Protein AF-0000000087712255 (afdb_homodimer)

InterPro domains:
  IPR000304 Pyrroline-5-carboxylate reductase-like [MF_01925] (2-255)
  IPR000304 Pyrroline-5-carboxylate reductase-like [PIRSF000193] (3-257)
  IPR000304 Pyrroline-5-carboxylate reductase-like [TIGR00112] (4-255)
  IPR008927 6-phosphogluconate dehydrogenase-like, C-terminal domain superfamily [SSF48179] (151-257)
  IPR028939 Pyrroline-5-carboxylate reductase, catalytic, N-terminal [PF03807] (5-93)
  IPR029036 Pyrroline-5-carboxylate reductase, dimerisation domain [PF14748] (151-255)
  IPR036291 NAD(P)-binding domain superfamily [SSF51735] (5-149)
  IPR053790 Pyrroline-5-carboxylate reductase-like conserved site [PS00521] (211-233)

Secondary structure (DSSP, 8-state):
--EEEEES-SHHHHHHHHHHHHTT-EEEEE-SSHHHHHHHHHHTPEEES-HHHHHHH-SEEEE-S-GGGHHHHHHTS-GGGGTT-EEEE--TT--HHHHHHHS-SSEEEEEE--GGGGGT-EEEEEEE-STTHHHHHHHHHTTEEEEE--GGGHHHHIIIIISHHHHHHHHHHHHHHHHHHTT--HHHHHHHHHHHHHHHHHHHHHH-S-HHHHHHHH--TTSHHHHHHHHHHHTTHHHHHHHHHHHHHHHHHHHHHHHHHHHHHHHHHHH-/--EEEEES-SHHHHHHHHHHHHTT-EEEEE-SSHHHHHHHHHHTPEEES-HHHHHHH-SEEEE-S-GGGHHHHHHTS-GGGGTT-EEEE--TT--HHHHHHHS-SSEEEEEE--GGGGGT-EEEEEEE-STTHHHHHHHHHTTEEEEE--GGGHHHHIIIIISHHHHHHHHHHHHHHHHHHTT--HHHHHHHHHHHHHHHHHHHHHH-S-HHHHHHHH--TTSHHHHHHHHHHHTTHHHHHHHHHHHHHHHHHHHHHHHHHHHHHHHHHHH-

Solvent-accessible surface area (backbone atoms only — not comparable to full-atom values): 26390 Å² total; per-residue (Å²): 126,62,25,35,18,31,42,25,38,49,77,69,25,45,47,49,50,52,28,37,45,74,74,62,32,49,37,34,30,23,31,90,46,70,69,39,32,50,52,36,40,70,75,67,30,49,55,40,71,54,60,42,64,39,45,61,67,30,50,35,37,36,41,36,45,58,60,89,49,45,60,64,52,54,72,64,30,67,68,76,54,42,51,76,24,35,37,35,32,52,32,76,35,64,46,69,71,54,46,49,71,74,46,51,66,43,32,48,32,41,36,46,54,28,78,23,30,83,67,42,28,11,48,24,40,35,30,67,45,76,68,59,42,67,63,53,50,56,45,46,44,57,27,24,46,73,41,84,49,61,69,86,48,48,31,40,40,41,22,52,42,38,23,28,47,26,56,51,20,49,51,51,48,16,45,30,49,8,35,37,76,57,70,39,56,61,71,60,32,50,53,46,51,47,44,32,49,48,16,34,42,52,37,51,63,71,63,73,60,65,47,60,56,55,21,53,72,57,43,48,91,92,38,31,33,47,46,17,50,48,39,30,58,76,49,37,41,46,61,28,36,22,48,14,30,38,45,4,17,52,42,30,46,50,46,20,52,54,48,43,53,50,46,52,53,54,54,56,54,65,78,100,126,63,25,36,17,32,43,24,39,49,76,67,25,46,45,50,49,53,28,37,46,72,74,61,33,48,38,33,31,24,32,91,46,68,68,40,31,51,52,36,41,71,77,66,30,48,56,40,70,54,59,41,64,39,46,62,65,30,49,35,36,36,41,37,45,57,58,89,50,46,60,63,53,54,72,65,30,68,68,75,54,41,51,76,22,36,38,33,34,52,32,75,36,65,46,69,71,53,45,48,72,74,47,49,67,40,32,49,32,42,36,47,55,27,78,24,31,83,68,42,29,10,47,23,40,34,30,65,46,77,66,56,42,66,62,54,48,56,43,48,42,57,26,23,46,73,40,84,48,60,69,89,48,46,31,40,42,41,22,53,41,38,24,28,45,27,56,50,19,49,51,51,49,16,46,33,50,8,36,38,77,58,71,38,56,61,70,60,32,49,54,45,52,45,42,33,49,49,16,34,43,52,35,51,63,70,63,72,60,65,47,60,56,56,21,53,71,56,42,48,90,92,36,32,34,48,46,18,52,47,40,31,58,78,50,38,40,45,61,28,36,21,47,15,31,38,45,5,16,52,43,30,47,50,46,18,51,54,48,44,52,51,47,52,52,53,53,57,54,65,78,101

Sequence (544 aa):
MEVLSVLGTGTIGSNVVRAGLALGYRVIATGRSEKTLLKAKEIGAVALRDNASAVSQADLIVISVKPQHFTELIKSIPRTFWKGKTVVSVMAGVRLDTLSEAIRDANLFRAMPNVNAVVNMSATALSGSSAGKDVVEALFRQLGVVYWITEDLMDVWTALVGSGPAFISEIVDGLILGAVASGMPRDIAHSAVLDMLRGTVENLKAHRGHPIEVRDYVTTPAGTTIRGLKAMEERGVKAALIETIEGSSKRASELGKIVDEKIRRELLDAERMEVLSVLGTGTIGSNVVRAGLALGYRVIATGRSEKTLLKAKEIGAVALRDNASAVSQADLIVISVKPQHFTELIKSIPRTFWKGKTVVSVMAGVRLDTLSEAIRDANLFRAMPNVNAVVNMSATALSGSSAGKDVVEALFRQLGVVYWITEDLMDVWTALVGSGPAFISEIVDGLILGAVASGMPRDIAHSAVLDMLRGTVENLKAHRGHPIEVRDYVTTPAGTTIRGLKAMEERGVKAALIETIEGSSKRASELGKIVDEKIRRELLDAER

Foldseek 3Di:
DAEEEEEACDLVSVLLLLLCVVVPHQYEYEDDDPVSQVSSVVSPHHYDPQLQVRLQRHQEYEYEDELVCVLVSLVSHDQVSQAAHEYEYQYQLAAPVLVCVSHPNHWYKYKHWASQLVVLATEIEMETDPPCVVVVLSSNVSSHHYHYDYRVCVLLCCQCRHCVVVVVVVVLVVQLVVVVVVPDDSVCSNVVSVVVVVVLVVVCVVVVDDSVVVLVVVDDPVDDSVVVVVVCVVVVVVVVVVVSSVVSSVVSNVSNVVSSVVSVVSVVVVVD/DAEEEEEACDLVNVLLLLLCVVVPHQYEYEDDDPVSQVSSVVSPHHYDPQLQVRLQRHQEYEYEDELVCVLVSLVSHDLVSQAAHEYEYQYFLAAPVLVCLSHPNHWYKYKHWASQLVVLATEIEMETDPPCVVVVLSSNVSSHHYHYDYRVCVLLCCQCRHCVVVVVVVVLVVQLVVVVVVPDDSVCSNVVSVVVVVVLVVVCVVVVDDSVVVLVVVDDVVDDSVVVVVVCVVVVVVVVVVVSSVVSSVVSNVSNVVSSVVSVVSVVVVVD

Nearest PDB structures (foldseek):
  5bsh-assembly1_D  TM=9.103E-01  e=8.194E-22  Medicago truncatula
  5bsh-assembly1_G  TM=8.923E-01  e=2.082E-21  Medicago truncatula
  6jiz-assembly1_A  TM=5.508E-01  e=3.035E-12  Stackebrandtia nassauensis DSM 44728
  8ozw-assembly1_A  TM=5.631E-01  e=3.832E-12  Blastomyces dermatitidis
  6jit-assembly2_B  TM=5.158E-01  e=1.904E-12  Stackebrandtia nassauensis DSM 44728

Structure (mmCIF, N/CA/C/O backbone):
data_AF-0000000087712255-model_v1
#
loop_
_entity.id
_entity.type
_entity.pdbx_description
1 polymer 'Pyrroline-5-carboxylate reductase'
#
loop_
_atom_site.group_PDB
_atom_site.id
_atom_site.type_symbol
_atom_site.label_atom_id
_atom_site.label_alt_id
_atom_site.label_comp_id
_atom_site.label_asym_id
_atom_site.label_entity_id
_atom_site.label_seq_id
_atom_site.pdbx_PDB_ins_code
_atom_site.Cartn_x
_atom_site.Cartn_y
_atom_site.Cartn_z
_atom_site.occupancy
_atom_site.B_iso_or_equiv
_atom_site.auth_seq_id
_atom_site.auth_comp_id
_atom_site.auth_asym_id
_atom_site.auth_atom_id
_atom_site.pdbx_PDB_model_num
ATOM 1 N N . MET A 1 1 ? 14.508 -37.594 6.07 1 71.75 1 MET A N 1
ATOM 2 C CA . MET A 1 1 ? 14.234 -36.188 5.797 1 71.75 1 MET A CA 1
ATOM 3 C C . MET A 1 1 ? 13.438 -36 4.508 1 71.75 1 MET A C 1
ATOM 5 O O . MET A 1 1 ? 13.695 -36.719 3.523 1 71.75 1 MET A O 1
ATOM 9 N N . GLU A 1 2 ? 12.273 -35.219 4.57 1 92.12 2 GLU A N 1
ATOM 10 C CA . GLU A 1 2 ? 11.477 -35.031 3.359 1 92.12 2 GLU A CA 1
ATOM 11 C C . GLU A 1 2 ? 12.242 -34.219 2.32 1 92.12 2 GLU A C 1
ATOM 13 O O . GLU A 1 2 ? 13.117 -33.406 2.67 1 92.12 2 GLU A O 1
ATOM 18 N N . VAL A 1 3 ? 12.133 -34.656 1.114 1 98.12 3 VAL A N 1
ATOM 19 C CA . VAL A 1 3 ? 12.859 -34 0.022 1 98.12 3 VAL A CA 1
ATOM 20 C C . VAL A 1 3 ? 11.891 -33.156 -0.803 1 98.12 3 VAL A C 1
ATOM 22 O O . VAL A 1 3 ? 10.812 -33.625 -1.174 1 98.12 3 VAL A O 1
ATOM 25 N N . LEU A 1 4 ? 12.281 -31.875 -0.999 1 98.62 4 LEU A N 1
ATOM 26 C CA . LEU A 1 4 ? 11.586 -30.969 -1.903 1 98.62 4 LEU A CA 1
ATOM 27 C C . LEU A 1 4 ? 12.406 -30.734 -3.168 1 98.62 4 LEU A C 1
ATOM 29 O O . LEU A 1 4 ? 13.578 -30.359 -3.094 1 98.62 4 LEU A O 1
ATOM 33 N N . SER A 1 5 ? 11.852 -30.969 -4.281 1 98.69 5 SER A N 1
ATOM 34 C CA . SER A 1 5 ? 12.5 -30.609 -5.535 1 98.69 5 SER A CA 1
ATOM 35 C C . SER A 1 5 ? 11.812 -29.422 -6.188 1 98.69 5 SER A C 1
ATOM 37 O O . SER A 1 5 ? 10.594 -29.391 -6.316 1 98.69 5 SER A O 1
ATOM 39 N N . VAL A 1 6 ? 12.562 -28.453 -6.562 1 98.56 6 VAL A N 1
ATOM 40 C CA . VAL A 1 6 ? 12.094 -27.281 -7.305 1 98.56 6 VAL A CA 1
ATOM 41 C C . VAL A 1 6 ? 12.633 -27.328 -8.734 1 98.56 6 VAL A C 1
ATOM 43 O O . VAL A 1 6 ? 13.836 -27.188 -8.953 1 98.56 6 VAL A O 1
ATOM 46 N N . LEU A 1 7 ? 11.695 -27.562 -9.641 1 97.88 7 LEU A N 1
ATOM 47 C CA . LEU A 1 7 ? 12.07 -27.672 -11.047 1 97.88 7 LEU A CA 1
ATOM 48 C C . LEU A 1 7 ? 12.039 -26.297 -11.719 1 97.88 7 LEU A C 1
ATOM 50 O O . LEU A 1 7 ? 10.961 -25.797 -12.039 1 97.88 7 LEU A O 1
ATOM 54 N N . GLY A 1 8 ? 13.195 -25.719 -12.039 1 94.44 8 GLY A N 1
ATOM 55 C CA . GLY A 1 8 ? 13.297 -24.344 -12.469 1 94.44 8 GLY A CA 1
ATOM 56 C C . GLY A 1 8 ? 13.484 -23.375 -11.32 1 94.44 8 GLY A C 1
ATOM 57 O O . GLY A 1 8 ? 12.516 -23.016 -10.641 1 94.44 8 GLY A O 1
ATOM 58 N N . THR A 1 9 ? 14.711 -22.859 -11.195 1 91.88 9 THR A N 1
ATOM 59 C CA . THR A 1 9 ? 15.008 -22.016 -10.039 1 91.88 9 THR A CA 1
ATOM 60 C C . THR A 1 9 ? 15.258 -20.578 -10.453 1 91.88 9 THR A C 1
ATOM 62 O O . THR A 1 9 ? 16.344 -20.031 -10.234 1 91.88 9 THR A O 1
ATOM 65 N N . GLY A 1 10 ? 14.227 -20.047 -11.031 1 87.31 10 GLY A N 1
ATOM 66 C CA . GLY A 1 10 ? 14.234 -18.625 -11.289 1 87.31 10 GLY A CA 1
ATOM 67 C C . GLY A 1 10 ? 13.883 -17.797 -10.062 1 87.31 10 GLY A C 1
ATOM 68 O O . GLY A 1 10 ? 14.273 -18.125 -8.945 1 87.31 10 GLY A O 1
ATOM 69 N N . THR A 1 11 ? 13.188 -16.719 -10.266 1 83 11 THR A N 1
ATOM 70 C CA . THR A 1 11 ? 12.867 -15.805 -9.172 1 83 11 THR A CA 1
ATOM 71 C C . THR A 1 11 ? 11.938 -16.484 -8.164 1 83 11 THR A C 1
ATOM 73 O O . THR A 1 11 ? 12.234 -16.516 -6.969 1 83 11 THR A O 1
ATOM 76 N N . ILE A 1 12 ? 10.836 -16.969 -8.648 1 90.5 12 ILE A N 1
ATOM 77 C CA . ILE A 1 12 ? 9.891 -17.609 -7.75 1 90.5 12 ILE A CA 1
ATOM 78 C C . ILE A 1 12 ? 10.5 -18.906 -7.207 1 90.5 12 ILE A C 1
ATOM 80 O O . ILE A 1 12 ? 10.375 -19.203 -6.016 1 90.5 12 ILE A O 1
ATOM 84 N N . GLY A 1 13 ? 11.18 -19.656 -8.094 1 94.94 13 GLY A N 1
ATOM 85 C CA . GLY A 1 13 ? 11.789 -20.922 -7.688 1 94.94 13 GLY A CA 1
ATOM 86 C C . GLY A 1 13 ? 12.789 -20.766 -6.559 1 94.94 13 GLY A C 1
ATOM 87 O O . GLY A 1 13 ? 12.82 -21.578 -5.633 1 94.94 13 GLY A O 1
ATOM 88 N N . SER A 1 14 ? 13.578 -19.719 -6.621 1 95.69 14 SER A N 1
ATOM 89 C CA . SER A 1 14 ? 14.578 -19.484 -5.586 1 95.69 14 SER A CA 1
ATOM 90 C C . SER A 1 14 ? 13.922 -19.203 -4.238 1 95.69 14 SER A C 1
ATOM 92 O O . SER A 1 14 ? 14.438 -19.594 -3.193 1 95.69 14 SER A O 1
ATOM 94 N N . ASN A 1 15 ? 12.805 -18.484 -4.242 1 96.5 15 ASN A N 1
ATOM 95 C CA . ASN A 1 15 ? 12.062 -18.219 -3.014 1 96.5 15 ASN A CA 1
ATOM 96 C C . ASN A 1 15 ? 11.484 -19.5 -2.418 1 96.5 15 ASN A C 1
ATOM 98 O O . ASN A 1 15 ? 11.469 -19.672 -1.198 1 96.5 15 ASN A O 1
ATOM 102 N N . VAL A 1 16 ? 11.07 -20.359 -3.307 1 97.94 16 VAL A N 1
ATOM 103 C CA . VAL A 1 16 ? 10.531 -21.641 -2.857 1 97.94 16 VAL A CA 1
ATOM 104 C C . VAL A 1 16 ? 11.641 -22.484 -2.246 1 97.94 16 VAL A C 1
ATOM 106 O O . VAL A 1 16 ? 11.422 -23.172 -1.248 1 97.94 16 VAL A O 1
ATOM 109 N N . VAL A 1 17 ? 12.812 -22.453 -2.865 1 97.88 17 VAL A N 1
ATOM 110 C CA . VAL A 1 17 ? 13.969 -23.156 -2.32 1 97.88 17 VAL A CA 1
ATOM 111 C C . VAL A 1 17 ? 14.227 -22.688 -0.889 1 97.88 17 VAL A C 1
ATOM 113 O O . VAL A 1 17 ? 14.359 -23.516 0.023 1 97.88 17 VAL A O 1
ATOM 116 N N . ARG A 1 18 ? 14.258 -21.438 -0.671 1 97.69 18 ARG A N 1
ATOM 117 C CA . ARG A 1 18 ? 14.5 -20.875 0.656 1 97.69 18 ARG A CA 1
ATOM 118 C C . ARG A 1 18 ? 13.422 -21.328 1.641 1 97.69 18 ARG A C 1
ATOM 120 O O . ARG A 1 18 ? 13.719 -21.625 2.797 1 97.69 18 ARG A O 1
ATOM 127 N N . ALA A 1 19 ? 12.18 -21.297 1.175 1 97.88 19 ALA A N 1
ATOM 128 C CA . ALA A 1 19 ? 11.055 -21.719 2.01 1 97.88 19 ALA A CA 1
ATOM 129 C C . ALA A 1 19 ? 11.219 -23.172 2.451 1 97.88 19 ALA A C 1
ATOM 131 O O . ALA A 1 19 ? 10.984 -23.5 3.617 1 97.88 19 ALA A O 1
ATOM 132 N N . GLY A 1 20 ? 11.562 -24.047 1.499 1 97.94 20 GLY A N 1
ATOM 133 C CA . GLY A 1 20 ? 11.781 -25.438 1.813 1 97.94 20 GLY A CA 1
ATOM 134 C C . GLY A 1 20 ? 12.891 -25.672 2.828 1 97.94 20 GLY A C 1
ATOM 135 O O . GLY A 1 20 ? 12.734 -26.469 3.758 1 97.94 20 GLY A O 1
ATOM 136 N N . LEU A 1 21 ? 14.016 -24.953 2.605 1 97.94 21 LEU A N 1
ATOM 137 C CA . LEU A 1 21 ? 15.133 -25.062 3.531 1 97.94 21 LEU A CA 1
ATOM 138 C C . LEU A 1 21 ? 14.727 -24.609 4.93 1 97.94 21 LEU A C 1
ATOM 140 O O . LEU A 1 21 ? 15.102 -25.234 5.922 1 97.94 21 LEU A O 1
ATOM 144 N N . ALA A 1 22 ? 13.969 -23.578 5.004 1 97.25 22 ALA A N 1
ATOM 145 C CA . ALA A 1 22 ? 13.516 -23.047 6.285 1 97.25 22 ALA A CA 1
ATOM 146 C C . ALA A 1 22 ? 12.648 -24.062 7.023 1 97.25 22 ALA A C 1
ATOM 148 O O . ALA A 1 22 ? 12.633 -24.094 8.258 1 97.25 22 ALA A O 1
ATOM 149 N N . LEU A 1 23 ? 11.945 -24.844 6.285 1 97.5 23 LEU A N 1
ATOM 150 C CA . LEU A 1 23 ? 11.047 -25.844 6.871 1 97.5 23 LEU A CA 1
ATOM 151 C C . LEU A 1 23 ? 11.805 -27.125 7.199 1 97.5 23 LEU A C 1
ATOM 153 O O . LEU A 1 23 ? 11.227 -28.062 7.738 1 97.5 23 LEU A O 1
ATOM 157 N N . GLY A 1 24 ? 13.086 -27.203 6.746 1 97.12 24 GLY A N 1
ATOM 158 C CA . GLY A 1 24 ? 13.914 -28.344 7.105 1 97.12 24 GLY A CA 1
ATOM 159 C C . GLY A 1 24 ? 13.984 -29.391 6.016 1 97.12 24 GLY A C 1
ATOM 160 O O . GLY A 1 24 ? 14.516 -30.484 6.23 1 97.12 24 GLY A O 1
ATOM 161 N N . TYR A 1 25 ? 13.508 -29.078 4.836 1 98.12 25 TYR A N 1
ATOM 162 C CA . TYR A 1 25 ? 13.609 -30.016 3.721 1 98.12 25 TYR A CA 1
ATOM 163 C C . TYR A 1 25 ? 15.047 -30.109 3.221 1 98.12 25 TYR A C 1
ATOM 165 O O . TYR A 1 25 ? 15.805 -29.141 3.287 1 98.12 25 TYR A O 1
ATOM 173 N N . ARG A 1 26 ? 15.375 -31.344 2.793 1 98.25 26 ARG A N 1
ATOM 174 C CA . ARG A 1 26 ? 16.438 -31.391 1.791 1 98.25 26 ARG A CA 1
ATOM 175 C C . ARG A 1 26 ? 15.93 -30.922 0.433 1 98.25 26 ARG A C 1
ATOM 177 O O . ARG A 1 26 ? 15.016 -31.516 -0.139 1 98.25 26 ARG A O 1
ATOM 184 N N . VAL A 1 27 ? 16.547 -29.828 -0.055 1 98.5 27 VAL A N 1
ATOM 185 C CA . VAL A 1 27 ? 15.984 -29.234 -1.264 1 98.5 27 VAL A CA 1
ATOM 186 C C . VAL A 1 27 ? 16.906 -29.531 -2.453 1 98.5 27 VAL A C 1
ATOM 188 O O . VAL A 1 27 ? 18.109 -29.297 -2.381 1 98.5 27 VAL A O 1
ATOM 191 N N . ILE A 1 28 ? 16.312 -30.047 -3.537 1 98.5 28 ILE A N 1
ATOM 192 C CA . ILE A 1 28 ? 16.984 -30.203 -4.828 1 98.5 28 ILE A CA 1
ATOM 193 C C . ILE A 1 28 ? 16.406 -29.203 -5.828 1 98.5 28 ILE A C 1
ATOM 195 O O . ILE A 1 28 ? 15.195 -29.141 -6.031 1 98.5 28 ILE A O 1
ATOM 199 N N . ALA A 1 29 ? 17.297 -28.406 -6.375 1 98.19 29 ALA A N 1
ATOM 200 C CA . ALA A 1 29 ? 16.875 -27.391 -7.332 1 98.19 29 ALA A CA 1
ATOM 201 C C . ALA A 1 29 ? 17.5 -27.625 -8.703 1 98.19 29 ALA A C 1
ATOM 203 O O . ALA A 1 29 ? 18.688 -27.969 -8.797 1 98.19 29 ALA A O 1
ATOM 204 N N . THR A 1 30 ? 16.656 -27.484 -9.711 1 97.25 30 THR A N 1
ATOM 205 C CA . THR A 1 30 ? 17.188 -27.688 -11.055 1 97.25 30 THR A CA 1
ATOM 206 C C . THR A 1 30 ? 17.25 -26.375 -11.828 1 97.25 30 THR A C 1
ATOM 208 O O . THR A 1 30 ? 16.609 -25.406 -11.445 1 97.25 30 THR A O 1
ATOM 211 N N . GLY A 1 31 ? 18.062 -26.281 -12.828 1 93.81 31 GLY A N 1
ATOM 212 C CA . GLY A 1 31 ? 18.203 -25.141 -13.719 1 93.81 31 GLY A CA 1
ATOM 213 C C . GLY A 1 31 ? 18.953 -25.484 -15 1 93.81 31 GLY A C 1
ATOM 214 O O . GLY A 1 31 ? 19.625 -26.516 -15.078 1 93.81 31 GLY A O 1
ATOM 215 N N . ARG A 1 32 ? 18.766 -24.547 -16.016 1 89.62 32 ARG A N 1
ATOM 216 C CA . ARG A 1 32 ? 19.406 -24.781 -17.312 1 89.62 32 ARG A CA 1
ATOM 217 C C . ARG A 1 32 ? 20.75 -24.078 -17.391 1 89.62 32 ARG A C 1
ATOM 219 O O . ARG A 1 32 ? 21.703 -24.625 -17.953 1 89.62 32 ARG A O 1
ATOM 226 N N . SER A 1 33 ? 20.812 -22.984 -16.703 1 91.69 33 SER A N 1
ATOM 227 C CA . SER A 1 33 ? 22.016 -22.172 -16.797 1 91.69 33 SER A CA 1
ATOM 228 C C . SER A 1 33 ? 22.938 -22.391 -15.594 1 91.69 33 SER A C 1
ATOM 230 O O . SER A 1 33 ? 22.453 -22.719 -14.508 1 91.69 33 SER A O 1
ATOM 232 N N . GLU A 1 34 ? 24.188 -22.125 -15.844 1 93.44 34 GLU A N 1
ATOM 233 C CA . GLU A 1 34 ? 25.156 -22.203 -14.75 1 93.44 34 GLU A CA 1
ATOM 234 C C . GLU A 1 34 ? 24.859 -21.156 -13.68 1 93.44 34 GLU A C 1
ATOM 236 O O . GLU A 1 34 ? 25.047 -21.406 -12.484 1 93.44 34 GLU A O 1
ATOM 241 N N . LYS A 1 35 ? 24.438 -20.062 -14.141 1 92.88 35 LYS A N 1
ATOM 242 C CA . LYS A 1 35 ? 24.094 -18.984 -13.211 1 92.88 35 LYS A CA 1
ATOM 243 C C . LYS A 1 35 ? 22.984 -19.406 -12.258 1 92.88 35 LYS A C 1
ATOM 245 O O . LYS A 1 35 ? 23.078 -19.172 -11.047 1 92.88 35 LYS A O 1
ATOM 250 N N . THR A 1 36 ? 22 -20.016 -12.75 1 92.19 36 THR A N 1
ATOM 251 C CA . THR A 1 36 ? 20.875 -20.484 -11.945 1 92.19 36 THR A CA 1
ATOM 252 C C . THR A 1 36 ? 21.312 -21.562 -10.969 1 92.19 36 THR A C 1
ATOM 254 O O . THR A 1 36 ? 20.891 -21.562 -9.805 1 92.19 36 THR A O 1
ATOM 257 N N . LEU A 1 37 ? 22.172 -22.469 -11.414 1 94.25 37 LEU A N 1
ATOM 258 C CA . LEU A 1 37 ? 22.641 -23.562 -10.57 1 94.25 37 LEU A CA 1
ATOM 259 C C . LEU A 1 37 ? 23.516 -23.031 -9.438 1 94.25 37 LEU A C 1
ATOM 261 O O . LEU A 1 37 ? 23.406 -23.484 -8.297 1 94.25 37 LEU A O 1
ATOM 265 N N . LEU A 1 38 ? 24.328 -22.094 -9.812 1 94.69 38 LEU A N 1
ATOM 266 C CA . LEU A 1 38 ? 25.188 -21.5 -8.797 1 94.69 38 LEU A CA 1
ATOM 267 C C . LEU A 1 38 ? 24.375 -20.781 -7.742 1 94.69 38 LEU A C 1
ATOM 269 O O . LEU A 1 38 ? 24.672 -20.859 -6.547 1 94.69 38 LEU A O 1
ATOM 273 N N . LYS A 1 39 ? 23.406 -20.094 -8.164 1 93.69 39 LYS A N 1
ATOM 274 C CA . LYS A 1 39 ? 22.531 -19.391 -7.238 1 93.69 39 LYS A CA 1
ATOM 275 C C . LYS A 1 39 ? 21.828 -20.375 -6.293 1 93.69 39 LYS A C 1
ATOM 277 O O . LYS A 1 39 ? 21.703 -20.109 -5.094 1 93.69 39 LYS A O 1
ATOM 282 N N . ALA A 1 40 ? 21.344 -21.453 -6.812 1 95.75 40 ALA A N 1
ATOM 283 C CA . ALA A 1 40 ? 20.688 -22.469 -6 1 95.75 40 ALA A CA 1
ATOM 284 C C . ALA A 1 40 ? 21.625 -23.031 -4.945 1 95.75 40 ALA A C 1
ATOM 286 O O . ALA A 1 40 ? 21.234 -23.234 -3.793 1 95.75 40 ALA A O 1
ATOM 287 N N . LYS A 1 41 ? 22.844 -23.297 -5.355 1 96.19 41 LYS A N 1
ATOM 288 C CA . LYS A 1 41 ? 23.844 -23.812 -4.43 1 96.19 41 LYS A CA 1
ATOM 289 C C . LYS A 1 41 ? 24.141 -22.797 -3.322 1 96.19 41 LYS A C 1
ATOM 291 O O . LYS A 1 41 ? 24.297 -23.172 -2.158 1 96.19 41 LYS A O 1
ATOM 296 N N . GLU A 1 42 ? 24.172 -21.609 -3.748 1 96.12 42 GLU A N 1
ATOM 297 C CA . GLU A 1 42 ? 24.484 -20.547 -2.797 1 96.12 42 GLU A CA 1
ATOM 298 C C . GLU A 1 42 ? 23.391 -20.422 -1.735 1 96.12 42 GLU A C 1
ATOM 300 O O . GLU A 1 42 ? 23.672 -20.094 -0.582 1 96.12 42 GLU A O 1
ATOM 305 N N . ILE A 1 43 ? 22.203 -20.703 -2.094 1 95.25 43 ILE A N 1
ATOM 306 C CA . ILE A 1 43 ? 21.094 -20.609 -1.166 1 95.25 43 ILE A CA 1
ATOM 307 C C . ILE A 1 43 ? 21.109 -21.812 -0.213 1 95.25 43 ILE A C 1
ATOM 309 O O . ILE A 1 43 ? 20.562 -21.734 0.889 1 95.25 43 ILE A O 1
ATOM 313 N N . GLY A 1 44 ? 21.703 -22.953 -0.711 1 96.81 44 GLY A N 1
ATOM 314 C CA . GLY A 1 44 ? 21.812 -24.109 0.156 1 96.81 44 GLY A CA 1
ATOM 315 C C . GLY A 1 44 ? 21.172 -25.359 -0.425 1 96.81 44 GLY A C 1
ATOM 316 O O . GLY A 1 44 ? 21.094 -26.391 0.24 1 96.81 44 GLY A O 1
ATOM 317 N N . ALA A 1 45 ? 20.719 -25.297 -1.627 1 98 45 ALA A N 1
ATOM 318 C CA . ALA A 1 45 ? 20.078 -26.438 -2.266 1 98 45 ALA A CA 1
ATOM 319 C C . ALA A 1 45 ? 21.109 -27.297 -3.006 1 98 45 ALA A C 1
ATOM 321 O O . ALA A 1 45 ? 22.219 -26.828 -3.309 1 98 45 ALA A O 1
ATOM 322 N N . VAL A 1 46 ? 20.766 -28.547 -3.188 1 97.81 46 VAL A N 1
ATOM 323 C CA . VAL A 1 46 ? 21.484 -29.375 -4.148 1 97.81 46 VAL A CA 1
ATOM 324 C C . VAL A 1 46 ? 21.062 -29 -5.57 1 97.81 46 VAL A C 1
ATOM 326 O O . VAL A 1 46 ? 19.875 -29.047 -5.906 1 97.81 46 VAL A O 1
ATOM 329 N N . ALA A 1 47 ? 22.016 -28.578 -6.371 1 97.56 47 ALA A N 1
ATOM 330 C CA . ALA A 1 47 ? 21.719 -28.125 -7.727 1 97.56 47 ALA A CA 1
ATOM 331 C C . ALA A 1 47 ? 21.969 -29.25 -8.742 1 97.56 47 ALA A C 1
ATOM 333 O O . ALA A 1 47 ? 23.031 -29.875 -8.734 1 97.56 47 ALA A O 1
ATOM 334 N N . LEU A 1 48 ? 20.953 -29.547 -9.555 1 96.19 48 LEU A N 1
ATOM 335 C CA . LEU A 1 48 ? 21.062 -30.547 -10.602 1 96.19 48 LEU A CA 1
ATOM 336 C C . LEU A 1 48 ? 20.562 -30.016 -11.93 1 96.19 48 LEU A C 1
ATOM 338 O O . LEU A 1 48 ? 19.703 -29.109 -11.961 1 96.19 48 LEU A O 1
ATOM 342 N N . ARG A 1 49 ? 21.078 -30.5 -13.047 1 95.25 49 ARG A N 1
ATOM 343 C CA . ARG A 1 49 ? 20.531 -30.203 -14.367 1 95.25 49 ARG A CA 1
ATOM 344 C C . ARG A 1 49 ? 19.469 -31.234 -14.766 1 95.25 49 ARG A C 1
ATOM 346 O O . ARG A 1 49 ? 18.531 -30.906 -15.5 1 95.25 49 ARG A O 1
ATOM 353 N N . ASP A 1 50 ? 19.578 -32.406 -14.203 1 95.56 50 ASP A N 1
ATOM 354 C CA . ASP A 1 50 ? 18.719 -33.531 -14.562 1 95.56 50 ASP A CA 1
ATOM 355 C C . ASP A 1 50 ? 17.406 -33.5 -13.766 1 95.56 50 ASP A C 1
ATOM 357 O O . ASP A 1 50 ? 17.375 -33.906 -12.602 1 95.56 50 ASP A O 1
ATOM 361 N N . ASN A 1 51 ? 16.297 -33.156 -14.445 1 97.5 51 ASN A N 1
ATOM 362 C CA . ASN A 1 51 ? 14.992 -33.062 -13.812 1 97.5 51 ASN A CA 1
ATOM 363 C C . ASN A 1 51 ? 14.5 -34.438 -13.328 1 97.5 51 ASN A C 1
ATOM 365 O O . ASN A 1 51 ? 13.852 -34.531 -12.289 1 97.5 51 ASN A O 1
ATOM 369 N N . ALA A 1 52 ? 14.773 -35.438 -14.102 1 97.75 52 ALA A N 1
ATOM 370 C CA . ALA A 1 52 ? 14.305 -36.781 -13.75 1 97.75 52 ALA A CA 1
ATOM 371 C C . ALA A 1 52 ? 14.898 -37.219 -12.414 1 97.75 52 ALA A C 1
ATOM 373 O O . ALA A 1 52 ? 14.188 -37.812 -11.578 1 97.75 52 ALA A O 1
ATOM 374 N N . SER A 1 53 ? 16.172 -37 -12.25 1 97.69 53 SER A N 1
ATOM 375 C CA . SER A 1 53 ? 16.844 -37.344 -11.008 1 97.69 53 SER A CA 1
ATOM 376 C C . SER A 1 53 ? 16.25 -36.594 -9.828 1 97.69 53 SER A C 1
ATOM 378 O O . SER A 1 53 ? 16.047 -37.156 -8.75 1 97.69 53 SER A O 1
ATOM 380 N N . ALA A 1 54 ? 15.984 -35.312 -10.031 1 98.06 54 ALA A N 1
ATOM 381 C CA . ALA A 1 54 ? 15.398 -34.469 -8.977 1 98.06 54 ALA A CA 1
ATOM 382 C C . ALA A 1 54 ? 14.023 -35 -8.57 1 98.06 54 ALA A C 1
ATOM 384 O O . ALA A 1 54 ? 13.719 -35.094 -7.379 1 98.06 54 ALA A O 1
ATOM 385 N N . VAL A 1 55 ? 13.195 -35.312 -9.523 1 98.19 55 VAL A N 1
ATOM 386 C CA . VAL A 1 55 ? 11.828 -35.781 -9.273 1 98.19 55 VAL A CA 1
ATOM 387 C C . VAL A 1 55 ? 11.852 -37.156 -8.586 1 98.19 55 VAL A C 1
ATOM 389 O O . VAL A 1 55 ? 11.078 -37.375 -7.66 1 98.19 55 VAL A O 1
ATOM 392 N N . SER A 1 56 ? 12.75 -38 -9.023 1 97.5 56 SER A N 1
ATOM 393 C CA . SER A 1 56 ? 12.789 -39.375 -8.492 1 97.5 56 SER A CA 1
ATOM 394 C C . SER A 1 56 ? 13.109 -39.375 -7 1 97.5 56 SER A C 1
ATOM 396 O O . SER A 1 56 ? 12.68 -40.281 -6.273 1 97.5 56 SER A O 1
ATOM 398 N N . GLN A 1 57 ? 13.711 -38.375 -6.523 1 96.88 57 GLN A N 1
ATOM 399 C CA . GLN A 1 57 ? 14.203 -38.344 -5.148 1 96.88 57 GLN A CA 1
ATOM 400 C C . GLN A 1 57 ? 13.219 -37.625 -4.234 1 96.88 57 GLN A C 1
ATOM 402 O O . GLN A 1 57 ? 13.359 -37.656 -3.008 1 96.88 57 GLN A O 1
ATOM 407 N N . ALA A 1 58 ? 12.258 -36.969 -4.762 1 97.62 58 ALA A N 1
ATOM 408 C CA . ALA A 1 58 ? 11.5 -36 -3.975 1 97.62 58 ALA A CA 1
ATOM 409 C C . ALA A 1 58 ? 10.117 -36.531 -3.621 1 97.62 58 ALA A C 1
ATOM 411 O O . ALA A 1 58 ? 9.57 -37.375 -4.348 1 97.62 58 ALA A O 1
ATOM 412 N N . ASP A 1 59 ? 9.578 -36.031 -2.531 1 95.56 59 ASP A N 1
ATOM 413 C CA . ASP A 1 59 ? 8.195 -36.281 -2.129 1 95.56 59 ASP A CA 1
ATOM 414 C C . ASP A 1 59 ? 7.289 -35.125 -2.529 1 95.56 59 ASP A C 1
ATOM 416 O O . ASP A 1 59 ? 6.109 -35.312 -2.82 1 95.56 59 ASP A O 1
ATOM 420 N N . LEU A 1 60 ? 7.812 -34 -2.42 1 98.31 60 LEU A N 1
ATOM 421 C CA . LEU A 1 60 ? 7.172 -32.75 -2.805 1 98.31 60 LEU A CA 1
ATOM 422 C C . LEU A 1 60 ? 7.914 -32.094 -3.961 1 98.31 60 LEU A C 1
ATOM 424 O O . LEU A 1 60 ? 9.141 -31.953 -3.918 1 98.31 60 LEU A O 1
ATOM 428 N N . ILE A 1 61 ? 7.176 -31.781 -5.035 1 98.62 61 ILE A N 1
ATOM 429 C CA . ILE A 1 61 ? 7.781 -31.203 -6.23 1 98.62 61 ILE A CA 1
ATOM 430 C C . ILE A 1 61 ? 7.09 -29.891 -6.578 1 98.62 61 ILE A C 1
ATOM 432 O O . ILE A 1 61 ? 5.859 -29.812 -6.598 1 98.62 61 ILE A O 1
ATOM 436 N N . VAL A 1 62 ? 7.836 -28.844 -6.789 1 98.69 62 VAL A N 1
ATOM 437 C CA . VAL A 1 62 ? 7.316 -27.578 -7.293 1 98.69 62 VAL A CA 1
ATOM 438 C C . VAL A 1 62 ? 7.828 -27.344 -8.711 1 98.69 62 VAL A C 1
ATOM 440 O O . VAL A 1 62 ? 9.039 -27.312 -8.945 1 98.69 62 VAL A O 1
ATOM 443 N N . ILE A 1 63 ? 6.902 -27.25 -9.586 1 98.12 63 ILE A N 1
ATOM 444 C CA . ILE A 1 63 ? 7.242 -26.938 -10.969 1 98.12 63 ILE A CA 1
ATOM 445 C C . ILE A 1 63 ? 7.219 -25.422 -11.172 1 98.12 63 ILE A C 1
ATOM 447 O O . ILE A 1 63 ? 6.156 -24.812 -11.133 1 98.12 63 ILE A O 1
ATOM 451 N N . SER A 1 64 ? 8.359 -24.859 -11.422 1 96.62 64 SER A N 1
ATOM 452 C CA . SER A 1 64 ? 8.477 -23.406 -11.531 1 96.62 64 SER A CA 1
ATOM 453 C C . SER A 1 64 ? 9.203 -23.016 -12.805 1 96.62 64 SER A C 1
ATOM 455 O O . SER A 1 64 ? 9.961 -22.031 -12.82 1 96.62 64 SER A O 1
ATOM 457 N N . VAL A 1 65 ? 9.047 -23.766 -13.859 1 93.44 65 VAL A N 1
ATOM 458 C CA . VAL A 1 65 ? 9.578 -23.391 -15.164 1 93.44 65 VAL A CA 1
ATOM 459 C C . VAL A 1 65 ? 8.586 -22.484 -15.891 1 93.44 65 VAL A C 1
ATOM 461 O O . VAL A 1 65 ? 7.438 -22.344 -15.469 1 93.44 65 VAL A O 1
ATOM 464 N N . LYS A 1 66 ? 9.039 -21.875 -16.953 1 88.19 66 LYS A N 1
ATOM 465 C CA . LYS A 1 66 ? 8.102 -21.172 -17.828 1 88.19 66 LYS A CA 1
ATOM 466 C C . LYS A 1 66 ? 7.141 -22.156 -18.5 1 88.19 66 LYS A C 1
ATOM 468 O O . LYS A 1 66 ? 7.539 -23.25 -18.875 1 88.19 66 LYS A O 1
ATOM 473 N N . PRO A 1 67 ? 5.93 -21.719 -18.688 1 89.75 67 PRO A N 1
ATOM 474 C CA . PRO A 1 67 ? 4.941 -22.609 -19.281 1 89.75 67 PRO A CA 1
ATOM 475 C C . PRO A 1 67 ? 5.41 -23.188 -20.609 1 89.75 67 PRO A C 1
ATOM 477 O O . PRO A 1 67 ? 5.137 -24.359 -20.906 1 89.75 67 PRO A O 1
ATOM 480 N N . GLN A 1 68 ? 6.18 -22.422 -21.359 1 85.25 68 GLN A N 1
ATOM 481 C CA . GLN A 1 68 ? 6.621 -22.859 -22.688 1 85.25 68 GLN A CA 1
ATOM 482 C C . GLN A 1 68 ? 7.598 -24.031 -22.578 1 85.25 68 GLN A C 1
ATOM 484 O O . GLN A 1 68 ? 7.801 -24.766 -23.547 1 85.25 68 GLN A O 1
ATOM 489 N N . HIS A 1 69 ? 8.148 -24.219 -21.406 1 90.25 69 HIS A N 1
ATOM 490 C CA . HIS A 1 69 ? 9.156 -25.266 -21.219 1 90.25 69 HIS A CA 1
ATOM 491 C C . HIS A 1 69 ? 8.547 -26.5 -20.562 1 90.25 69 HIS A C 1
ATOM 493 O O . HIS A 1 69 ? 9.242 -27.484 -20.328 1 90.25 69 HIS A O 1
ATOM 499 N N . PHE A 1 70 ? 7.289 -26.438 -20.234 1 93.69 70 PHE A N 1
ATOM 500 C CA . PHE A 1 70 ? 6.633 -27.484 -19.453 1 93.69 70 PHE A CA 1
ATOM 501 C C . PHE A 1 70 ? 6.621 -28.797 -20.234 1 93.69 70 PHE A C 1
ATOM 503 O O . PHE A 1 70 ? 6.926 -29.859 -19.672 1 93.69 70 PHE A O 1
ATOM 510 N N . THR A 1 71 ? 6.293 -28.75 -21.531 1 92.44 71 THR A N 1
ATOM 511 C CA . THR A 1 71 ? 6.191 -29.969 -22.328 1 92.44 71 THR A CA 1
ATOM 512 C C . THR A 1 71 ? 7.535 -30.688 -22.391 1 92.44 71 THR A C 1
ATOM 514 O O . THR A 1 71 ? 7.598 -31.906 -22.234 1 92.44 71 THR A O 1
ATOM 517 N N . GLU A 1 72 ? 8.539 -29.922 -22.672 1 92.12 72 GLU A N 1
ATOM 518 C CA . GLU A 1 72 ? 9.875 -30.5 -22.703 1 92.12 72 GLU A CA 1
ATOM 519 C C . GLU A 1 72 ? 10.242 -31.125 -21.359 1 92.12 72 GLU A C 1
ATOM 521 O O . GLU A 1 72 ? 10.867 -32.188 -21.312 1 92.12 72 GLU A O 1
ATOM 526 N N . LEU A 1 73 ? 9.875 -30.516 -20.266 1 94.75 73 LEU A N 1
ATOM 527 C CA . LEU A 1 73 ? 10.133 -31 -18.922 1 94.75 73 LEU A CA 1
ATOM 528 C C . LEU A 1 73 ? 9.445 -32.344 -18.688 1 94.75 73 LEU A C 1
ATOM 530 O O . LEU A 1 73 ? 10.07 -33.281 -18.203 1 94.75 73 LEU A O 1
ATOM 534 N N . ILE A 1 74 ? 8.25 -32.469 -19.016 1 93.81 74 ILE A N 1
ATOM 535 C CA . ILE A 1 74 ? 7.449 -33.656 -18.766 1 93.81 74 ILE A CA 1
ATOM 536 C C . ILE A 1 74 ? 7.988 -34.812 -19.578 1 93.81 74 ILE A C 1
ATOM 538 O O . ILE A 1 74 ? 8.062 -35.938 -19.094 1 93.81 74 ILE 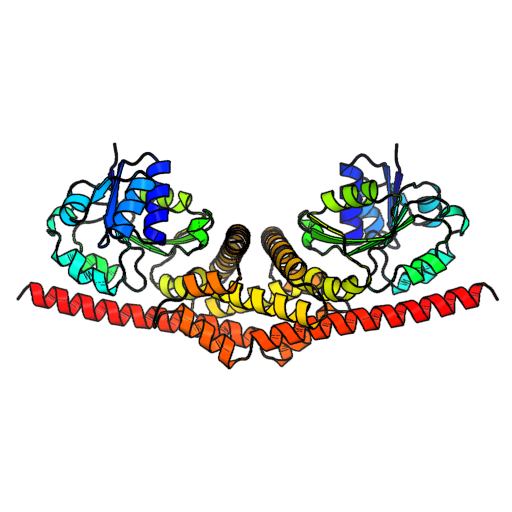A O 1
ATOM 542 N N . LYS A 1 75 ? 8.391 -34.5 -20.797 1 91.88 75 LYS A N 1
ATOM 543 C CA . LYS A 1 75 ? 8.883 -35.531 -21.688 1 91.88 75 LYS A CA 1
ATOM 544 C C . LYS A 1 75 ? 10.211 -36.125 -21.188 1 91.88 75 LYS A C 1
ATOM 546 O O . LYS A 1 75 ? 10.539 -37.281 -21.469 1 91.88 75 LYS A O 1
ATOM 551 N N . SER A 1 76 ? 10.906 -35.312 -20.484 1 93.44 76 SER A N 1
ATOM 552 C CA . SER A 1 76 ? 12.234 -35.719 -20.047 1 93.44 76 SER A CA 1
ATOM 553 C C . SER A 1 76 ? 12.164 -36.562 -18.766 1 93.44 76 SER A C 1
ATOM 555 O O . SER A 1 76 ? 13.172 -37.094 -18.312 1 93.44 76 SER A O 1
ATOM 557 N N . ILE A 1 77 ? 10.984 -36.75 -18.188 1 96.25 77 ILE A N 1
ATOM 558 C CA . ILE A 1 77 ? 10.836 -37.438 -16.906 1 96.25 77 ILE A CA 1
ATOM 559 C C . ILE A 1 77 ? 9.914 -38.656 -17.078 1 96.25 77 ILE A C 1
ATOM 561 O O . ILE A 1 77 ? 8.789 -38.531 -17.547 1 96.25 77 ILE A O 1
ATOM 565 N N . PRO A 1 78 ? 10.383 -39.844 -16.688 1 95.5 78 PRO A N 1
ATOM 566 C CA . PRO A 1 78 ? 9.5 -41 -16.734 1 95.5 78 PRO A CA 1
ATOM 567 C C . PRO A 1 78 ? 8.203 -40.812 -15.953 1 95.5 78 PRO A C 1
ATOM 569 O O . PRO A 1 78 ? 8.227 -40.312 -14.828 1 95.5 78 PRO A O 1
ATOM 572 N N . ARG A 1 79 ? 7.094 -41.219 -16.453 1 93.25 79 ARG A N 1
ATOM 573 C CA . ARG A 1 79 ? 5.77 -41 -15.875 1 93.25 79 ARG A CA 1
ATOM 574 C C . ARG A 1 79 ? 5.652 -41.625 -14.492 1 93.25 79 ARG A C 1
ATOM 576 O O . ARG A 1 79 ? 4.973 -41.094 -13.617 1 93.25 79 ARG A O 1
ATOM 583 N N . THR A 1 80 ? 6.316 -42.688 -14.312 1 95.19 80 THR A N 1
ATOM 584 C CA . THR A 1 80 ? 6.199 -43.469 -13.078 1 95.19 80 THR A CA 1
ATOM 585 C C . THR A 1 80 ? 6.832 -42.719 -11.906 1 95.19 80 THR A C 1
ATOM 587 O O . THR A 1 80 ? 6.539 -43 -10.75 1 95.19 80 THR A O 1
ATOM 590 N N . PHE A 1 81 ? 7.66 -41.75 -12.234 1 97.25 81 PHE A N 1
ATOM 591 C CA . PHE A 1 81 ? 8.375 -41.031 -11.18 1 97.25 81 PHE A CA 1
ATOM 592 C C . PHE A 1 81 ? 7.426 -40.156 -10.398 1 97.25 81 PHE A C 1
ATOM 594 O O . PHE A 1 81 ? 7.703 -39.781 -9.25 1 97.25 81 PHE A O 1
ATOM 601 N N . TRP A 1 82 ? 6.328 -39.812 -10.992 1 97 82 TRP A N 1
ATOM 602 C CA . TRP A 1 82 ? 5.406 -38.844 -10.398 1 97 82 TRP A CA 1
ATOM 603 C C . TRP A 1 82 ? 4.434 -39.531 -9.445 1 97 82 TRP A C 1
ATOM 605 O O . TRP A 1 82 ? 3.773 -38.875 -8.641 1 97 82 TRP A O 1
ATOM 615 N N . LYS A 1 83 ? 4.305 -40.844 -9.516 1 96.06 83 LYS A N 1
ATOM 616 C CA . LYS A 1 83 ? 3.258 -41.594 -8.836 1 96.06 83 LYS A CA 1
ATOM 617 C C . LYS A 1 83 ? 3.324 -41.375 -7.324 1 96.06 83 LYS A C 1
ATOM 619 O O . LYS A 1 83 ? 4.379 -41.562 -6.715 1 96.06 83 LYS A O 1
ATOM 624 N N . GLY A 1 84 ? 2.176 -40.906 -6.797 1 96.06 84 GLY A N 1
ATOM 625 C CA . GLY A 1 84 ? 2.031 -40.781 -5.355 1 96.06 84 GLY A CA 1
ATOM 626 C C . GLY A 1 84 ? 2.645 -39.5 -4.797 1 96.06 84 GLY A C 1
ATOM 627 O O . GLY A 1 84 ? 2.523 -39.219 -3.604 1 96.06 84 GLY A O 1
ATOM 628 N N . LYS A 1 85 ? 3.266 -38.719 -5.586 1 97.44 85 LYS A N 1
ATOM 629 C CA . LYS A 1 85 ? 3.957 -37.531 -5.109 1 97.44 85 LYS A CA 1
ATOM 630 C C . LYS A 1 85 ? 3.018 -36.344 -5.07 1 97.44 85 LYS A C 1
ATOM 632 O O . LYS A 1 85 ? 1.937 -36.375 -5.66 1 97.44 85 LYS A O 1
ATOM 637 N N . THR A 1 86 ? 3.318 -35.375 -4.246 1 98.38 86 THR A N 1
ATOM 638 C CA . THR A 1 86 ? 2.643 -34.094 -4.234 1 98.38 86 THR A CA 1
ATOM 639 C C . THR A 1 86 ? 3.348 -33.094 -5.16 1 98.38 86 THR A C 1
ATOM 641 O O . THR A 1 86 ? 4.539 -32.812 -5.004 1 98.38 86 THR A O 1
ATOM 644 N N . VAL A 1 87 ? 2.604 -32.625 -6.18 1 98.56 87 VAL A N 1
ATOM 645 C CA . VAL A 1 87 ? 3.17 -31.75 -7.207 1 98.56 87 VAL A CA 1
ATOM 646 C C . VAL A 1 87 ? 2.432 -30.406 -7.215 1 98.56 87 VAL A C 1
ATOM 648 O O . VAL A 1 87 ? 1.202 -30.375 -7.293 1 98.56 87 VAL A O 1
ATOM 651 N N . VAL A 1 88 ? 3.172 -29.312 -7.094 1 98.62 88 VAL A N 1
ATOM 652 C CA . VAL A 1 88 ? 2.609 -27.969 -7.137 1 98.62 88 VAL A CA 1
ATOM 653 C C . VAL A 1 88 ? 3.166 -27.219 -8.344 1 98.62 88 VAL A C 1
ATOM 655 O O . VAL A 1 88 ? 4.383 -27.125 -8.516 1 98.62 88 VAL A O 1
ATOM 658 N N . SER A 1 89 ? 2.338 -26.75 -9.156 1 97.94 89 SER A N 1
ATOM 659 C CA . SER A 1 89 ? 2.746 -25.922 -10.289 1 97.94 89 SER A CA 1
ATOM 660 C C . SER A 1 89 ? 2.525 -24.453 -9.992 1 97.94 89 SER A C 1
ATOM 662 O O . SER A 1 89 ? 1.448 -24.047 -9.547 1 97.94 89 SER A O 1
ATOM 664 N N . VAL A 1 90 ? 3.543 -23.609 -10.258 1 96.75 90 VAL A N 1
ATOM 665 C CA . VAL A 1 90 ? 3.377 -22.156 -10.141 1 96.75 90 VAL A CA 1
ATOM 666 C C . VAL A 1 90 ? 3.379 -21.531 -11.531 1 96.75 90 VAL A C 1
ATOM 668 O O . VAL A 1 90 ? 3.604 -20.328 -11.672 1 96.75 90 VAL A O 1
ATOM 671 N N . MET A 1 91 ? 3.189 -22.375 -12.57 1 92.88 91 MET A N 1
ATOM 672 C CA . MET A 1 91 ? 3.176 -21.891 -13.945 1 92.88 91 MET A CA 1
ATOM 673 C C . MET A 1 91 ? 1.86 -21.188 -14.266 1 92.88 91 MET A C 1
ATOM 675 O O . MET A 1 91 ? 0.785 -21.75 -14.078 1 92.88 91 MET A O 1
ATOM 679 N N . ALA A 1 92 ? 2.018 -19.984 -14.812 1 88.5 92 ALA A N 1
ATOM 680 C CA . ALA A 1 92 ? 0.829 -19.234 -15.234 1 88.5 92 ALA A CA 1
ATOM 681 C C . ALA A 1 92 ? 0.148 -19.922 -16.422 1 88.5 92 ALA A C 1
ATOM 683 O O . ALA A 1 92 ? 0.815 -20.359 -17.359 1 88.5 92 ALA A O 1
ATOM 684 N N . GLY A 1 93 ? -1.125 -20.141 -16.297 1 88.81 93 GLY A N 1
ATOM 685 C CA . GLY A 1 93 ? -1.917 -20.578 -17.438 1 88.81 93 GLY A CA 1
ATOM 686 C C . GLY A 1 93 ? -2.031 -22.078 -17.547 1 88.81 93 GLY A C 1
ATOM 687 O O . GLY A 1 93 ? -2.816 -22.594 -18.344 1 88.81 93 GLY A O 1
ATOM 688 N N . VAL A 1 94 ? -1.242 -22.844 -16.781 1 92.94 94 VAL A N 1
ATOM 689 C CA . VAL A 1 94 ? -1.33 -24.297 -16.844 1 92.94 94 VAL A CA 1
ATOM 690 C C . VAL A 1 94 ? -2.352 -24.812 -15.836 1 92.94 94 VAL A C 1
ATOM 692 O O . VAL A 1 94 ? -2.068 -24.844 -14.633 1 92.94 94 VAL A O 1
ATOM 695 N N . ARG A 1 95 ? -3.404 -25.266 -16.297 1 93.56 95 ARG A N 1
ATOM 696 C CA . ARG A 1 95 ? -4.531 -25.609 -15.445 1 93.56 95 ARG A CA 1
ATOM 697 C C . ARG A 1 95 ? -4.355 -27.016 -14.852 1 93.56 95 ARG A C 1
ATOM 699 O O . ARG A 1 95 ? -3.535 -27.797 -15.336 1 93.56 95 ARG A O 1
ATOM 706 N N . LEU A 1 96 ? -5.168 -27.281 -13.852 1 95.38 96 LEU A N 1
ATOM 707 C CA . LEU A 1 96 ? -5.098 -28.562 -13.164 1 95.38 96 LEU A CA 1
ATOM 708 C C . LEU A 1 96 ? -5.453 -29.719 -14.109 1 95.38 96 LEU A C 1
ATOM 710 O O . LEU A 1 96 ? -4.859 -30.797 -14.039 1 95.38 96 LEU A O 1
ATOM 714 N N . ASP A 1 97 ? -6.445 -29.453 -14.938 1 92.88 97 ASP A N 1
ATOM 715 C CA . ASP A 1 97 ? -6.832 -30.484 -15.891 1 92.88 97 ASP A CA 1
ATOM 716 C C . ASP A 1 97 ? -5.676 -30.828 -16.828 1 92.88 97 ASP A C 1
ATOM 718 O O . ASP A 1 97 ? -5.453 -32 -17.141 1 92.88 97 ASP A O 1
ATOM 722 N N . THR A 1 98 ? -5.012 -29.828 -17.234 1 91.94 98 THR A N 1
ATOM 723 C CA . THR A 1 98 ? -3.842 -30.031 -18.078 1 91.94 98 THR A CA 1
ATOM 724 C C . THR A 1 98 ? -2.746 -30.766 -17.328 1 91.94 98 THR A C 1
ATOM 726 O O . THR A 1 98 ? -2.125 -31.688 -17.859 1 91.94 98 THR A O 1
ATOM 729 N N . LEU A 1 99 ? -2.518 -30.406 -16.109 1 95.19 99 LEU A N 1
ATOM 730 C CA . LEU A 1 99 ? -1.523 -31.078 -15.273 1 95.19 99 LEU A CA 1
ATOM 731 C C . LEU A 1 99 ? -1.868 -32.531 -15.086 1 95.19 99 LEU A C 1
ATOM 733 O O . LEU A 1 99 ? -0.986 -33.406 -15.133 1 95.19 99 LEU A O 1
ATOM 737 N N . SER A 1 100 ? -3.139 -32.812 -14.883 1 94.12 100 SER A N 1
ATOM 738 C CA . SER A 1 100 ? -3.586 -34.156 -14.617 1 94.12 100 SER A CA 1
ATOM 739 C C . SER A 1 100 ? -3.395 -35.062 -15.836 1 94.12 100 SER A C 1
ATOM 741 O O . SER A 1 100 ? -3.176 -36.281 -15.703 1 94.12 100 SER A O 1
ATOM 743 N N . GLU A 1 101 ? -3.486 -34.438 -16.969 1 90.62 101 GLU A N 1
ATOM 744 C CA . GLU A 1 101 ? -3.256 -35.188 -18.203 1 90.62 101 GLU A CA 1
ATOM 745 C C . GLU A 1 101 ? -1.777 -35.531 -18.375 1 90.62 101 GLU A C 1
ATOM 747 O O . GLU A 1 101 ? -1.434 -36.594 -18.891 1 90.62 101 GLU A O 1
ATOM 752 N N . ALA A 1 102 ? -0.97 -34.656 -17.938 1 92.56 102 ALA A N 1
ATOM 753 C CA . ALA A 1 102 ? 0.47 -34.781 -18.125 1 92.56 102 ALA A CA 1
ATOM 754 C C . ALA A 1 102 ? 1.093 -35.594 -17 1 92.56 102 ALA A C 1
ATOM 756 O O . ALA A 1 102 ? 2.078 -36.312 -17.219 1 92.56 102 ALA A O 1
ATOM 757 N N . ILE A 1 103 ? 0.599 -35.469 -15.828 1 94.81 103 ILE A N 1
ATOM 758 C CA . ILE A 1 103 ? 1.116 -36.094 -14.625 1 94.81 103 ILE A CA 1
ATOM 759 C C . ILE A 1 103 ? 0.018 -36.938 -13.977 1 94.81 103 ILE A C 1
ATOM 761 O O . ILE A 1 103 ? -0.87 -36.406 -13.312 1 94.81 103 ILE A O 1
ATOM 765 N N . ARG A 1 104 ? 0.16 -38.219 -14.102 1 91.5 104 ARG A N 1
ATOM 766 C CA . ARG A 1 104 ? -0.873 -39.125 -13.578 1 91.5 104 ARG A CA 1
ATOM 767 C C . ARG A 1 104 ? -0.507 -39.625 -12.188 1 91.5 104 ARG A C 1
ATOM 769 O O . ARG A 1 104 ? 0.673 -39.688 -11.836 1 91.5 104 ARG A O 1
ATOM 776 N N . ASP A 1 105 ? -1.523 -39.938 -11.398 1 94.62 105 ASP A N 1
ATOM 777 C CA . ASP A 1 105 ? -1.407 -40.594 -10.109 1 94.62 105 ASP A CA 1
ATOM 778 C C . ASP A 1 105 ? -0.593 -39.75 -9.125 1 94.62 105 ASP A C 1
ATOM 780 O O . ASP A 1 105 ? 0.231 -40.312 -8.383 1 94.62 105 ASP A O 1
ATOM 784 N N . ALA A 1 106 ? -0.578 -38.469 -9.203 1 97.25 106 ALA A N 1
ATOM 785 C CA . ALA A 1 106 ? 0.037 -37.531 -8.266 1 97.25 106 ALA A CA 1
ATOM 786 C C . ALA A 1 106 ? -1.011 -36.625 -7.629 1 97.25 106 ALA A C 1
ATOM 788 O O . ALA A 1 106 ? -2.137 -36.531 -8.117 1 97.25 106 ALA A O 1
ATOM 789 N N . ASN A 1 107 ? -0.777 -36.125 -6.438 1 97.94 107 ASN A N 1
ATOM 790 C CA . ASN A 1 107 ? -1.565 -35.062 -5.863 1 97.94 107 ASN A CA 1
ATOM 791 C C . ASN A 1 107 ? -1.179 -33.688 -6.461 1 97.94 107 ASN A C 1
ATOM 793 O O . ASN A 1 107 ? -0.078 -33.188 -6.219 1 97.94 107 ASN A O 1
ATOM 797 N N . LEU A 1 108 ? -2.109 -33.125 -7.191 1 98.31 108 LEU A N 1
ATOM 798 C CA . LEU A 1 108 ? -1.759 -31.969 -8.023 1 98.31 108 LEU A CA 1
ATOM 799 C C . LEU A 1 108 ? -2.32 -30.672 -7.434 1 98.31 108 LEU A C 1
ATOM 801 O O . LEU A 1 108 ? -3.473 -30.641 -7 1 98.31 108 LEU A O 1
ATOM 805 N N . PHE A 1 109 ? -1.479 -29.656 -7.398 1 98.62 109 PHE A N 1
ATOM 806 C CA . PHE A 1 109 ? -1.854 -28.328 -6.934 1 98.62 109 PHE A CA 1
ATOM 807 C C . PHE A 1 109 ? -1.376 -27.25 -7.906 1 98.62 109 PHE A C 1
ATOM 809 O O . PHE A 1 109 ? -0.391 -27.453 -8.617 1 98.62 109 PHE A O 1
ATOM 816 N N . ARG A 1 110 ? -2.076 -26.188 -7.949 1 97.94 110 ARG A N 1
ATOM 817 C CA . ARG A 1 110 ? -1.615 -24.938 -8.539 1 97.94 110 ARG A CA 1
ATOM 818 C C . ARG A 1 110 ? -1.403 -23.875 -7.469 1 97.94 110 ARG A C 1
ATOM 820 O O . ARG A 1 110 ? -2.189 -23.766 -6.523 1 97.94 110 ARG A O 1
ATOM 827 N N . ALA A 1 111 ? -0.368 -23.203 -7.598 1 98.31 111 ALA A N 1
ATOM 828 C CA . ALA A 1 111 ? -0.07 -22.062 -6.734 1 98.31 111 ALA A CA 1
ATOM 829 C C . ALA A 1 111 ? 0.261 -20.828 -7.562 1 98.31 111 ALA A C 1
ATOM 831 O O . ALA A 1 111 ? 0.94 -20.922 -8.586 1 98.31 111 ALA A O 1
ATOM 832 N N . MET A 1 112 ? -0.308 -19.75 -7.168 1 97.69 112 MET A N 1
ATOM 833 C CA . MET A 1 112 ? -0.004 -18.484 -7.824 1 97.69 112 MET A CA 1
ATOM 834 C C . MET A 1 112 ? 0.517 -17.453 -6.82 1 97.69 112 MET A C 1
ATOM 836 O O . MET A 1 112 ? -0.232 -16.594 -6.363 1 97.69 112 MET A O 1
ATOM 840 N N . PRO A 1 113 ? 1.778 -17.531 -6.543 1 97.75 113 PRO A N 1
ATOM 841 C CA . PRO A 1 113 ? 2.4 -16.469 -5.742 1 97.75 113 PRO A CA 1
ATOM 842 C C . PRO A 1 113 ? 2.664 -15.203 -6.543 1 97.75 113 PRO A C 1
ATOM 844 O O . PRO A 1 113 ? 2.139 -15.039 -7.648 1 97.75 113 PRO A O 1
ATOM 847 N N . ASN A 1 114 ? 3.293 -14.203 -5.922 1 96.44 114 ASN A N 1
ATOM 848 C CA . ASN A 1 114 ? 3.732 -13.008 -6.637 1 96.44 114 ASN A CA 1
ATOM 849 C C . ASN A 1 114 ? 5.129 -12.578 -6.199 1 96.44 114 ASN A C 1
ATOM 851 O O . ASN A 1 114 ? 5.77 -13.258 -5.398 1 96.44 114 ASN A O 1
ATOM 855 N N . VAL A 1 115 ? 5.625 -11.602 -6.82 1 96.12 115 VAL A N 1
ATOM 856 C CA . VAL A 1 115 ? 7.023 -11.195 -6.719 1 96.12 115 VAL A CA 1
ATOM 857 C C . VAL A 1 115 ? 7.328 -10.742 -5.293 1 96.12 115 VAL A C 1
ATOM 859 O O . VAL A 1 115 ? 8.492 -10.664 -4.898 1 96.12 115 VAL A O 1
ATOM 862 N N . ASN A 1 116 ? 6.344 -10.484 -4.516 1 98 116 ASN A N 1
ATOM 863 C CA . ASN A 1 116 ? 6.559 -10.047 -3.143 1 98 116 ASN A CA 1
ATOM 864 C C . ASN A 1 116 ? 7.098 -11.188 -2.273 1 98 116 ASN A C 1
ATOM 866 O O . ASN A 1 116 ? 7.473 -10.969 -1.12 1 98 116 ASN A O 1
ATOM 870 N N . ALA A 1 117 ? 7.227 -12.375 -2.824 1 97.5 117 ALA A N 1
ATOM 871 C CA . ALA A 1 117 ? 7.859 -13.508 -2.154 1 97.5 117 ALA A CA 1
ATOM 872 C C . ALA A 1 117 ? 9.297 -13.172 -1.757 1 97.5 117 ALA A C 1
ATOM 874 O O . ALA A 1 117 ? 9.812 -13.703 -0.772 1 97.5 117 ALA A O 1
ATOM 875 N N . VAL A 1 118 ? 9.891 -12.227 -2.488 1 95.12 118 VAL A N 1
ATOM 876 C CA . VAL A 1 118 ? 11.289 -11.883 -2.254 1 95.12 118 VAL A CA 1
ATOM 877 C C . VAL A 1 118 ? 11.445 -11.266 -0.865 1 95.12 118 VAL A C 1
ATOM 879 O O . VAL A 1 118 ? 12.531 -11.289 -0.288 1 95.12 118 VAL A O 1
ATOM 882 N N . VAL A 1 119 ? 10.312 -10.742 -0.295 1 96.75 119 VAL A N 1
ATOM 883 C CA . VAL A 1 119 ? 10.352 -10.156 1.042 1 96.75 119 VAL A CA 1
ATOM 884 C C . VAL A 1 119 ? 9.422 -10.945 1.972 1 96.75 119 VAL A C 1
ATOM 886 O O . VAL A 1 119 ? 8.938 -10.406 2.971 1 96.75 119 VAL A O 1
ATOM 889 N N . ASN A 1 120 ? 9.117 -12.133 1.548 1 97.06 120 ASN A N 1
ATOM 890 C CA . ASN A 1 120 ? 8.281 -13.047 2.314 1 97.06 120 ASN A CA 1
ATOM 891 C C . ASN A 1 120 ? 6.902 -12.461 2.582 1 97.06 120 ASN A C 1
ATOM 893 O O . ASN A 1 120 ? 6.348 -12.633 3.67 1 97.06 120 ASN A O 1
ATOM 897 N N . MET A 1 121 ? 6.352 -11.695 1.624 1 98.12 121 MET A N 1
ATOM 898 C CA . MET A 1 121 ? 5.023 -11.102 1.75 1 98.12 121 MET A CA 1
ATOM 899 C C . MET A 1 121 ? 4.18 -11.383 0.512 1 98.12 121 MET A C 1
ATOM 901 O O . MET A 1 121 ? 3.41 -10.531 0.069 1 98.12 121 MET A O 1
ATOM 905 N N . SER A 1 122 ? 4.41 -12.508 -0.026 1 98.31 122 SER A N 1
ATOM 906 C CA . SER A 1 122 ? 3.6 -12.945 -1.156 1 98.31 122 SER A CA 1
ATOM 907 C C . SER A 1 122 ? 2.184 -13.305 -0.715 1 98.31 122 SER A C 1
ATOM 909 O O . SER A 1 122 ? 1.991 -13.906 0.343 1 98.31 122 SER A O 1
ATOM 911 N N . ALA A 1 123 ? 1.211 -12.82 -1.449 1 98.62 123 ALA A N 1
ATOM 912 C CA . ALA A 1 123 ? -0.114 -13.43 -1.408 1 98.62 123 ALA A CA 1
ATOM 913 C C . ALA A 1 123 ? -0.236 -14.547 -2.441 1 98.62 123 ALA A C 1
ATOM 915 O O . ALA A 1 123 ? -0.13 -14.297 -3.646 1 98.62 123 ALA A O 1
ATOM 916 N N . THR A 1 124 ? -0.429 -15.766 -1.962 1 98.75 124 THR A N 1
ATOM 917 C CA . THR A 1 124 ? -0.396 -16.906 -2.859 1 98.75 124 THR A CA 1
ATOM 918 C C . THR A 1 124 ? -1.757 -17.609 -2.904 1 98.75 124 THR A C 1
ATOM 920 O O . THR A 1 124 ? -2.303 -17.969 -1.863 1 98.75 124 THR A O 1
ATOM 923 N N . ALA A 1 125 ? -2.311 -17.734 -4.086 1 98.75 125 ALA A N 1
ATOM 924 C CA . ALA A 1 125 ? -3.514 -18.547 -4.277 1 98.75 125 ALA A CA 1
ATOM 925 C C . ALA A 1 125 ? -3.16 -20.016 -4.492 1 98.75 125 ALA A C 1
ATOM 927 O O . ALA A 1 125 ? -2.213 -20.328 -5.219 1 98.75 125 ALA A O 1
ATOM 928 N N . LEU A 1 126 ? -3.855 -20.891 -3.836 1 98.69 126 LEU A N 1
ATOM 929 C CA . LEU A 1 126 ? -3.691 -22.328 -3.973 1 98.69 126 LEU A CA 1
ATOM 930 C C . LEU A 1 126 ? -5 -23 -4.398 1 98.69 126 LEU A C 1
ATOM 932 O O . LEU A 1 126 ? -6.074 -22.594 -3.949 1 98.69 126 LEU A O 1
ATOM 936 N N . SER A 1 127 ? -4.918 -23.906 -5.266 1 98.31 127 SER A N 1
ATOM 937 C CA . SER A 1 127 ? -5.992 -24.797 -5.66 1 98.31 127 SER A CA 1
ATOM 938 C C . SER A 1 127 ? -5.469 -26.203 -5.93 1 98.31 127 SER A C 1
ATOM 940 O O . SER A 1 127 ? -4.332 -26.375 -6.375 1 98.31 127 SER A O 1
ATOM 942 N N . GLY A 1 128 ? -6.301 -27.219 -5.621 1 97.44 128 GLY A N 1
ATOM 943 C CA . GLY A 1 128 ? -5.832 -28.547 -5.969 1 97.44 128 GLY A CA 1
ATOM 944 C C . GLY A 1 128 ? -6.438 -29.641 -5.102 1 97.44 128 GLY A C 1
ATOM 945 O O . GLY A 1 128 ? -7.59 -29.531 -4.676 1 97.44 128 GLY A O 1
ATOM 946 N N . SER A 1 129 ? -5.676 -30.719 -4.938 1 93.25 129 SER A N 1
ATOM 947 C CA . SER A 1 129 ? -6.105 -31.953 -4.301 1 93.25 129 SER A CA 1
ATOM 948 C C . SER A 1 129 ? -6.309 -31.766 -2.801 1 93.25 129 SER A C 1
ATOM 950 O O . SER A 1 129 ? -5.969 -30.719 -2.252 1 93.25 129 SER A O 1
ATOM 952 N N . SER A 1 130 ? -7.016 -32.719 -2.223 1 93.06 130 SER A N 1
ATOM 953 C CA . SER A 1 130 ? -7.176 -32.75 -0.771 1 93.06 130 SER A CA 1
ATOM 954 C C . SER A 1 130 ? -5.934 -33.281 -0.084 1 93.06 130 SER A C 1
ATOM 956 O O . SER A 1 130 ? -5.484 -32.75 0.931 1 93.06 130 SER A O 1
ATOM 958 N N . ALA A 1 131 ? -5.449 -34.406 -0.79 1 95.62 131 ALA A N 1
ATOM 959 C CA . ALA A 1 131 ? -4.246 -35 -0.216 1 95.62 131 ALA A CA 1
ATOM 960 C C . ALA A 1 131 ? -3.029 -34.094 -0.442 1 95.62 131 ALA A C 1
ATOM 962 O O . ALA A 1 131 ? -2.775 -33.656 -1.566 1 95.62 131 ALA A O 1
ATOM 963 N N . GLY A 1 132 ? -2.332 -33.75 0.637 1 96.44 132 GLY A N 1
ATOM 964 C CA . GLY A 1 132 ? -1.124 -32.969 0.535 1 96.44 132 GLY A CA 1
ATOM 965 C C . GLY A 1 132 ? -1.368 -31.484 0.768 1 96.44 132 GLY A C 1
ATOM 966 O O . GLY A 1 132 ? -0.436 -30.672 0.714 1 96.44 132 GLY A O 1
ATOM 967 N N . LYS A 1 133 ? -2.578 -31.125 1.088 1 97.56 133 LYS A N 1
ATOM 968 C CA . LYS A 1 133 ? -2.957 -29.734 1.27 1 97.56 133 LYS A CA 1
ATOM 969 C C . LYS A 1 133 ? -2.117 -29.078 2.357 1 97.56 133 LYS A C 1
ATOM 971 O O . LYS A 1 133 ? -1.667 -27.938 2.199 1 97.56 133 LYS A O 1
ATOM 976 N N . ASP A 1 134 ? -1.923 -29.719 3.393 1 97.38 134 ASP A N 1
ATOM 977 C CA . ASP A 1 134 ? -1.228 -29.156 4.547 1 97.38 134 ASP A CA 1
ATOM 978 C C . ASP A 1 134 ? 0.233 -28.859 4.219 1 97.38 134 ASP A C 1
ATOM 980 O O . ASP A 1 134 ? 0.768 -27.828 4.621 1 97.38 134 ASP A O 1
ATOM 984 N N . VAL A 1 135 ? 0.861 -29.812 3.514 1 97 135 VAL A N 1
ATOM 985 C CA . VAL A 1 135 ? 2.275 -29.656 3.195 1 97 135 VAL A CA 1
ATOM 986 C C . VAL A 1 135 ? 2.455 -28.516 2.197 1 97 135 VAL A C 1
ATOM 988 O O . VAL A 1 135 ? 3.387 -27.703 2.32 1 97 135 VAL A O 1
ATOM 991 N N . VAL A 1 136 ? 1.517 -28.391 1.277 1 98.44 136 VAL A N 1
ATOM 992 C CA . VAL A 1 136 ? 1.572 -27.328 0.271 1 98.44 136 VAL A CA 1
ATOM 993 C C . VAL A 1 136 ? 1.346 -25.969 0.933 1 98.44 136 VAL A C 1
ATOM 995 O O . VAL A 1 136 ? 2.076 -25.016 0.667 1 98.44 136 VAL A O 1
ATOM 998 N N . GLU A 1 137 ? 0.39 -25.953 1.775 1 98.56 137 GLU A N 1
ATOM 999 C CA . GLU A 1 137 ? 0.081 -24.703 2.473 1 98.56 137 GLU A CA 1
ATOM 1000 C C . GLU A 1 137 ? 1.249 -24.266 3.348 1 98.56 137 GLU A C 1
ATOM 1002 O O . GLU A 1 137 ? 1.591 -23.078 3.377 1 98.56 137 GLU A O 1
ATOM 1007 N N . ALA A 1 138 ? 1.824 -25.172 4.066 1 98.38 138 ALA A N 1
ATOM 1008 C CA . ALA A 1 138 ? 2.951 -24.859 4.938 1 98.38 138 ALA A CA 1
ATOM 1009 C C . ALA A 1 138 ? 4.109 -24.266 4.137 1 98.38 138 ALA A C 1
ATOM 1011 O O . ALA A 1 138 ? 4.754 -23.312 4.582 1 98.38 138 ALA A O 1
ATOM 1012 N N . LEU A 1 139 ? 4.336 -24.812 2.996 1 98.38 139 LEU A N 1
ATOM 1013 C CA . LEU A 1 139 ? 5.43 -24.344 2.15 1 98.38 139 LEU A CA 1
ATOM 1014 C C . LEU A 1 139 ? 5.203 -22.906 1.721 1 98.38 139 LEU A C 1
ATOM 1016 O O . LEU A 1 139 ? 6.086 -22.047 1.89 1 98.38 139 LEU A O 1
ATOM 1020 N N . PHE A 1 140 ? 4.02 -22.578 1.305 1 98.62 140 PHE A N 1
ATOM 1021 C CA . PHE A 1 140 ? 3.783 -21.281 0.711 1 98.62 140 PHE A CA 1
ATOM 1022 C C . PHE A 1 140 ? 3.482 -20.234 1.788 1 98.62 140 PHE A C 1
ATOM 1024 O O . PHE A 1 140 ? 3.576 -19.031 1.541 1 98.62 140 PHE A O 1
ATOM 1031 N N . ARG A 1 141 ? 3.145 -20.703 2.988 1 98.56 141 ARG A N 1
ATOM 1032 C CA . ARG A 1 141 ? 3.004 -19.781 4.113 1 98.56 141 ARG A CA 1
ATOM 1033 C C . ARG A 1 141 ? 4.352 -19.188 4.504 1 98.56 141 ARG A C 1
ATOM 1035 O O . ARG A 1 141 ? 4.406 -18.109 5.117 1 98.56 141 ARG A O 1
ATOM 1042 N N . GLN A 1 142 ? 5.441 -19.875 4.113 1 98.25 142 GLN A N 1
ATOM 1043 C CA . GLN A 1 142 ? 6.77 -19.328 4.344 1 98.25 142 GLN A CA 1
ATOM 1044 C C . GLN A 1 142 ? 7.023 -18.109 3.461 1 98.25 142 GLN A C 1
ATOM 1046 O O . GLN A 1 142 ? 7.91 -17.297 3.746 1 98.25 142 GLN A O 1
ATOM 1051 N N . LEU A 1 143 ? 6.254 -17.969 2.398 1 98.12 143 LEU A N 1
ATOM 1052 C CA . LEU A 1 143 ? 6.457 -16.891 1.442 1 98.12 143 LEU A CA 1
ATOM 1053 C C . LEU A 1 143 ? 5.531 -15.711 1.748 1 98.12 143 LEU A C 1
ATOM 1055 O O . LEU A 1 143 ? 5.641 -14.648 1.131 1 98.12 143 LEU A O 1
ATOM 1059 N N . GLY A 1 144 ? 4.594 -15.883 2.605 1 98.31 144 GLY A N 1
ATOM 1060 C CA . GLY A 1 144 ? 3.604 -14.875 2.938 1 98.31 144 GLY A CA 1
ATOM 1061 C C . GLY A 1 144 ? 2.26 -15.461 3.33 1 98.31 144 GLY A C 1
ATOM 1062 O O . GLY A 1 144 ? 2.195 -16.391 4.141 1 98.31 144 GLY A O 1
ATOM 1063 N N . VAL A 1 145 ? 1.169 -14.883 2.762 1 98.69 145 VAL A N 1
ATOM 1064 C CA . VAL A 1 145 ? -0.17 -15.352 3.107 1 98.69 145 VAL A CA 1
ATOM 1065 C C . VAL A 1 145 ? -0.701 -16.266 2.004 1 98.69 145 VAL A C 1
ATOM 1067 O O . VAL A 1 145 ? -0.274 -16.172 0.851 1 98.69 145 VAL A O 1
ATOM 1070 N N . VAL A 1 146 ? -1.622 -17.172 2.385 1 98.69 146 VAL A N 1
ATOM 1071 C CA . VAL A 1 146 ? -2.127 -18.172 1.446 1 98.69 146 VAL A CA 1
ATOM 1072 C C . VAL A 1 146 ? -3.648 -18.062 1.36 1 98.69 146 VAL A C 1
ATOM 1074 O O . VAL A 1 146 ? -4.32 -17.859 2.371 1 98.69 146 VAL A O 1
ATOM 1077 N N . TYR A 1 147 ? -4.18 -18.156 0.16 1 98.75 147 TYR A N 1
ATOM 1078 C CA . TYR A 1 147 ? -5.609 -18.219 -0.125 1 98.75 147 TYR A CA 1
ATOM 1079 C C . TYR A 1 147 ? -5.961 -19.516 -0.86 1 98.75 147 TYR A C 1
ATOM 1081 O O . TYR A 1 147 ? -5.414 -19.797 -1.929 1 98.75 147 TYR A O 1
ATOM 1089 N N . TRP A 1 148 ? -6.805 -20.297 -0.253 1 98.5 148 TRP A N 1
ATOM 1090 C CA . TRP A 1 148 ? -7.379 -21.406 -1.021 1 98.5 148 TRP A CA 1
ATOM 1091 C C . TRP A 1 148 ? -8.57 -20.922 -1.85 1 98.5 148 TRP A C 1
ATOM 1093 O O . TRP A 1 148 ? -9.555 -20.422 -1.301 1 98.5 148 TRP A O 1
ATOM 1103 N N . ILE A 1 149 ? -8.492 -21.016 -3.168 1 98.19 149 ILE A N 1
ATOM 1104 C CA . ILE A 1 149 ? -9.555 -20.578 -4.062 1 98.19 149 ILE A CA 1
ATOM 1105 C C . ILE A 1 149 ? -9.867 -21.672 -5.078 1 98.19 149 ILE A C 1
ATOM 1107 O O . ILE A 1 149 ? -9.125 -22.641 -5.199 1 98.19 149 ILE A O 1
ATOM 1111 N N . THR A 1 150 ? -10.969 -21.484 -5.781 1 97.31 150 THR A N 1
ATOM 1112 C CA . THR A 1 150 ? -11.281 -22.391 -6.867 1 97.31 150 THR A CA 1
ATOM 1113 C C . THR A 1 150 ? -10.438 -22.094 -8.102 1 97.31 150 THR A C 1
ATOM 1115 O O . THR A 1 150 ? -10 -20.953 -8.289 1 97.31 150 THR A O 1
ATOM 1118 N N . GLU A 1 151 ? -10.188 -23.094 -8.867 1 95.62 151 GLU A N 1
ATOM 1119 C CA . GLU A 1 151 ? -9.289 -22.953 -10.008 1 95.62 151 GLU A CA 1
ATOM 1120 C C . GLU A 1 151 ? -9.773 -21.875 -10.977 1 95.62 151 GLU A C 1
ATOM 1122 O O . GLU A 1 151 ? -8.969 -21.188 -11.602 1 95.62 151 GLU A O 1
ATOM 1127 N N . ASP A 1 152 ? -11.117 -21.688 -11.094 1 95.25 152 ASP A N 1
ATOM 1128 C CA . ASP A 1 152 ? -11.688 -20.734 -12.039 1 95.25 152 ASP A CA 1
ATOM 1129 C C . ASP A 1 152 ? -11.328 -19.297 -11.664 1 95.25 152 ASP A C 1
ATOM 1131 O O . ASP A 1 152 ? -11.461 -18.391 -12.477 1 95.25 152 ASP A O 1
ATOM 1135 N N . LEU A 1 153 ? -10.836 -19.062 -10.461 1 97.69 153 LEU A N 1
ATOM 1136 C CA . LEU A 1 153 ? -10.5 -17.719 -10 1 97.69 153 LEU A CA 1
ATOM 1137 C C . LEU A 1 153 ? -9.016 -17.422 -10.211 1 97.69 153 LEU A C 1
ATOM 1139 O O . LEU A 1 153 ? -8.562 -16.312 -9.969 1 97.69 153 LEU A O 1
ATOM 1143 N N . MET A 1 154 ? -8.258 -18.422 -10.719 1 97.44 154 MET A N 1
ATOM 1144 C CA . MET A 1 154 ? -6.809 -18.281 -10.828 1 97.44 154 MET A CA 1
ATOM 1145 C C . MET A 1 154 ? -6.438 -17.219 -11.859 1 97.44 154 MET A C 1
ATOM 1147 O O . MET A 1 154 ? -5.43 -16.516 -11.703 1 97.44 154 MET A O 1
ATOM 1151 N N . ASP A 1 155 ? -7.238 -17.109 -12.891 1 97 155 ASP A N 1
ATOM 1152 C CA . ASP A 1 155 ? -6.922 -16.125 -13.922 1 97 155 ASP A CA 1
ATOM 1153 C C . ASP A 1 155 ? -7.051 -14.695 -13.383 1 97 155 ASP A C 1
ATOM 1155 O O . ASP A 1 155 ? -6.16 -13.867 -13.586 1 97 155 ASP A O 1
ATOM 1159 N N . VAL A 1 156 ? -8.164 -14.469 -12.734 1 98.31 156 VAL A N 1
ATOM 1160 C CA . VAL A 1 156 ? -8.359 -13.141 -12.164 1 98.31 156 VAL A CA 1
ATOM 1161 C C . VAL A 1 156 ? -7.348 -12.906 -11.047 1 98.31 156 VAL A C 1
ATOM 1163 O O . VAL A 1 156 ? -6.883 -11.781 -10.852 1 98.31 156 VAL A O 1
ATOM 1166 N N . TRP A 1 157 ? -6.961 -13.945 -10.281 1 98.69 157 TRP A N 1
ATOM 1167 C CA . TRP A 1 157 ? -5.918 -13.836 -9.266 1 98.69 157 TRP A CA 1
ATOM 1168 C C . TRP A 1 157 ? -4.594 -13.414 -9.891 1 98.69 157 TRP A C 1
ATOM 1170 O O . TRP A 1 157 ? -3.896 -12.547 -9.359 1 98.69 157 TRP A O 1
ATOM 1180 N N . THR A 1 158 ? -4.262 -14.039 -10.961 1 97.25 158 THR A N 1
ATOM 1181 C CA . THR A 1 158 ? -3.035 -13.703 -11.672 1 97.25 158 THR A CA 1
ATOM 1182 C C . THR A 1 158 ? -3.031 -12.234 -12.078 1 97.25 158 THR A C 1
ATOM 1184 O O . THR A 1 158 ? -2.02 -11.547 -11.93 1 97.25 158 THR A O 1
ATOM 1187 N N . ALA A 1 159 ? -4.137 -11.758 -12.547 1 98.06 159 ALA A N 1
ATOM 1188 C CA . ALA A 1 159 ? -4.27 -10.367 -12.984 1 98.06 159 ALA A CA 1
ATOM 1189 C C . ALA A 1 159 ? -4.156 -9.406 -11.805 1 98.06 159 ALA A C 1
ATOM 1191 O O . ALA A 1 159 ? -3.414 -8.43 -11.867 1 98.06 159 ALA A O 1
ATOM 1192 N N . LEU A 1 160 ? -4.848 -9.695 -10.734 1 98.56 160 LEU A N 1
ATOM 1193 C CA . LEU A 1 160 ? -4.992 -8.797 -9.594 1 98.56 160 LEU A CA 1
ATOM 1194 C C . LEU A 1 160 ? -3.758 -8.844 -8.703 1 98.56 160 LEU A C 1
ATOM 1196 O O . LEU A 1 160 ? -3.223 -7.801 -8.32 1 98.56 160 LEU A O 1
ATOM 1200 N N . VAL A 1 161 ? -3.33 -10.062 -8.344 1 98.56 161 VAL A N 1
ATOM 1201 C CA . VAL A 1 161 ? -2.312 -10.258 -7.312 1 98.56 161 VAL A CA 1
ATOM 1202 C C . VAL A 1 161 ? -0.969 -10.562 -7.969 1 98.56 161 VAL A C 1
ATOM 1204 O O . VAL A 1 161 ? 0.077 -10.109 -7.5 1 98.56 161 VAL A O 1
ATOM 1207 N N . GLY A 1 162 ? -1.019 -11.32 -9.016 1 97.44 162 GLY A N 1
ATOM 1208 C CA . GLY A 1 162 ? 0.211 -11.602 -9.734 1 97.44 162 GLY A CA 1
ATOM 1209 C C . GLY A 1 162 ? 0.807 -10.383 -10.414 1 97.44 162 GLY A C 1
ATOM 1210 O O . GLY A 1 162 ? 1.993 -10.094 -10.25 1 97.44 162 GLY A O 1
ATOM 1211 N N . SER A 1 163 ? -0.038 -9.656 -11.133 1 98 163 SER A N 1
ATOM 1212 C CA . SER A 1 163 ? 0.398 -8.477 -11.867 1 98 163 SER A CA 1
ATOM 1213 C C . SER A 1 163 ? 0.315 -7.219 -11.008 1 98 163 SER A C 1
ATOM 1215 O O . SER A 1 163 ? 0.913 -6.195 -11.336 1 98 163 SER A O 1
ATOM 1217 N N . GLY A 1 164 ? -0.375 -7.293 -9.906 1 98.56 164 GLY A N 1
ATOM 1218 C CA . GLY A 1 164 ? -0.697 -6.172 -9.039 1 98.56 164 GLY A CA 1
ATOM 1219 C C . GLY A 1 164 ? 0.515 -5.344 -8.656 1 98.56 164 GLY A C 1
ATOM 1220 O O . GLY A 1 164 ? 0.489 -4.113 -8.766 1 98.56 164 GLY A O 1
ATOM 1221 N N . PRO A 1 165 ? 1.604 -5.996 -8.25 1 98.62 165 PRO A N 1
ATOM 1222 C CA . PRO A 1 165 ? 2.797 -5.238 -7.863 1 98.62 165 PRO A CA 1
ATOM 1223 C C . PRO A 1 165 ? 3.281 -4.301 -8.969 1 98.62 165 PRO A C 1
ATOM 1225 O O . PRO A 1 165 ? 3.768 -3.205 -8.688 1 98.62 165 PRO A O 1
ATOM 1228 N N . ALA A 1 166 ? 3.154 -4.723 -10.203 1 98.56 166 ALA A N 1
ATOM 1229 C CA . ALA A 1 166 ? 3.545 -3.865 -11.32 1 98.56 166 ALA A CA 1
ATOM 1230 C C . ALA A 1 166 ? 2.627 -2.652 -11.43 1 98.56 166 ALA A C 1
ATOM 1232 O O . ALA A 1 166 ? 3.09 -1.532 -11.656 1 98.56 166 ALA A O 1
ATOM 1233 N N . PHE A 1 167 ? 1.334 -2.863 -11.281 1 98.81 167 PHE A N 1
ATOM 1234 C CA . PHE A 1 167 ? 0.37 -1.771 -11.367 1 98.81 167 PHE A CA 1
ATOM 1235 C C . PHE A 1 167 ? 0.597 -0.763 -10.25 1 98.81 167 PHE A C 1
ATOM 1237 O O . PHE A 1 167 ? 0.57 0.447 -10.477 1 98.81 167 PHE A O 1
ATOM 1244 N N . ILE A 1 168 ? 0.851 -1.277 -9.047 1 98.81 168 ILE A N 1
ATOM 1245 C CA . ILE A 1 168 ? 1.105 -0.416 -7.902 1 98.81 168 ILE A CA 1
ATOM 1246 C C . ILE A 1 168 ? 2.406 0.356 -8.109 1 98.81 168 ILE A C 1
ATOM 1248 O O . ILE A 1 168 ? 2.502 1.532 -7.754 1 98.81 168 ILE A O 1
ATOM 1252 N N . SER A 1 169 ? 3.428 -0.292 -8.656 1 98.69 169 SER A N 1
ATOM 1253 C CA . SER A 1 169 ? 4.684 0.385 -8.969 1 98.69 169 SER A CA 1
ATOM 1254 C C . SER A 1 169 ? 4.457 1.566 -9.906 1 98.69 169 SER A C 1
ATOM 1256 O O . SER A 1 169 ? 5.059 2.629 -9.727 1 98.69 169 SER A O 1
ATOM 1258 N N . GLU A 1 170 ? 3.625 1.344 -10.898 1 98.31 170 GLU A N 1
ATOM 1259 C CA . GLU A 1 170 ? 3.285 2.406 -11.844 1 98.31 170 GLU A CA 1
ATOM 1260 C C . GLU A 1 170 ? 2.564 3.557 -11.141 1 98.31 170 GLU A C 1
ATOM 1262 O O . GLU A 1 170 ? 2.82 4.727 -11.438 1 98.31 170 GLU A O 1
ATOM 1267 N N . ILE A 1 171 ? 1.65 3.248 -10.312 1 98.81 171 ILE A N 1
ATOM 1268 C CA . ILE A 1 171 ? 0.881 4.234 -9.562 1 98.81 171 ILE A CA 1
ATOM 1269 C C . ILE A 1 171 ? 1.813 5.027 -8.648 1 98.81 171 ILE A C 1
ATOM 1271 O O . ILE A 1 171 ? 1.749 6.258 -8.602 1 98.81 171 ILE A O 1
ATOM 1275 N N . VAL A 1 172 ? 2.713 4.324 -7.922 1 98.75 172 VAL A N 1
ATOM 1276 C CA . VAL A 1 172 ? 3.684 4.957 -7.035 1 98.75 172 VAL A CA 1
ATOM 1277 C C . VAL A 1 172 ? 4.547 5.934 -7.832 1 98.75 172 VAL A C 1
ATOM 1279 O O . VAL A 1 172 ? 4.773 7.066 -7.395 1 98.75 172 VAL A O 1
ATOM 1282 N N . ASP A 1 173 ? 4.996 5.48 -9.008 1 98.69 173 ASP A N 1
ATOM 1283 C CA . ASP A 1 173 ? 5.809 6.348 -9.859 1 98.69 173 ASP A CA 1
ATOM 1284 C C . ASP A 1 173 ? 5.039 7.602 -10.258 1 98.69 173 ASP A C 1
ATOM 1286 O O . ASP A 1 173 ? 5.594 8.703 -10.25 1 98.69 173 ASP A O 1
ATOM 1290 N N . GLY A 1 174 ? 3.764 7.465 -10.602 1 98.69 174 GLY A N 1
ATOM 1291 C CA . GLY A 1 174 ? 2.926 8.609 -10.945 1 98.69 174 GLY A CA 1
ATOM 1292 C C . GLY A 1 174 ? 2.768 9.594 -9.805 1 98.69 174 GLY A C 1
ATOM 1293 O O . GLY A 1 174 ? 2.855 10.805 -10.008 1 98.69 174 GLY A O 1
ATOM 1294 N N . LEU A 1 175 ? 2.52 9.102 -8.594 1 98.88 175 LEU A N 1
ATOM 1295 C CA . LEU A 1 175 ? 2.381 9.961 -7.422 1 98.88 175 LEU A CA 1
ATOM 1296 C C . LEU A 1 175 ? 3.676 10.711 -7.141 1 98.88 175 LEU A C 1
ATOM 1298 O O . LEU A 1 175 ? 3.65 11.906 -6.836 1 98.88 175 LEU A O 1
ATOM 1302 N N . ILE A 1 176 ? 4.824 10.008 -7.254 1 98.75 176 ILE A N 1
ATOM 1303 C CA . ILE A 1 176 ? 6.133 10.625 -7.039 1 98.75 176 ILE A CA 1
ATOM 1304 C C . ILE A 1 176 ? 6.344 11.75 -8.047 1 98.75 176 ILE A C 1
ATOM 1306 O O . ILE A 1 176 ? 6.766 12.852 -7.684 1 98.75 176 ILE A O 1
ATOM 1310 N N . LEU A 1 177 ? 6.02 11.5 -9.336 1 98.75 177 LEU A N 1
ATOM 1311 C CA . LEU A 1 177 ? 6.184 12.508 -10.375 1 98.75 177 LEU A CA 1
ATOM 1312 C C . LEU A 1 177 ? 5.297 13.719 -10.102 1 98.75 177 LEU A C 1
ATOM 1314 O O . LEU A 1 177 ? 5.699 14.859 -10.344 1 98.75 177 LEU A O 1
ATOM 1318 N N . GLY A 1 178 ? 4.086 13.438 -9.633 1 98.81 178 GLY A N 1
ATOM 1319 C CA . GLY A 1 178 ? 3.221 14.539 -9.242 1 98.81 178 GLY A CA 1
ATOM 1320 C C . GLY A 1 178 ? 3.809 15.406 -8.141 1 98.81 178 GLY A C 1
ATOM 1321 O O . GLY A 1 178 ? 3.725 16.625 -8.195 1 98.81 178 GLY A O 1
ATOM 1322 N N . ALA A 1 179 ? 4.395 14.766 -7.129 1 98.81 179 ALA A N 1
ATOM 1323 C CA . ALA A 1 179 ? 5.043 15.484 -6.043 1 98.81 179 ALA A CA 1
ATOM 1324 C C . ALA A 1 179 ? 6.238 16.297 -6.551 1 98.81 179 ALA A C 1
ATOM 1326 O O . ALA A 1 179 ? 6.422 17.453 -6.176 1 98.81 179 ALA A O 1
ATOM 1327 N N . VAL A 1 180 ? 7.031 15.68 -7.438 1 98.75 180 VAL A N 1
ATOM 1328 C CA . VAL A 1 180 ? 8.203 16.344 -8.008 1 98.75 180 VAL A CA 1
ATOM 1329 C C . VAL A 1 180 ? 7.758 17.531 -8.859 1 98.75 180 VAL A C 1
ATOM 1331 O O . VAL A 1 180 ? 8.336 18.609 -8.766 1 98.75 180 VAL A O 1
ATOM 1334 N N . ALA A 1 181 ? 6.73 17.344 -9.648 1 98.69 181 ALA A N 1
ATOM 1335 C CA . ALA A 1 181 ? 6.18 18.422 -10.469 1 98.69 181 ALA A CA 1
ATOM 1336 C C . ALA A 1 181 ? 5.715 19.578 -9.602 1 98.69 181 ALA A C 1
ATOM 1338 O O . ALA A 1 181 ? 5.691 20.734 -10.047 1 98.6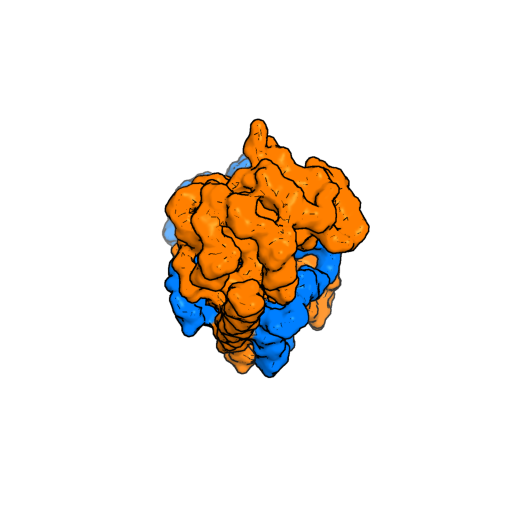9 181 ALA A O 1
ATOM 1339 N N . SER A 1 182 ? 5.438 19.297 -8.352 1 98.38 182 SER A N 1
ATOM 1340 C CA . SER A 1 182 ? 4.945 20.312 -7.414 1 98.38 182 SER A CA 1
ATOM 1341 C C . SER A 1 182 ? 6.07 20.844 -6.535 1 98.38 182 SER A C 1
ATOM 1343 O O . SER A 1 182 ? 5.816 21.531 -5.547 1 98.38 182 SER A O 1
ATOM 1345 N N . GLY A 1 183 ? 7.32 20.391 -6.77 1 98.12 183 GLY A N 1
ATOM 1346 C CA . GLY A 1 183 ? 8.469 21.031 -6.152 1 98.12 183 GLY A CA 1
ATOM 1347 C C . GLY A 1 183 ? 9.117 20.188 -5.07 1 98.12 183 GLY A C 1
ATOM 1348 O O . GLY A 1 183 ? 10.094 20.609 -4.445 1 98.12 183 GLY A O 1
ATOM 1349 N N . MET A 1 184 ? 8.672 19 -4.852 1 98.56 184 MET A N 1
ATOM 1350 C CA . MET A 1 184 ? 9.242 18.156 -3.805 1 98.56 184 MET A CA 1
ATOM 1351 C C . MET A 1 184 ? 10.422 17.359 -4.336 1 98.56 184 MET A C 1
ATOM 1353 O O . MET A 1 184 ? 10.344 16.766 -5.414 1 98.56 184 MET A O 1
ATOM 1357 N N . PRO A 1 185 ? 11.531 17.375 -3.588 1 98.5 185 PRO A N 1
ATOM 1358 C CA . PRO A 1 185 ? 12.648 16.516 -4.004 1 98.5 185 PRO A CA 1
ATOM 1359 C C . PRO A 1 185 ? 12.25 15.055 -4.125 1 98.5 185 PRO A C 1
ATOM 1361 O O . PRO A 1 185 ? 11.492 14.547 -3.295 1 98.5 185 PRO A O 1
ATOM 1364 N N . ARG A 1 186 ? 12.812 14.414 -5.121 1 97.69 186 ARG A N 1
ATOM 1365 C CA . ARG A 1 186 ? 12.398 13.062 -5.48 1 97.69 186 ARG A CA 1
ATOM 1366 C C . ARG A 1 186 ? 12.625 12.094 -4.324 1 97.69 186 ARG A C 1
ATOM 1368 O O . ARG A 1 186 ? 11.812 11.195 -4.094 1 97.69 186 ARG A O 1
ATOM 1375 N N . ASP A 1 187 ? 13.695 12.188 -3.621 1 97.38 187 ASP A N 1
ATOM 1376 C CA . ASP A 1 187 ? 14.023 11.266 -2.541 1 97.38 187 ASP A CA 1
ATOM 1377 C C . ASP A 1 187 ? 13 11.352 -1.413 1 97.38 187 ASP A C 1
ATOM 1379 O O . ASP A 1 187 ? 12.57 10.328 -0.879 1 97.38 187 ASP A O 1
ATOM 1383 N N . ILE A 1 188 ? 12.539 12.586 -1.035 1 98.06 188 ILE A N 1
ATOM 1384 C CA . ILE A 1 188 ? 11.508 12.773 -0.022 1 98.06 188 ILE A CA 1
ATOM 1385 C C . ILE A 1 188 ? 10.18 12.219 -0.53 1 98.06 188 ILE A C 1
ATOM 1387 O O . ILE A 1 188 ? 9.492 11.492 0.188 1 98.06 188 ILE A O 1
ATOM 1391 N N . ALA A 1 189 ? 9.883 12.547 -1.811 1 98.56 189 ALA A N 1
ATOM 1392 C CA . ALA A 1 189 ? 8.641 12.078 -2.412 1 98.56 189 ALA A CA 1
ATOM 1393 C C . ALA A 1 189 ? 8.555 10.555 -2.395 1 98.56 189 ALA A C 1
ATOM 1395 O O . ALA A 1 189 ? 7.523 9.984 -2.041 1 98.56 189 ALA A O 1
ATOM 1396 N N . HIS A 1 190 ? 9.68 9.953 -2.789 1 98.19 190 HIS A N 1
ATOM 1397 C CA . HIS A 1 190 ? 9.742 8.5 -2.848 1 98.19 190 HIS A CA 1
ATOM 1398 C C . HIS A 1 190 ? 9.469 7.879 -1.481 1 98.19 190 HIS A C 1
ATOM 1400 O O . HIS A 1 190 ? 8.594 7.016 -1.351 1 98.19 190 HIS A O 1
ATOM 1406 N N . SER A 1 191 ? 10.164 8.305 -0.436 1 98.25 191 SER A N 1
ATOM 1407 C CA . SER A 1 191 ? 10 7.75 0.904 1 98.25 191 SER A CA 1
ATOM 1408 C C . SER A 1 191 ? 8.617 8.07 1.472 1 98.25 191 SER A C 1
ATOM 1410 O O . SER A 1 191 ? 7.988 7.215 2.096 1 98.25 191 SER A O 1
ATOM 1412 N N . ALA A 1 192 ? 8.133 9.258 1.222 1 98.56 192 ALA A N 1
ATOM 1413 C CA . ALA A 1 192 ? 6.852 9.711 1.762 1 98.56 192 ALA A CA 1
ATOM 1414 C C . ALA A 1 192 ? 5.691 8.914 1.163 1 98.56 192 ALA A C 1
ATOM 1416 O O . ALA A 1 192 ? 4.777 8.508 1.88 1 98.56 192 ALA A O 1
ATOM 1417 N N . VAL A 1 193 ? 5.758 8.703 -0.16 1 98.75 193 VAL A N 1
ATOM 1418 C CA . VAL A 1 193 ? 4.699 7.961 -0.833 1 98.75 193 VAL A CA 1
ATOM 1419 C C . VAL A 1 193 ? 4.625 6.543 -0.276 1 98.75 193 VAL A C 1
ATOM 1421 O O . VAL A 1 193 ? 3.539 6.027 -0.007 1 98.75 193 VAL A O 1
ATOM 1424 N N . LEU A 1 194 ? 5.746 5.91 -0.091 1 98.69 194 LEU A N 1
ATOM 1425 C CA . LEU A 1 194 ? 5.773 4.527 0.372 1 98.69 194 LEU A CA 1
ATOM 1426 C C . LEU A 1 194 ? 5.301 4.43 1.817 1 98.69 194 LEU A C 1
ATOM 1428 O O . LEU A 1 194 ? 4.57 3.5 2.176 1 98.69 194 LEU A O 1
ATOM 1432 N N . ASP A 1 195 ? 5.699 5.375 2.68 1 98.69 195 ASP A N 1
ATOM 1433 C CA . ASP A 1 195 ? 5.238 5.367 4.062 1 98.69 195 ASP A CA 1
ATOM 1434 C C . ASP A 1 195 ? 3.74 5.656 4.148 1 98.69 195 ASP A C 1
ATOM 1436 O O . ASP A 1 195 ? 3.029 5.043 4.949 1 98.69 195 ASP A O 1
ATOM 1440 N N . MET A 1 196 ? 3.299 6.605 3.299 1 98.81 196 MET A N 1
ATOM 1441 C CA . MET A 1 196 ? 1.87 6.898 3.232 1 98.81 196 MET A CA 1
ATOM 1442 C C . MET A 1 196 ? 1.082 5.676 2.777 1 98.81 196 MET A C 1
ATOM 1444 O O . MET A 1 196 ? 0.048 5.344 3.359 1 98.81 196 MET A O 1
ATOM 1448 N N . LEU A 1 197 ? 1.586 5.008 1.791 1 98.75 197 LEU A N 1
ATOM 1449 C CA . LEU A 1 197 ? 0.939 3.809 1.268 1 98.75 197 LEU A CA 1
ATOM 1450 C C . LEU A 1 197 ? 0.898 2.707 2.322 1 98.75 197 LEU A C 1
ATOM 1452 O O . LEU A 1 197 ? -0.132 2.055 2.506 1 98.75 197 LEU A O 1
ATOM 1456 N N . ARG A 1 198 ? 2.004 2.455 2.969 1 98.44 198 ARG A N 1
ATOM 1457 C CA . ARG A 1 198 ? 2.092 1.444 4.02 1 98.44 198 ARG A CA 1
ATOM 1458 C C . ARG A 1 198 ? 1.056 1.697 5.109 1 98.44 198 ARG A C 1
ATOM 1460 O O . ARG A 1 198 ? 0.322 0.787 5.5 1 98.44 198 ARG A O 1
ATOM 1467 N N . GLY A 1 199 ? 1.019 2.949 5.617 1 98.62 199 GLY A N 1
ATOM 1468 C CA . GLY A 1 199 ? 0.044 3.305 6.637 1 98.62 199 GLY A CA 1
ATOM 1469 C C . GLY A 1 199 ? -1.391 3.16 6.164 1 98.62 199 GLY A C 1
ATOM 1470 O O . GLY A 1 199 ? -2.258 2.725 6.926 1 98.62 199 GLY A O 1
ATOM 1471 N N . THR A 1 200 ? -1.666 3.523 4.898 1 98.62 200 THR A N 1
ATOM 1472 C CA . THR A 1 200 ? -3.021 3.473 4.359 1 98.62 200 THR A CA 1
ATOM 1473 C C . THR A 1 200 ? -3.51 2.029 4.258 1 98.62 200 THR A C 1
ATOM 1475 O O . THR A 1 200 ? -4.672 1.739 4.559 1 98.62 200 THR A O 1
ATOM 1478 N N . VAL A 1 201 ? -2.607 1.148 3.818 1 98.44 201 VAL A N 1
ATOM 1479 C CA . VAL A 1 201 ? -2.98 -0.26 3.73 1 98.44 201 VAL A CA 1
ATOM 1480 C C . VAL A 1 201 ? -3.369 -0.778 5.113 1 98.44 201 VAL A C 1
ATOM 1482 O O . VAL A 1 201 ? -4.391 -1.449 5.266 1 98.44 201 VAL A O 1
ATOM 1485 N N . GLU A 1 202 ? -2.588 -0.487 6.102 1 98.12 202 GLU A N 1
ATOM 1486 C CA . GLU A 1 202 ? -2.885 -0.93 7.461 1 98.12 202 GLU A CA 1
ATOM 1487 C C . GLU A 1 202 ? -4.18 -0.308 7.973 1 98.12 202 GLU A C 1
ATOM 1489 O O . GLU A 1 202 ? -4.957 -0.962 8.672 1 98.12 202 GLU A O 1
ATOM 1494 N N . ASN A 1 203 ? -4.359 0.974 7.668 1 98.12 203 ASN A N 1
ATOM 1495 C CA . ASN A 1 203 ? -5.598 1.65 8.047 1 98.12 203 ASN A CA 1
ATOM 1496 C C . ASN A 1 203 ? -6.816 0.977 7.426 1 98.12 203 ASN A C 1
ATOM 1498 O O . ASN A 1 203 ? -7.812 0.729 8.109 1 98.12 203 ASN A O 1
ATOM 1502 N N . LEU A 1 204 ? -6.742 0.647 6.156 1 98.25 204 LEU A N 1
ATOM 1503 C CA . LEU A 1 204 ? -7.84 -0.009 5.453 1 98.25 204 LEU A CA 1
ATOM 1504 C C . LEU A 1 204 ? -8.102 -1.395 6.035 1 98.25 204 LEU A C 1
ATOM 1506 O O . LEU A 1 204 ? -9.258 -1.808 6.16 1 98.25 204 LEU A O 1
ATOM 1510 N N . LYS A 1 205 ? -7.043 -2.127 6.406 1 97.38 205 LYS A N 1
ATOM 1511 C CA . LYS A 1 205 ? -7.195 -3.447 7.008 1 97.38 205 LYS A CA 1
ATOM 1512 C C . LYS A 1 205 ? -7.859 -3.355 8.375 1 97.38 205 LYS A C 1
ATOM 1514 O O . LYS A 1 205 ? -8.695 -4.195 8.727 1 97.38 205 LYS A O 1
ATOM 1519 N N . ALA A 1 206 ? -7.492 -2.346 9.141 1 96.62 206 ALA A N 1
ATOM 1520 C CA . ALA A 1 206 ? -8.047 -2.156 10.484 1 96.62 206 ALA A CA 1
ATOM 1521 C C . ALA A 1 206 ? -9.5 -1.693 10.414 1 96.62 206 ALA A C 1
ATOM 1523 O O . ALA A 1 206 ? -10.312 -2.037 11.281 1 96.62 206 ALA A O 1
ATOM 1524 N N . HIS A 1 207 ? -9.82 -0.852 9.461 1 93.12 207 HIS A N 1
ATOM 1525 C CA . HIS A 1 207 ? -11.156 -0.284 9.305 1 93.12 207 HIS A CA 1
ATOM 1526 C C . HIS A 1 207 ? -12.18 -1.368 8.992 1 93.12 207 HIS A C 1
ATOM 1528 O O . HIS A 1 207 ? -13.328 -1.291 9.438 1 93.12 207 HIS A O 1
ATOM 1534 N N . ARG A 1 208 ? -11.93 -2.477 8.266 1 87.56 208 ARG A N 1
ATOM 1535 C CA . ARG A 1 208 ? -12.719 -3.65 7.902 1 87.56 208 ARG A CA 1
ATOM 1536 C C . ARG A 1 208 ? -13.961 -3.252 7.121 1 87.56 208 ARG A C 1
ATOM 1538 O O . ARG A 1 208 ? -14.797 -4.102 6.793 1 87.56 208 ARG A O 1
ATOM 1545 N N . GLY A 1 209 ? -14.227 -1.938 6.816 1 90.69 209 GLY A N 1
ATOM 1546 C CA . GLY A 1 209 ? -15.344 -1.484 6.012 1 90.69 209 GLY A CA 1
ATOM 1547 C C . GLY A 1 209 ? -14.969 -1.203 4.57 1 90.69 209 GLY A C 1
ATOM 1548 O O . GLY A 1 209 ? -13.922 -1.656 4.094 1 90.69 209 GLY A O 1
ATOM 1549 N N . HIS A 1 210 ? -15.93 -0.601 3.863 1 96 210 HIS A N 1
ATOM 1550 C CA . HIS A 1 210 ? -15.68 -0.236 2.473 1 96 210 HIS A CA 1
ATOM 1551 C C . HIS A 1 210 ? -14.539 0.776 2.365 1 96 210 HIS A C 1
ATOM 1553 O O . HIS A 1 210 ? -14.461 1.712 3.164 1 96 210 HIS A O 1
ATOM 1559 N N . PRO A 1 211 ? -13.594 0.554 1.409 1 96.12 211 PRO A N 1
ATOM 1560 C CA . PRO A 1 211 ? -12.461 1.469 1.268 1 96.12 211 PRO A CA 1
ATOM 1561 C C . PRO A 1 211 ? -12.891 2.928 1.125 1 96.12 211 PRO A C 1
ATOM 1563 O O . PRO A 1 211 ? -12.18 3.832 1.565 1 96.12 211 PRO A O 1
ATOM 1566 N N . ILE A 1 212 ? -14.023 3.211 0.548 1 96.25 212 ILE A N 1
ATOM 1567 C CA . ILE A 1 212 ? -14.461 4.57 0.256 1 96.25 212 ILE A CA 1
ATOM 1568 C C . ILE A 1 212 ? -14.773 5.305 1.56 1 96.25 212 ILE A C 1
ATOM 1570 O O . ILE A 1 212 ? -14.836 6.535 1.587 1 96.25 212 ILE A O 1
ATOM 1574 N N . GLU A 1 213 ? -15.031 4.551 2.615 1 96.56 213 GLU A N 1
ATOM 1575 C CA . GLU A 1 213 ? -15.273 5.195 3.902 1 96.56 213 GLU A CA 1
ATOM 1576 C C . GLU A 1 213 ? -14.023 5.91 4.406 1 96.56 213 GLU A C 1
ATOM 1578 O O . GLU A 1 213 ? -14.109 7.012 4.953 1 96.56 213 GLU A O 1
ATOM 1583 N N . VAL A 1 214 ? -12.867 5.297 4.211 1 95.5 214 VAL A N 1
ATOM 1584 C CA . VAL A 1 214 ? -11.609 5.949 4.57 1 95.5 214 VAL A CA 1
ATOM 1585 C C . VAL A 1 214 ? -11.391 7.168 3.678 1 95.5 214 VAL A C 1
ATOM 1587 O O . VAL A 1 214 ? -10.93 8.211 4.145 1 95.5 214 VAL A O 1
ATOM 1590 N N . ARG A 1 215 ? -11.695 7.027 2.367 1 96.88 215 ARG A N 1
ATOM 1591 C CA . ARG A 1 215 ? -11.625 8.164 1.451 1 96.88 215 ARG A CA 1
ATOM 1592 C C . ARG A 1 215 ? -12.445 9.336 1.977 1 96.88 215 ARG A C 1
ATOM 1594 O O . ARG A 1 215 ? -11.961 10.469 2.002 1 96.88 215 ARG A O 1
ATOM 1601 N N . ASP A 1 216 ? -13.648 9.031 2.438 1 95 216 ASP A N 1
ATOM 1602 C CA . ASP A 1 216 ? -14.57 10.07 2.885 1 95 216 ASP A CA 1
ATOM 1603 C C . ASP A 1 216 ? -14.086 10.711 4.184 1 95 216 ASP A C 1
ATOM 1605 O O . ASP A 1 216 ? -14.297 11.906 4.406 1 95 216 ASP A O 1
ATOM 1609 N N . TYR A 1 217 ? -13.453 9.922 4.969 1 91.25 217 TYR A N 1
ATOM 1610 C CA . TYR A 1 217 ? -12.914 10.422 6.23 1 91.25 217 TYR A CA 1
ATOM 1611 C C . TYR A 1 217 ? -11.82 11.453 5.988 1 91.25 217 TYR A C 1
ATOM 1613 O O . TYR A 1 217 ? -11.656 12.391 6.77 1 91.25 217 TYR A O 1
ATOM 1621 N N . VAL A 1 218 ? -11.125 11.344 4.953 1 93.5 218 VAL A N 1
ATOM 1622 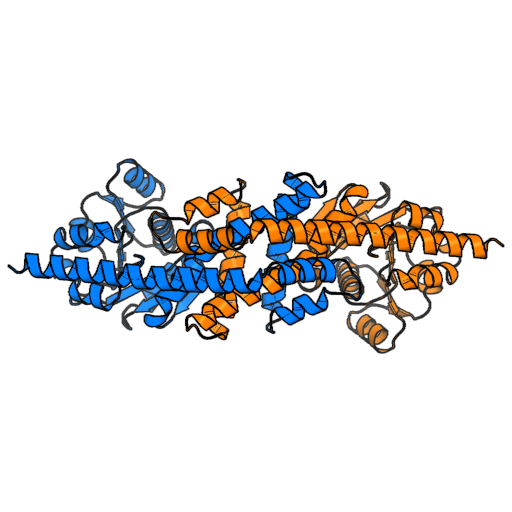C CA . VAL A 1 218 ? -9.977 12.195 4.656 1 93.5 218 VAL A CA 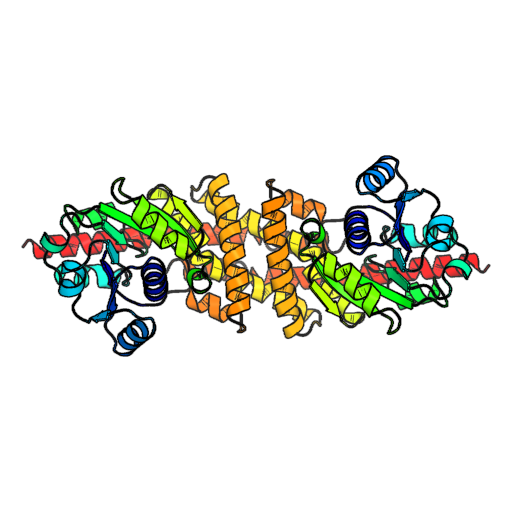1
ATOM 1623 C C . VAL A 1 218 ? -10.438 13.422 3.877 1 93.5 218 VAL A C 1
ATOM 1625 O O . VAL A 1 218 ? -9.742 14.445 3.855 1 93.5 218 VAL A O 1
ATOM 1628 N N . THR A 1 219 ? -11.586 13.328 3.244 1 93.94 219 THR A N 1
ATOM 1629 C CA . THR A 1 219 ? -12.062 14.359 2.324 1 93.94 219 THR A CA 1
ATOM 1630 C C . THR A 1 219 ? -12.844 15.43 3.072 1 93.94 219 THR A C 1
ATOM 1632 O O . THR A 1 219 ? -13.93 15.172 3.594 1 93.94 219 THR A O 1
ATOM 1635 N N . THR A 1 220 ? -12.336 16.656 3.168 1 87.38 220 THR A N 1
ATOM 1636 C CA . THR A 1 220 ? -12.992 17.766 3.832 1 87.38 220 THR A CA 1
ATOM 1637 C C . THR A 1 220 ? -13.648 18.703 2.811 1 87.38 220 THR A C 1
ATOM 1639 O O . THR A 1 220 ? -13.258 18.719 1.641 1 87.38 220 THR A O 1
ATOM 1642 N N . PRO A 1 221 ? -14.656 19.484 3.225 1 90.69 221 PRO A N 1
ATOM 1643 C CA . PRO A 1 221 ? -15.336 20.391 2.299 1 90.69 221 PRO A CA 1
ATOM 1644 C C . PRO A 1 221 ? -14.398 21.453 1.715 1 90.69 221 PRO A C 1
ATOM 1646 O O . PRO A 1 221 ? -13.758 22.188 2.463 1 90.69 221 PRO A O 1
ATOM 1649 N N . ALA A 1 222 ? -14.32 21.5 0.405 1 91.19 222 ALA A N 1
ATOM 1650 C CA . ALA A 1 222 ? -13.539 22.469 -0.368 1 91.19 222 ALA A CA 1
ATOM 1651 C C . ALA A 1 222 ? -12.055 22.359 -0.04 1 91.19 222 ALA A C 1
ATOM 1653 O O . ALA A 1 222 ? -11.32 23.344 -0.131 1 91.19 222 ALA A O 1
ATOM 1654 N N . GLY A 1 223 ? -11.656 21.172 0.384 1 92.5 223 GLY A N 1
ATOM 1655 C CA . GLY A 1 223 ? -10.273 20.969 0.783 1 92.5 223 GLY A CA 1
ATOM 1656 C C . GLY A 1 223 ? -9.383 20.5 -0.357 1 92.5 223 GLY A C 1
ATOM 1657 O O . GLY A 1 223 ? -9.758 20.625 -1.526 1 92.5 223 GLY A O 1
ATOM 1658 N N . THR A 1 224 ? -8.188 20.078 0.003 1 95 224 THR A N 1
ATOM 1659 C CA . THR A 1 224 ? -7.164 19.641 -0.937 1 95 224 THR A CA 1
ATOM 1660 C C . THR A 1 224 ? -7.531 18.281 -1.531 1 95 224 THR A C 1
ATOM 1662 O O . THR A 1 224 ? -7.359 18.062 -2.73 1 95 224 THR A O 1
ATOM 1665 N N . THR A 1 225 ? -8.086 17.391 -0.786 1 96.88 225 THR A N 1
ATOM 1666 C CA . THR A 1 225 ? -8.367 16 -1.174 1 96.88 225 THR A CA 1
ATOM 1667 C C . THR A 1 225 ? -9.422 15.961 -2.277 1 96.88 225 THR A C 1
ATOM 1669 O O . THR A 1 225 ? -9.273 15.219 -3.25 1 96.88 225 THR A O 1
ATOM 1672 N N . ILE A 1 226 ? -10.531 16.781 -2.107 1 97.62 226 ILE A N 1
ATOM 1673 C CA . ILE A 1 226 ? -11.625 16.734 -3.07 1 97.62 226 ILE A CA 1
ATOM 1674 C C . ILE A 1 226 ? -11.141 17.219 -4.43 1 97.62 226 ILE A C 1
ATOM 1676 O O . ILE A 1 226 ? -11.586 16.734 -5.473 1 97.62 226 ILE A O 1
ATOM 1680 N N . ARG A 1 227 ? -10.195 18.141 -4.465 1 97.25 227 ARG A N 1
ATOM 1681 C CA . ARG A 1 227 ? -9.641 18.609 -5.73 1 97.25 227 ARG A CA 1
ATOM 1682 C C . ARG A 1 227 ? -8.93 17.469 -6.469 1 97.25 227 ARG A C 1
ATOM 1684 O O . ARG A 1 227 ? -9.078 17.328 -7.684 1 97.25 227 ARG A O 1
ATOM 1691 N N . GLY A 1 228 ? -8.125 16.719 -5.758 1 98.31 228 GLY A N 1
ATOM 1692 C CA . GLY A 1 228 ? -7.457 15.578 -6.359 1 98.31 228 GLY A CA 1
ATOM 1693 C C . GLY A 1 228 ? -8.422 14.5 -6.816 1 98.31 228 GLY A C 1
ATOM 1694 O O . GLY A 1 228 ? -8.281 13.961 -7.914 1 98.31 228 GLY A O 1
ATOM 1695 N N . LEU A 1 229 ? -9.422 14.195 -5.984 1 98.5 229 LEU A N 1
ATOM 1696 C CA . LEU A 1 229 ? -10.414 13.188 -6.332 1 98.5 229 LEU A CA 1
ATOM 1697 C C . LEU A 1 229 ? -11.172 13.578 -7.594 1 98.5 229 LEU A C 1
ATOM 1699 O O . LEU A 1 229 ? -11.492 12.727 -8.422 1 98.5 229 LEU A O 1
ATOM 1703 N N . LYS A 1 230 ? -11.5 14.852 -7.676 1 98.25 230 LYS A N 1
ATOM 1704 C CA . LYS A 1 230 ? -12.164 15.344 -8.875 1 98.25 230 LYS A CA 1
ATOM 1705 C C . LYS A 1 230 ? -11.32 15.094 -10.117 1 98.25 230 LYS A C 1
ATOM 1707 O O . LYS A 1 230 ? -11.836 14.664 -11.156 1 98.25 230 LYS A O 1
ATOM 1712 N N . ALA A 1 231 ? -10.023 15.391 -10.008 1 98 231 ALA A N 1
ATOM 1713 C CA . ALA A 1 231 ? -9.125 15.148 -11.133 1 98 231 ALA A CA 1
ATOM 1714 C C . ALA A 1 231 ? -9.117 13.68 -11.523 1 98 231 ALA A C 1
ATOM 1716 O O . ALA A 1 231 ? -9.164 13.344 -12.711 1 98 231 ALA A O 1
ATOM 1717 N N . MET A 1 232 ? -9.062 12.742 -10.562 1 98.44 232 MET A N 1
ATOM 1718 C CA . MET A 1 232 ? -9.109 11.305 -10.828 1 98.44 232 MET A CA 1
ATOM 1719 C C . MET A 1 232 ? -10.398 10.922 -11.539 1 98.44 232 MET A C 1
ATOM 1721 O O . MET A 1 232 ? -10.375 10.125 -12.484 1 98.44 232 MET A O 1
ATOM 1725 N N . GLU A 1 233 ? -11.477 11.523 -11.023 1 97.94 233 GLU A N 1
ATOM 1726 C CA . GLU A 1 233 ? -12.781 11.227 -11.609 1 97.94 233 GLU A CA 1
ATOM 1727 C C . GLU A 1 233 ? -12.867 11.75 -13.047 1 97.94 233 GLU A C 1
ATOM 1729 O O . GLU A 1 233 ? -13.32 11.031 -13.938 1 97.94 233 GLU A O 1
ATOM 1734 N N . GLU A 1 234 ? -12.445 12.953 -13.273 1 98 234 GLU A N 1
ATOM 1735 C CA . GLU A 1 234 ? -12.484 13.578 -14.594 1 98 234 GLU A CA 1
ATOM 1736 C C . GLU A 1 234 ? -11.648 12.789 -15.602 1 98 234 GLU A C 1
ATOM 1738 O O . GLU A 1 234 ? -12 12.711 -16.781 1 98 234 GLU A O 1
ATOM 1743 N N . ARG A 1 235 ? -10.586 12.188 -15.148 1 98.06 235 ARG A N 1
ATOM 1744 C CA . ARG A 1 235 ? -9.664 11.461 -16.016 1 98.06 235 ARG A CA 1
ATOM 1745 C C . ARG A 1 235 ? -10.031 9.984 -16.094 1 98.06 235 ARG A C 1
ATOM 1747 O O . ARG A 1 235 ? -9.406 9.219 -16.828 1 98.06 235 ARG A O 1
ATOM 1754 N N . GLY A 1 236 ? -11 9.562 -15.359 1 98.19 236 GLY A N 1
ATOM 1755 C CA . GLY A 1 236 ? -11.5 8.195 -15.422 1 98.19 236 GLY A CA 1
ATOM 1756 C C . GLY A 1 236 ? -10.539 7.176 -14.859 1 98.19 236 GLY A C 1
ATOM 1757 O O . GLY A 1 236 ? -10.352 6.102 -15.438 1 98.19 236 GLY A O 1
ATOM 1758 N N . VAL A 1 237 ? -9.891 7.504 -13.766 1 98.56 237 VAL A N 1
ATOM 1759 C CA . VAL A 1 237 ? -8.867 6.637 -13.195 1 98.56 237 VAL A CA 1
ATOM 1760 C C . VAL A 1 237 ? -9.492 5.32 -12.75 1 98.56 237 VAL A C 1
ATOM 1762 O O . VAL A 1 237 ? -8.945 4.242 -13 1 98.56 237 VAL A O 1
ATOM 1765 N N . LYS A 1 238 ? -10.641 5.379 -12.086 1 97.81 238 LYS A N 1
ATOM 1766 C CA . LYS A 1 238 ? -11.297 4.168 -11.609 1 97.81 238 LYS A CA 1
ATOM 1767 C C . LYS A 1 238 ? -11.672 3.254 -12.773 1 97.81 238 LYS A C 1
ATOM 1769 O O . LYS A 1 238 ? -11.422 2.049 -12.727 1 97.81 238 LYS A O 1
ATOM 1774 N N . ALA A 1 239 ? -12.242 3.836 -13.797 1 98.44 239 ALA A N 1
ATOM 1775 C CA . ALA A 1 239 ? -12.586 3.059 -14.984 1 98.44 239 ALA A CA 1
ATOM 1776 C C . ALA A 1 239 ? -11.344 2.418 -15.594 1 98.44 239 ALA A C 1
ATOM 1778 O O . ALA A 1 239 ? -11.391 1.272 -16.047 1 98.44 239 ALA A O 1
ATOM 1779 N N . ALA A 1 240 ? -10.266 3.15 -15.625 1 98.75 240 ALA A N 1
ATOM 1780 C CA . ALA A 1 240 ? -9.008 2.652 -16.172 1 98.75 240 ALA A CA 1
ATOM 1781 C C . ALA A 1 240 ? -8.508 1.445 -15.383 1 98.75 240 ALA A C 1
ATOM 1783 O O . ALA A 1 240 ? -8.016 0.476 -15.969 1 98.75 240 ALA A O 1
ATOM 1784 N N . LEU A 1 241 ? -8.617 1.486 -14.094 1 98.81 241 LEU A N 1
ATOM 1785 C CA . LEU A 1 241 ? -8.148 0.395 -13.25 1 98.81 241 LEU A CA 1
ATOM 1786 C C . LEU A 1 241 ? -9.016 -0.845 -13.422 1 98.81 241 LEU A C 1
ATOM 1788 O O . LEU A 1 241 ? -8.508 -1.969 -13.438 1 98.81 241 LEU A O 1
ATOM 1792 N N . ILE A 1 242 ? -10.328 -0.652 -13.539 1 98.81 242 ILE A N 1
ATOM 1793 C CA . ILE A 1 242 ? -11.227 -1.764 -13.836 1 98.81 242 ILE A CA 1
ATOM 1794 C C . ILE A 1 242 ? -10.812 -2.426 -15.148 1 98.81 242 ILE A C 1
ATOM 1796 O O . ILE A 1 242 ? -10.641 -3.645 -15.211 1 98.81 242 ILE A O 1
ATOM 1800 N N . GLU A 1 243 ? -10.594 -1.629 -16.156 1 98.75 243 GLU A N 1
ATOM 1801 C CA . GLU A 1 243 ? -10.188 -2.135 -17.469 1 98.75 243 GLU A CA 1
ATOM 1802 C C . GLU A 1 243 ? -8.844 -2.846 -17.391 1 98.75 243 GLU A C 1
ATOM 1804 O O . GLU A 1 243 ? -8.609 -3.826 -18.094 1 98.75 243 GLU A O 1
ATOM 1809 N N . THR A 1 244 ? -7.961 -2.291 -16.578 1 98.81 244 THR A N 1
ATOM 1810 C CA . THR A 1 244 ? -6.645 -2.887 -16.375 1 98.81 244 THR A CA 1
ATOM 1811 C C . THR A 1 244 ? -6.777 -4.328 -15.883 1 98.81 244 THR A C 1
ATOM 1813 O O . THR A 1 244 ? -6.176 -5.238 -16.453 1 98.81 244 THR A O 1
ATOM 1816 N N . ILE A 1 245 ? -7.594 -4.574 -14.859 1 98.81 245 ILE A N 1
ATOM 1817 C CA . ILE A 1 245 ? -7.746 -5.906 -14.281 1 98.81 245 ILE A CA 1
ATOM 1818 C C . ILE A 1 245 ? -8.508 -6.805 -15.258 1 98.81 245 ILE A C 1
ATOM 1820 O O . ILE A 1 245 ? -8.133 -7.965 -15.461 1 98.81 245 ILE A O 1
ATOM 1824 N N . GLU A 1 246 ? -9.562 -6.266 -15.898 1 98.56 246 GLU A N 1
ATOM 1825 C CA . GLU A 1 246 ? -10.336 -7.039 -16.859 1 98.56 246 GLU A CA 1
ATOM 1826 C C . GLU A 1 246 ? -9.453 -7.508 -18.016 1 98.56 246 GLU A C 1
ATOM 1828 O O . GLU A 1 246 ? -9.484 -8.68 -18.406 1 98.56 246 GLU A O 1
ATOM 1833 N N . GLY A 1 247 ? -8.711 -6.559 -18.562 1 98.06 247 GLY A N 1
ATOM 1834 C CA . GLY A 1 247 ? -7.832 -6.898 -19.656 1 98.06 247 GLY A CA 1
ATOM 1835 C C . GLY A 1 247 ? -6.773 -7.918 -19.281 1 98.06 247 GLY A C 1
ATOM 1836 O O . GLY A 1 247 ? -6.504 -8.852 -20.047 1 98.06 247 GLY A O 1
ATOM 1837 N N . SER A 1 248 ? -6.172 -7.73 -18.172 1 98.12 248 SER A N 1
ATOM 1838 C CA . SER A 1 248 ? -5.156 -8.656 -17.672 1 98.12 248 SER A CA 1
ATOM 1839 C C . SER A 1 248 ? -5.75 -10.039 -17.422 1 98.12 248 SER A C 1
ATOM 1841 O O . SER A 1 248 ? -5.129 -11.055 -17.734 1 98.12 248 SER A O 1
ATOM 1843 N N . SER A 1 249 ? -6.902 -10.086 -16.797 1 97.94 249 SER A N 1
ATOM 1844 C CA . SER A 1 249 ? -7.578 -11.352 -16.516 1 97.94 249 SER A CA 1
ATOM 1845 C C . SER A 1 249 ? -7.91 -12.102 -17.812 1 97.94 249 SER A C 1
ATOM 1847 O O . SER A 1 249 ? -7.73 -13.312 -17.891 1 97.94 249 SER A O 1
ATOM 1849 N N . LYS A 1 250 ? -8.445 -11.383 -18.766 1 97.31 250 LYS A N 1
ATOM 1850 C CA . LYS A 1 250 ? -8.75 -11.977 -20.062 1 97.31 250 LYS A CA 1
ATOM 1851 C C . LYS A 1 250 ? -7.5 -12.57 -20.703 1 97.31 250 LYS A C 1
ATOM 1853 O O . LYS A 1 250 ? -7.535 -13.68 -21.234 1 97.31 250 LYS A O 1
ATOM 1858 N N . ARG A 1 251 ? -6.41 -11.836 -20.625 1 96.12 251 ARG A N 1
ATOM 1859 C CA . ARG A 1 251 ? -5.152 -12.328 -21.172 1 96.12 251 ARG A CA 1
ATOM 1860 C C . ARG A 1 251 ? -4.684 -13.578 -20.453 1 96.12 251 ARG A C 1
ATOM 1862 O O . ARG A 1 251 ? -4.16 -14.508 -21.078 1 96.12 251 ARG A O 1
ATOM 1869 N N . ALA A 1 252 ? -4.816 -13.609 -19.156 1 94.88 252 ALA A N 1
ATOM 1870 C CA . ALA A 1 252 ? -4.465 -14.797 -18.375 1 94.88 252 ALA A CA 1
ATOM 1871 C C . ALA A 1 252 ? -5.254 -16.016 -18.859 1 94.88 252 ALA A C 1
ATOM 1873 O O . ALA A 1 252 ? -4.695 -17.109 -19 1 94.88 252 ALA A O 1
ATOM 1874 N N . SER A 1 253 ? -6.523 -15.828 -19.078 1 95.25 253 SER A N 1
ATOM 1875 C CA . SER A 1 253 ? -7.387 -16.891 -19.578 1 95.25 253 SER A CA 1
ATOM 1876 C C . SER A 1 253 ? -6.953 -17.359 -20.969 1 95.25 253 SER A C 1
ATOM 1878 O O . SER A 1 253 ? -6.926 -18.562 -21.25 1 95.25 253 SER A O 1
ATOM 1880 N N . GLU A 1 254 ? -6.645 -16.422 -21.797 1 94.56 254 GLU A N 1
ATOM 1881 C CA . GLU A 1 254 ? -6.172 -16.75 -23.141 1 94.56 254 GLU A CA 1
ATOM 1882 C C . GLU A 1 254 ? -4.891 -17.562 -23.094 1 94.56 254 GLU A C 1
ATOM 1884 O O . GLU A 1 254 ? -4.742 -18.531 -23.844 1 94.56 254 GLU A O 1
ATOM 1889 N N . LEU A 1 255 ? -3.973 -17.141 -22.281 1 89.56 255 LEU A N 1
ATOM 1890 C CA . LEU A 1 255 ? -2.717 -17.859 -22.125 1 89.56 255 LEU A CA 1
ATOM 1891 C C . LEU A 1 255 ? -2.969 -19.297 -21.672 1 89.56 255 LEU A C 1
ATOM 1893 O O . LEU A 1 255 ? -2.299 -20.234 -22.141 1 89.56 255 LEU A O 1
ATOM 1897 N N . GLY A 1 256 ? -3.877 -19.484 -20.719 1 89.06 256 GLY A N 1
ATOM 1898 C CA . GLY A 1 256 ? -4.238 -20.812 -20.297 1 89.06 256 GLY A CA 1
ATOM 1899 C C . GLY A 1 256 ? -4.711 -21.703 -21.438 1 89.06 256 GLY A C 1
ATOM 1900 O O . GLY A 1 256 ? -4.309 -22.859 -21.531 1 89.06 256 GLY A O 1
ATOM 1901 N N . LYS A 1 257 ? -5.504 -21.172 -22.312 1 91.12 257 LYS A N 1
ATOM 1902 C CA . LYS A 1 257 ? -6.031 -21.922 -23.438 1 91.12 257 LYS A CA 1
ATOM 1903 C C . LYS A 1 257 ? -4.922 -22.281 -24.422 1 91.12 257 LYS A C 1
ATOM 1905 O O . LYS A 1 257 ? -4.875 -23.406 -24.938 1 91.12 257 LYS A O 1
ATOM 1910 N N . ILE A 1 258 ? -4.117 -21.344 -24.641 1 88.69 258 ILE A N 1
ATOM 1911 C CA . ILE A 1 258 ? -3.016 -21.547 -25.578 1 88.69 258 ILE A CA 1
ATOM 1912 C C . ILE A 1 258 ? -2.098 -22.656 -25.062 1 88.69 258 ILE A C 1
ATOM 1914 O O . ILE A 1 258 ? -1.706 -23.547 -25.812 1 88.69 258 ILE A O 1
ATOM 1918 N N . VAL A 1 259 ? -1.787 -22.578 -23.812 1 86.38 259 VAL A N 1
ATOM 1919 C CA . VAL A 1 259 ? -0.88 -23.547 -23.188 1 86.38 259 VAL A CA 1
ATOM 1920 C C . VAL A 1 259 ? -1.523 -24.922 -23.172 1 86.38 259 VAL A C 1
ATOM 1922 O O . VAL A 1 259 ? -0.869 -25.922 -23.469 1 86.38 259 VAL A O 1
ATOM 1925 N N . ASP A 1 260 ? -2.775 -24.953 -22.797 1 87.81 260 ASP A N 1
ATOM 1926 C CA . ASP A 1 260 ? -3.514 -26.203 -22.75 1 87.81 260 ASP A CA 1
ATOM 1927 C C . ASP A 1 260 ? -3.52 -26.891 -24.109 1 87.81 260 ASP A C 1
ATOM 1929 O O . ASP A 1 260 ? -3.268 -28.094 -24.219 1 87.81 260 ASP A O 1
ATOM 1933 N N . GLU A 1 261 ? -3.814 -26.172 -25.078 1 88.62 261 GLU A N 1
ATOM 1934 C CA . GLU A 1 261 ? -3.869 -26.719 -26.438 1 88.62 261 GLU A CA 1
ATOM 1935 C C . GLU A 1 261 ? -2.506 -27.234 -26.875 1 88.62 261 GLU A C 1
ATOM 1937 O O . GLU A 1 261 ? -2.414 -28.297 -27.516 1 88.62 261 GLU A O 1
ATOM 1942 N N . LYS A 1 262 ? -1.57 -26.484 -26.578 1 87.5 262 LYS A N 1
ATOM 1943 C CA . LYS A 1 262 ? -0.218 -26.891 -26.969 1 87.5 262 LYS A CA 1
ATOM 1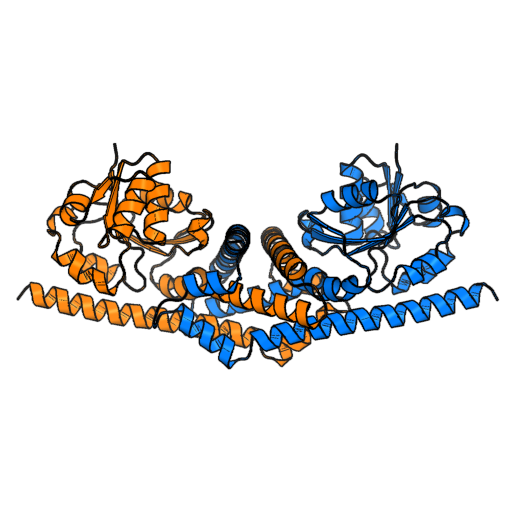944 C C . LYS A 1 262 ? 0.194 -28.172 -26.266 1 87.5 262 LYS A C 1
ATOM 1946 O O . LYS A 1 262 ? 0.734 -29.094 -26.891 1 87.5 262 LYS A O 1
ATOM 1951 N N . ILE A 1 263 ? 0 -28.266 -24.969 1 86.69 263 ILE A N 1
ATOM 1952 C CA . ILE A 1 263 ? 0.375 -29.438 -24.172 1 86.69 263 ILE A CA 1
ATOM 1953 C C . ILE A 1 263 ? -0.378 -30.656 -24.688 1 86.69 263 ILE A C 1
ATOM 1955 O O . ILE A 1 263 ? 0.214 -31.734 -24.859 1 86.69 263 ILE A O 1
ATOM 1959 N N . ARG A 1 264 ? -1.688 -30.516 -24.938 1 86.56 264 ARG A N 1
ATOM 1960 C CA . ARG A 1 264 ? -2.502 -31.609 -25.422 1 86.56 264 ARG A CA 1
ATOM 1961 C C . ARG A 1 264 ? -1.974 -32.125 -26.766 1 86.56 264 ARG A C 1
ATOM 1963 O O . ARG A 1 264 ? -1.869 -33.344 -26.969 1 86.56 264 ARG A O 1
ATOM 1970 N N . ARG A 1 265 ? -1.619 -31.266 -27.578 1 89.38 265 ARG A N 1
ATOM 1971 C CA . ARG A 1 265 ? -1.082 -31.641 -28.875 1 89.38 265 ARG A CA 1
ATOM 1972 C C . ARG A 1 265 ? 0.234 -32.406 -28.734 1 89.38 265 ARG A C 1
ATOM 1974 O O . ARG A 1 265 ? 0.46 -33.406 -29.422 1 89.38 265 ARG A O 1
ATOM 1981 N N . GLU A 1 266 ? 0.987 -31.969 -27.859 1 86.88 266 GLU A N 1
ATOM 1982 C CA . GLU A 1 266 ? 2.312 -32.531 -27.672 1 86.88 266 GLU A CA 1
ATOM 1983 C C . GLU A 1 266 ? 2.23 -33.906 -26.969 1 86.88 266 GLU A C 1
ATOM 1985 O O . GLU A 1 266 ? 3.057 -34.781 -27.219 1 86.88 266 GLU A O 1
ATOM 1990 N N . LEU A 1 267 ? 1.323 -33.969 -26.016 1 81.31 267 LEU A N 1
ATOM 1991 C CA . LEU A 1 267 ? 1.139 -35.25 -25.328 1 81.31 267 LEU A CA 1
ATOM 1992 C C . LEU A 1 267 ? 0.553 -36.312 -26.266 1 81.31 267 LEU A C 1
ATOM 1994 O O . LEU A 1 267 ? 0.909 -37.469 -26.188 1 81.31 267 LEU A O 1
ATOM 1998 N N . LEU A 1 268 ? -0.407 -35.906 -27.109 1 79.06 268 LEU A N 1
ATOM 1999 C CA . LEU A 1 268 ? -0.988 -36.812 -28.109 1 79.06 268 LEU A CA 1
ATOM 2000 C C . LEU A 1 268 ? 0.059 -37.25 -29.125 1 79.06 268 LEU A C 1
ATOM 2002 O O . LEU A 1 268 ? 0.06 -38.406 -29.562 1 79.06 268 LEU A O 1
ATOM 2006 N N . ASP A 1 269 ? 0.891 -36.406 -29.469 1 74.81 269 ASP A N 1
ATOM 2007 C CA . ASP A 1 269 ? 1.941 -36.719 -30.422 1 74.81 269 ASP A CA 1
ATOM 2008 C C . ASP A 1 269 ? 2.943 -37.719 -29.844 1 74.81 269 ASP A C 1
ATOM 2010 O O . ASP A 1 269 ? 3.539 -38.5 -30.562 1 74.81 269 ASP A O 1
ATOM 2014 N N . ALA A 1 270 ? 3.168 -37.812 -28.656 1 66.25 270 ALA A N 1
ATOM 2015 C CA . ALA A 1 270 ? 4.102 -38.719 -27.984 1 66.25 270 ALA A CA 1
ATOM 2016 C C . ALA A 1 270 ? 3.539 -40.125 -27.922 1 66.25 270 ALA A C 1
ATOM 2018 O O . ALA A 1 270 ? 4.293 -41.125 -27.828 1 66.25 270 ALA A O 1
ATOM 2019 N N . GLU A 1 271 ? 2.203 -40.219 -27.75 1 60.06 271 GLU A N 1
ATOM 2020 C CA . GLU A 1 271 ? 1.58 -41.562 -27.719 1 60.06 271 GLU A CA 1
ATOM 2021 C C . GLU A 1 271 ? 1.557 -42.188 -29.109 1 60.06 271 GLU A C 1
ATOM 2023 O O . GLU A 1 271 ? 1.339 -43.375 -29.25 1 60.06 271 GLU A O 1
ATOM 2028 N N . ARG A 1 272 ? 1.905 -41.438 -30.266 1 53.84 272 ARG A N 1
ATOM 2029 C CA . ARG A 1 272 ? 2.004 -42 -31.609 1 53.84 272 ARG A CA 1
ATOM 2030 C C . ARG A 1 272 ? 3.428 -42.469 -31.906 1 53.84 272 ARG A C 1
ATOM 2032 O O . ARG A 1 272 ? 4.395 -41.844 -31.469 1 53.84 272 ARG A O 1
ATOM 2039 N N . MET B 1 1 ? 5.238 16.906 36.375 1 72.19 1 MET B N 1
ATOM 2040 C CA . MET B 1 1 ? 4.859 16.203 35.156 1 72.19 1 MET B CA 1
ATOM 2041 C C . MET B 1 1 ? 4.562 17.188 34.031 1 72.19 1 MET B C 1
ATOM 2043 O O . MET B 1 1 ? 3.959 18.234 34.281 1 72.19 1 MET B O 1
ATOM 2047 N N . GLU B 1 2 ? 5.195 16.953 32.812 1 92.12 2 GLU B N 1
ATOM 2048 C CA . GLU B 1 2 ? 4.938 17.859 31.703 1 92.12 2 GLU B CA 1
ATOM 2049 C C . GLU B 1 2 ? 3.492 17.766 31.219 1 92.12 2 GLU B C 1
ATOM 2051 O O . GLU B 1 2 ? 2.852 16.734 31.375 1 92.12 2 GLU B O 1
ATOM 2056 N N . VAL B 1 3 ? 2.947 18.922 30.984 1 98.12 3 VAL B N 1
ATOM 2057 C CA . VAL B 1 3 ? 1.548 19 30.578 1 98.12 3 VAL B CA 1
ATOM 2058 C C . VAL B 1 3 ? 1.464 19.266 29.078 1 98.12 3 VAL B C 1
ATOM 2060 O O . VAL B 1 3 ? 2.143 20.156 28.562 1 98.12 3 VAL B O 1
ATOM 2063 N N . LEU B 1 4 ? 0.675 18.406 28.391 1 98.62 4 LEU B N 1
ATOM 2064 C CA . LEU B 1 4 ? 0.327 18.609 26.984 1 98.62 4 LEU B CA 1
ATOM 2065 C C . LEU B 1 4 ? -1.126 19.047 26.844 1 98.62 4 LEU B C 1
ATOM 2067 O O . LEU B 1 4 ? -2.031 18.391 27.375 1 98.62 4 LEU B O 1
ATOM 2071 N N . SER B 1 5 ? -1.356 20.125 26.219 1 98.69 5 SER B N 1
ATOM 2072 C CA . SER B 1 5 ? -2.719 20.531 25.891 1 98.69 5 SER B CA 1
ATOM 2073 C C . SER B 1 5 ? -2.998 20.359 24.406 1 98.69 5 SER B C 1
ATOM 2075 O O . SER B 1 5 ? -2.205 20.781 23.562 1 98.69 5 SER B O 1
ATOM 2077 N N . VAL B 1 6 ? -4.066 19.734 24.078 1 98.56 6 VAL B N 1
ATOM 2078 C CA . VAL B 1 6 ? -4.547 19.578 22.703 1 98.56 6 VAL B CA 1
ATOM 2079 C C . VAL B 1 6 ? -5.816 20.406 22.516 1 98.56 6 VAL B C 1
ATOM 2081 O O . VAL B 1 6 ? -6.863 20.094 23.078 1 98.56 6 VAL B O 1
ATOM 2084 N N . LEU B 1 7 ? -5.633 21.469 21.719 1 97.94 7 LEU B N 1
ATOM 2085 C CA . LEU B 1 7 ? -6.762 22.359 21.469 1 97.94 7 LEU B CA 1
ATOM 2086 C C . LEU B 1 7 ? -7.57 21.891 20.266 1 97.94 7 LEU B C 1
ATOM 2088 O O . LEU B 1 7 ? -7.152 22.078 19.125 1 97.94 7 LEU B O 1
ATOM 2092 N N . GLY B 1 8 ? -8.766 21.359 20.484 1 94.56 8 GLY B N 1
ATOM 2093 C CA . GLY B 1 8 ? -9.539 20.672 19.453 1 94.56 8 GLY B CA 1
ATOM 2094 C C . GLY B 1 8 ? -9.242 19.188 19.375 1 94.56 8 GLY B C 1
ATOM 2095 O O . GLY B 1 8 ? -8.227 18.781 18.812 1 94.56 8 GLY B O 1
ATOM 2096 N N . THR B 1 9 ? -10.211 18.406 19.859 1 92 9 THR B N 1
ATOM 2097 C CA . THR B 1 9 ? -9.953 16.969 19.938 1 92 9 THR B CA 1
ATOM 2098 C C . THR B 1 9 ? -10.828 16.203 18.953 1 92 9 THR B C 1
ATOM 2100 O O . THR B 1 9 ? -11.625 15.352 19.359 1 92 9 THR B O 1
ATOM 2103 N N . GLY B 1 10 ? -10.602 16.531 17.734 1 87.56 10 GLY B N 1
ATOM 2104 C CA . GLY B 1 10 ? -11.203 15.734 16.688 1 87.56 10 GLY B CA 1
ATOM 2105 C C . GLY B 1 10 ? -10.438 14.461 16.375 1 87.56 10 GLY B C 1
ATOM 2106 O O . GLY B 1 10 ? -9.906 13.82 17.297 1 87.56 10 GLY B O 1
ATOM 2107 N N . THR B 1 11 ? -10.391 14.086 15.141 1 83.25 11 THR B N 1
ATOM 2108 C CA . THR B 1 11 ? -9.742 12.836 14.758 1 83.25 11 THR B CA 1
ATOM 2109 C C . THR B 1 11 ? -8.242 12.898 15.023 1 83.25 11 THR B C 1
ATOM 2111 O O . THR B 1 11 ? -7.691 12.023 15.703 1 83.25 11 THR B O 1
ATOM 2114 N N . ILE B 1 12 ? -7.609 13.883 14.469 1 90.62 12 ILE B N 1
ATOM 2115 C CA . ILE B 1 12 ? -6.172 14.008 14.664 1 90.62 12 ILE B CA 1
ATOM 2116 C C . ILE B 1 12 ? -5.875 14.336 16.125 1 90.62 12 ILE B C 1
ATOM 2118 O O . ILE B 1 12 ? -4.949 13.773 16.719 1 90.62 12 ILE B O 1
ATOM 2122 N N . GLY B 1 13 ? -6.695 15.234 16.703 1 95.06 13 GLY B N 1
ATOM 2123 C CA . GLY B 1 13 ? -6.5 15.625 18.094 1 95.06 13 GLY B CA 1
ATOM 2124 C C . GLY B 1 13 ? -6.555 14.461 19.062 1 95.06 13 GLY B C 1
ATOM 2125 O O . GLY B 1 13 ? -5.75 14.383 19.984 1 95.06 13 GLY B O 1
ATOM 2126 N N . SER B 1 14 ? -7.465 13.555 18.828 1 95.81 14 SER B N 1
ATOM 2127 C CA . SER B 1 14 ? -7.602 12.398 19.703 1 95.81 14 SER B CA 1
ATOM 2128 C C . SER B 1 14 ? -6.375 11.5 19.641 1 95.81 14 SER B C 1
ATOM 2130 O O . SER B 1 14 ? -5.965 10.914 20.641 1 95.81 14 SER B O 1
ATOM 2132 N N . ASN B 1 15 ? -5.793 11.359 18.453 1 96.62 15 ASN B N 1
ATOM 2133 C CA . ASN B 1 15 ? -4.57 10.578 18.297 1 96.62 15 ASN B CA 1
ATOM 2134 C C . ASN B 1 15 ? -3.396 11.227 19.031 1 96.62 15 ASN B C 1
ATOM 2136 O O . ASN B 1 15 ? -2.568 10.523 19.609 1 96.62 15 ASN B O 1
ATOM 2140 N N . VAL B 1 16 ? -3.395 12.523 19 1 97.94 16 VAL B N 1
ATOM 2141 C CA . VAL B 1 16 ? -2.336 13.25 19.688 1 97.94 16 VAL B CA 1
ATOM 2142 C C . VAL B 1 16 ? -2.492 13.078 21.203 1 97.94 16 VAL B C 1
ATOM 2144 O O . VAL B 1 16 ? -1.502 12.938 21.922 1 97.94 16 VAL B O 1
ATOM 2147 N N . VAL B 1 17 ? -3.738 13.109 21.656 1 97.94 17 VAL B N 1
ATOM 2148 C CA . VAL B 1 17 ? -4.012 12.875 23.078 1 97.94 17 VAL B CA 1
ATOM 2149 C C . VAL B 1 17 ? -3.441 11.516 23.484 1 97.94 17 VAL B C 1
ATOM 2151 O O . VAL B 1 17 ? -2.711 11.422 24.484 1 97.94 17 VAL B O 1
ATOM 2154 N N . ARG B 1 18 ? -3.697 10.516 22.75 1 97.69 18 ARG B N 1
ATOM 2155 C CA . ARG B 1 18 ? -3.205 9.18 23.062 1 97.69 18 ARG B CA 1
ATOM 2156 C C . ARG B 1 18 ? -1.681 9.141 23.062 1 97.69 18 ARG B C 1
ATOM 2158 O O . ARG B 1 18 ? -1.074 8.484 23.906 1 97.69 18 ARG B O 1
ATOM 2165 N N . ALA B 1 19 ? -1.093 9.82 22.094 1 97.88 19 ALA B N 1
ATOM 2166 C CA . ALA B 1 19 ? 0.364 9.883 22 1 97.88 19 ALA B CA 1
ATOM 2167 C C . ALA B 1 19 ? 0.966 10.516 23.25 1 97.88 19 ALA B C 1
ATOM 2169 O O . ALA B 1 19 ? 1.964 10.031 23.781 1 97.88 19 ALA B O 1
ATOM 2170 N N . GLY B 1 20 ? 0.379 11.641 23.672 1 98 20 GLY B N 1
ATOM 2171 C CA . GLY B 1 20 ? 0.848 12.312 24.875 1 98 20 GLY B CA 1
ATOM 2172 C C . GLY B 1 20 ? 0.758 11.445 26.109 1 98 20 GLY B C 1
ATOM 2173 O O . GLY B 1 20 ? 1.692 11.406 26.922 1 98 20 GLY B O 1
ATOM 2174 N N . LEU B 1 21 ? -0.4 10.766 26.25 1 98 21 LEU B N 1
ATOM 2175 C CA . LEU B 1 21 ? -0.591 9.883 27.391 1 98 21 LEU B CA 1
ATOM 2176 C C . LEU B 1 21 ? 0.44 8.758 27.391 1 98 21 LEU B C 1
ATOM 2178 O O . LEU B 1 21 ? 0.985 8.406 28.438 1 98 21 LEU B O 1
ATOM 2182 N N . ALA B 1 22 ? 0.716 8.25 26.25 1 97.25 22 ALA B N 1
ATOM 2183 C CA . ALA B 1 22 ? 1.688 7.164 26.109 1 97.25 22 ALA B CA 1
ATOM 2184 C C . ALA B 1 22 ? 3.078 7.621 26.547 1 97.25 22 ALA B C 1
ATOM 2186 O O . ALA B 1 22 ? 3.873 6.82 27.047 1 97.25 22 ALA B O 1
ATOM 2187 N N . LEU B 1 23 ? 3.359 8.859 26.344 1 97.5 23 LEU B N 1
ATOM 2188 C CA . LEU B 1 23 ? 4.668 9.406 26.672 1 97.5 23 LEU B CA 1
ATOM 2189 C C . LEU B 1 23 ? 4.719 9.828 28.141 1 97.5 23 LEU B C 1
ATOM 2191 O O . LEU B 1 23 ? 5.758 10.281 28.625 1 97.5 23 LEU B O 1
ATOM 2195 N N . GLY B 1 24 ? 3.543 9.789 28.812 1 97.12 24 GLY B N 1
ATOM 2196 C CA . GLY B 1 24 ? 3.516 10.07 30.234 1 97.12 24 GLY B CA 1
ATOM 2197 C C . GLY B 1 24 ? 3.1 11.5 30.547 1 97.12 24 GLY B C 1
ATOM 2198 O O . GLY B 1 24 ? 3.188 11.93 31.703 1 97.12 24 GLY B O 1
ATOM 2199 N N . TYR B 1 25 ? 2.613 12.219 29.578 1 98.12 25 TYR B N 1
ATOM 2200 C CA . TYR B 1 25 ? 2.123 13.57 29.828 1 98.12 25 TYR B CA 1
ATOM 2201 C C . TYR B 1 25 ? 0.808 13.539 30.594 1 98.12 25 TYR B C 1
ATOM 2203 O O . TYR B 1 25 ? 0.014 12.609 30.453 1 98.12 25 TYR B O 1
ATOM 2211 N N . ARG B 1 26 ? 0.675 14.562 31.469 1 98.25 26 ARG B N 1
ATOM 2212 C CA . ARG B 1 26 ? -0.697 14.953 31.781 1 98.25 26 ARG B CA 1
ATOM 2213 C C . ARG B 1 26 ? -1.334 15.688 30.609 1 98.25 26 ARG B C 1
ATOM 2215 O O . ARG B 1 26 ? -0.862 16.766 30.203 1 98.25 26 ARG B O 1
ATOM 2222 N N . VAL B 1 27 ? -2.404 15.102 30.078 1 98.56 27 VAL B N 1
ATOM 2223 C CA . VAL B 1 27 ? -2.947 15.672 28.844 1 98.56 27 VAL B CA 1
ATOM 2224 C C . VAL B 1 27 ? -4.262 16.391 29.156 1 98.56 27 VAL B C 1
ATOM 2226 O O . VAL B 1 27 ? -5.152 15.82 29.781 1 98.56 27 VAL B O 1
ATOM 2229 N N . ILE B 1 28 ? -4.371 17.641 28.688 1 98.5 28 ILE B N 1
ATOM 2230 C CA . ILE B 1 28 ? -5.605 18.422 28.719 1 98.5 28 ILE B CA 1
ATOM 2231 C C . ILE B 1 28 ? -6.133 18.578 27.281 1 98.5 28 ILE B C 1
ATOM 2233 O O . ILE B 1 28 ? -5.414 19.047 26.406 1 98.5 28 ILE B O 1
ATOM 2237 N N . ALA B 1 29 ? -7.34 18.141 27.094 1 98.25 29 ALA B N 1
ATOM 2238 C CA . ALA B 1 29 ? -7.949 18.219 25.766 1 98.25 29 ALA B CA 1
ATOM 2239 C C . ALA B 1 29 ? -9.188 19.109 25.781 1 98.25 29 ALA B C 1
ATOM 2241 O O . ALA B 1 29 ? -9.984 19.062 26.719 1 98.25 29 ALA B O 1
ATOM 2242 N N . THR B 1 30 ? -9.266 19.953 24.75 1 97.38 30 THR B N 1
ATOM 2243 C CA . THR B 1 30 ? -10.43 20.828 24.703 1 97.38 30 THR B CA 1
ATOM 2244 C C . THR B 1 30 ? -11.352 20.438 23.547 1 97.38 30 THR B C 1
ATOM 2246 O O . THR B 1 30 ? -10.945 19.703 22.656 1 97.38 30 THR B O 1
ATOM 2249 N N . GLY B 1 31 ? -12.594 20.797 23.609 1 93.94 31 GLY B N 1
ATOM 2250 C CA . GLY B 1 31 ? -13.609 20.578 22.594 1 93.94 31 GLY B CA 1
ATOM 2251 C C . GLY B 1 31 ? -14.844 21.438 22.781 1 93.94 31 GLY B C 1
ATOM 2252 O O . GLY B 1 31 ? -15.062 21.984 23.859 1 93.94 31 GLY B O 1
ATOM 2253 N N . ARG B 1 32 ? -15.633 21.547 21.641 1 89.94 32 ARG B N 1
ATOM 2254 C CA . ARG B 1 32 ? -16.828 22.375 21.672 1 89.94 32 ARG B CA 1
ATOM 2255 C C . ARG B 1 32 ? -18.062 21.547 22.016 1 89.94 32 ARG B C 1
ATOM 2257 O O . ARG B 1 32 ? -18.938 22 22.766 1 89.94 32 ARG B O 1
ATOM 2264 N N . SER B 1 33 ? -18 20.328 21.594 1 91.88 33 SER B N 1
ATOM 2265 C CA . SER B 1 33 ? -19.172 19.484 21.766 1 91.88 33 SER B CA 1
ATOM 2266 C C . SER B 1 33 ? -19 18.547 22.953 1 91.88 33 SER B C 1
ATOM 2268 O O . SER B 1 33 ? -17.891 18.188 23.312 1 91.88 33 SER B O 1
ATOM 2270 N N . GLU B 1 34 ? -20.156 18.156 23.484 1 93.62 34 GLU B N 1
ATOM 2271 C CA . GLU B 1 34 ? -20.141 17.172 24.562 1 93.62 34 GLU B CA 1
ATOM 2272 C C . GLU B 1 34 ? -19.562 15.844 24.094 1 93.62 34 GLU B C 1
ATOM 2274 O O . GLU B 1 34 ? -18.875 15.156 24.859 1 93.62 34 GLU B O 1
ATOM 2279 N N . LYS B 1 35 ? -19.891 15.539 22.922 1 93.06 35 LYS B N 1
ATOM 2280 C CA . LYS B 1 35 ? -19.391 14.289 22.359 1 93.06 35 LYS B CA 1
ATOM 2281 C C . LYS B 1 35 ? -17.859 14.266 22.312 1 93.06 35 LYS B C 1
ATOM 2283 O O . LYS B 1 35 ? -17.25 13.266 22.688 1 93.06 35 LYS B O 1
ATOM 2288 N N . THR B 1 36 ? -17.281 15.32 21.906 1 92.31 36 THR B N 1
ATOM 2289 C CA . THR B 1 36 ? -15.82 15.43 21.828 1 92.31 36 THR B CA 1
ATOM 2290 C C . THR B 1 36 ? -15.195 15.367 23.219 1 92.31 36 THR B C 1
ATOM 2292 O O . THR B 1 36 ? -14.164 14.719 23.406 1 92.31 36 THR B O 1
ATOM 2295 N N . LEU B 1 37 ? -15.82 16.016 24.188 1 94.44 37 LEU B N 1
ATOM 2296 C CA . LEU B 1 37 ? -15.305 16.062 25.547 1 94.44 37 LEU B CA 1
ATOM 2297 C C . LEU B 1 37 ? -15.375 14.672 26.188 1 94.44 37 LEU B C 1
ATOM 2299 O O . LEU B 1 37 ? -14.438 14.25 26.875 1 94.44 37 LEU B O 1
ATOM 2303 N N . LEU B 1 38 ? -16.469 14.047 25.938 1 94.81 38 LEU B N 1
ATOM 2304 C CA . LEU B 1 38 ? -16.625 12.703 26.484 1 94.81 38 LEU B CA 1
ATOM 2305 C C . LEU B 1 38 ? -15.594 11.75 25.891 1 94.81 38 LEU B C 1
ATOM 2307 O O . LEU B 1 38 ? -15.031 10.914 26.609 1 94.81 38 LEU B O 1
ATOM 2311 N N . LYS B 1 39 ? -15.383 11.852 24.656 1 93.75 39 LYS B N 1
ATOM 2312 C CA . LYS B 1 39 ? -14.383 11.016 24 1 93.75 39 LYS B CA 1
ATOM 2313 C C . LYS B 1 39 ? -12.992 11.258 24.594 1 93.75 39 LYS B C 1
ATOM 2315 O O . LYS B 1 39 ? -12.234 10.312 24.812 1 93.75 39 LYS B O 1
ATOM 2320 N N . ALA B 1 40 ? -12.648 12.5 24.797 1 95.88 40 ALA B N 1
ATOM 2321 C CA . ALA B 1 40 ? -11.352 12.844 25.375 1 95.88 40 ALA B CA 1
ATOM 2322 C C . ALA B 1 40 ? -11.188 12.242 26.766 1 95.88 40 ALA B C 1
ATOM 2324 O O . ALA B 1 40 ? -10.125 11.719 27.109 1 95.88 40 ALA B O 1
ATOM 2325 N N . LYS B 1 41 ? -12.234 12.312 27.547 1 96.25 41 LYS B N 1
ATOM 2326 C CA . LYS B 1 41 ? -12.211 11.742 28.891 1 96.25 41 LYS B CA 1
ATOM 2327 C C . LYS B 1 41 ? -12.039 10.227 28.828 1 96.25 41 LYS B C 1
ATOM 2329 O O . LYS B 1 41 ? -11.297 9.656 29.641 1 96.25 41 LYS B O 1
ATOM 2334 N N . GLU B 1 42 ? -12.695 9.703 27.891 1 96.19 42 GLU B N 1
ATOM 2335 C CA . GLU B 1 42 ? -12.633 8.25 27.75 1 96.19 42 GLU B CA 1
ATOM 2336 C C . GLU B 1 42 ? -11.219 7.789 27.406 1 96.19 42 GLU B C 1
ATOM 2338 O O . GLU B 1 42 ? -10.797 6.707 27.812 1 96.19 42 GLU B O 1
ATOM 2343 N N . ILE B 1 43 ? -10.508 8.562 26.703 1 95.31 43 ILE B N 1
ATOM 2344 C CA . ILE B 1 43 ? -9.148 8.219 26.297 1 95.31 43 ILE B CA 1
ATOM 2345 C C . ILE B 1 43 ? -8.203 8.375 27.484 1 95.31 43 ILE B C 1
ATOM 2347 O O . ILE B 1 43 ? -7.145 7.754 27.531 1 95.31 43 ILE B O 1
ATOM 2351 N N . GLY B 1 44 ? -8.586 9.32 28.422 1 96.88 44 GLY B N 1
ATOM 2352 C CA . GLY B 1 44 ? -7.77 9.492 29.625 1 96.88 44 GLY B CA 1
ATOM 2353 C C . GLY B 1 44 ? -7.301 10.922 29.828 1 96.88 44 GLY B C 1
ATOM 2354 O O . GLY B 1 44 ? -6.516 11.203 30.734 1 96.88 44 GLY B O 1
ATOM 2355 N N . ALA B 1 45 ? -7.766 11.82 29.016 1 98 45 ALA B N 1
ATOM 2356 C CA . ALA B 1 45 ? -7.367 13.227 29.141 1 98 45 ALA B CA 1
ATOM 2357 C C . ALA B 1 45 ? -8.312 13.984 30.078 1 98 45 ALA B C 1
ATOM 2359 O O . ALA B 1 45 ? -9.43 13.539 30.328 1 98 45 ALA B O 1
ATOM 2360 N N . VAL B 1 46 ? -7.801 15.039 30.625 1 97.88 46 VAL B N 1
ATOM 2361 C CA . VAL B 1 46 ? -8.672 16.031 31.25 1 97.88 46 VAL B CA 1
ATOM 2362 C C . VAL B 1 46 ? -9.375 16.859 30.172 1 97.88 46 VAL B C 1
ATOM 2364 O O . VAL B 1 46 ? -8.719 17.469 29.312 1 97.88 46 VAL B O 1
ATOM 2367 N N . ALA B 1 47 ? -10.688 16.828 30.172 1 97.62 47 ALA B N 1
ATOM 2368 C CA . ALA B 1 47 ? -11.453 17.531 29.141 1 97.62 47 ALA B CA 1
ATOM 2369 C C . ALA B 1 47 ? -11.945 18.875 29.656 1 97.62 47 ALA B C 1
ATOM 2371 O O . ALA B 1 47 ? -12.516 18.969 30.734 1 97.62 47 ALA B O 1
ATOM 2372 N N . LEU B 1 48 ? -11.625 19.938 28.891 1 96.31 48 LEU B N 1
ATOM 2373 C CA . LEU B 1 48 ? -12.062 21.297 29.234 1 96.31 48 LEU B CA 1
ATOM 2374 C C . LEU B 1 48 ? -12.695 21.969 28.016 1 96.31 48 LEU B C 1
ATOM 2376 O O . LEU B 1 48 ? -12.367 21.641 26.875 1 96.31 48 LEU B O 1
ATOM 2380 N N . ARG B 1 49 ? -13.617 22.891 28.234 1 95.38 49 ARG B N 1
ATOM 2381 C CA . ARG B 1 49 ? -14.141 23.75 27.156 1 95.38 49 ARG B CA 1
ATOM 2382 C C . ARG B 1 49 ? -13.312 25.016 27.031 1 95.38 49 ARG B C 1
ATOM 2384 O O . ARG B 1 49 ? -13.203 25.578 25.938 1 95.38 49 ARG B O 1
ATOM 2391 N N . ASP B 1 50 ? -12.695 25.406 28.125 1 95.69 50 ASP B N 1
ATOM 2392 C CA . ASP B 1 50 ? -11.961 26.672 28.188 1 95.69 50 ASP B CA 1
ATOM 2393 C C . ASP B 1 50 ? -10.539 26.5 27.656 1 95.69 50 ASP B C 1
ATOM 2395 O O . ASP B 1 50 ? -9.664 26 28.359 1 95.69 50 ASP B O 1
ATOM 2399 N N . ASN B 1 51 ? -10.273 27.078 26.484 1 97.56 51 ASN B N 1
ATOM 2400 C CA . ASN B 1 51 ? -8.969 26.969 25.844 1 97.56 51 ASN B CA 1
ATOM 2401 C C . ASN B 1 51 ? -7.895 27.719 26.625 1 97.56 51 ASN B C 1
ATOM 2403 O O . ASN B 1 51 ? -6.746 27.281 26.703 1 97.56 51 ASN B O 1
ATOM 2407 N N . ALA B 1 52 ? -8.273 28.844 27.188 1 97.81 52 ALA B N 1
ATOM 2408 C CA . ALA B 1 52 ? -7.312 29.656 27.922 1 97.81 52 ALA B CA 1
ATOM 2409 C C . ALA B 1 52 ? -6.762 28.891 29.125 1 97.81 52 ALA B C 1
ATOM 2411 O O . ALA B 1 52 ? -5.559 28.922 29.391 1 97.81 52 ALA B O 1
ATOM 2412 N N . SER B 1 53 ? -7.641 28.234 29.828 1 97.75 53 SER B N 1
ATOM 2413 C CA . SER B 1 53 ? -7.23 27.438 30.969 1 97.75 53 SER B CA 1
ATOM 2414 C C . SER B 1 53 ? -6.297 26.297 30.547 1 97.75 53 SER B C 1
ATOM 2416 O O . SER B 1 53 ? -5.309 26.016 31.234 1 97.75 53 SER B O 1
ATOM 2418 N N . ALA B 1 54 ? -6.625 25.656 29.453 1 98.12 54 ALA B N 1
ATOM 2419 C CA . ALA B 1 54 ? -5.797 24.562 28.938 1 98.12 54 ALA B CA 1
ATOM 2420 C C . ALA B 1 54 ? -4.395 25.062 28.594 1 98.12 54 ALA B C 1
ATOM 2422 O O . ALA B 1 54 ? -3.4 24.422 28.953 1 98.12 54 ALA B O 1
ATOM 2423 N N . VAL B 1 55 ? -4.301 26.172 27.922 1 98.19 55 VAL B N 1
ATOM 2424 C CA . VAL B 1 55 ? -3.031 26.719 27.453 1 98.19 55 VAL B CA 1
ATOM 2425 C C . VAL B 1 55 ? -2.203 27.172 28.656 1 98.19 55 VAL B C 1
ATOM 2427 O O . VAL B 1 55 ? -0.991 26.953 28.703 1 98.19 55 VAL B O 1
ATOM 2430 N N . SER B 1 56 ? -2.846 27.781 29.641 1 97.5 56 SER B N 1
ATOM 2431 C CA . SER B 1 56 ? -2.133 28.344 30.781 1 97.5 56 SER B CA 1
ATOM 2432 C C . SER B 1 56 ? -1.418 27.25 31.578 1 97.5 56 SER B C 1
ATOM 2434 O O . SER B 1 56 ? -0.385 27.5 32.188 1 97.5 56 SER B O 1
ATOM 2436 N N . GLN B 1 57 ? -1.859 26.047 31.453 1 96.94 57 GLN B N 1
ATOM 2437 C CA . GLN B 1 57 ? -1.348 24.969 32.281 1 96.94 57 GLN B CA 1
ATOM 2438 C C . GLN B 1 57 ? -0.292 24.156 31.547 1 96.94 57 GLN B C 1
ATOM 2440 O O . GLN B 1 57 ? 0.393 23.328 32.156 1 96.94 57 GLN B O 1
ATOM 2445 N N . ALA B 1 58 ? -0.136 24.375 30.297 1 97.62 58 ALA B N 1
ATOM 2446 C CA . ALA B 1 58 ? 0.606 23.422 29.484 1 97.62 58 ALA B CA 1
ATOM 2447 C C . ALA B 1 58 ? 1.989 23.953 29.125 1 97.62 58 ALA B C 1
ATOM 2449 O O . ALA B 1 58 ? 2.189 25.172 29.062 1 97.62 58 ALA B O 1
ATOM 2450 N N . ASP B 1 59 ? 2.9 23.047 28.875 1 95.69 59 ASP B N 1
ATOM 2451 C CA . ASP B 1 59 ? 4.223 23.344 28.328 1 95.69 59 ASP B CA 1
ATOM 2452 C C . ASP B 1 59 ? 4.27 23.109 26.828 1 95.69 59 ASP B C 1
ATOM 2454 O O . ASP B 1 59 ? 4.988 23.812 26.109 1 95.69 59 ASP B O 1
ATOM 2458 N N . LEU B 1 60 ? 3.619 22.125 26.438 1 98.31 60 LEU B N 1
ATOM 2459 C CA . LEU B 1 60 ? 3.457 21.734 25.047 1 98.31 60 LEU B CA 1
ATOM 2460 C C . LEU B 1 60 ? 1.997 21.844 24.609 1 98.31 60 LEU B C 1
ATOM 2462 O O . LEU B 1 60 ? 1.104 21.359 25.312 1 98.31 60 LEU B O 1
ATOM 2466 N N . ILE B 1 61 ? 1.758 22.594 23.531 1 98.62 61 ILE B N 1
ATOM 2467 C CA . ILE B 1 61 ? 0.398 22.812 23.047 1 98.62 61 ILE B CA 1
ATOM 2468 C C . ILE B 1 61 ? 0.279 22.375 21.594 1 98.62 61 ILE B C 1
ATOM 2470 O O . ILE B 1 61 ? 1.125 22.719 20.766 1 98.62 61 ILE B O 1
ATOM 2474 N N . VAL B 1 62 ? -0.697 21.578 21.281 1 98.69 62 VAL B N 1
ATOM 2475 C CA . VAL B 1 62 ? -1.023 21.219 19.906 1 98.69 62 VAL B CA 1
ATOM 2476 C C . VAL B 1 62 ? -2.354 21.859 19.5 1 98.69 62 VAL B C 1
ATOM 2478 O O . VAL B 1 62 ? -3.379 21.609 20.141 1 98.69 62 VAL B O 1
ATOM 2481 N N . ILE B 1 63 ? -2.268 22.656 18.531 1 98.12 63 ILE B N 1
ATOM 2482 C CA . ILE B 1 63 ? -3.475 23.281 17.984 1 98.12 63 ILE B CA 1
ATOM 2483 C C . ILE B 1 63 ? -4.047 22.391 16.875 1 98.12 63 ILE B C 1
ATOM 2485 O O . ILE B 1 63 ? -3.449 22.266 15.797 1 98.12 63 ILE B O 1
ATOM 2489 N N . SER B 1 64 ? -5.191 21.828 17.109 1 96.69 64 SER B N 1
ATOM 2490 C CA . SER B 1 64 ? -5.785 20.891 16.172 1 96.69 64 SER B CA 1
ATOM 2491 C C . SER B 1 64 ? -7.234 21.25 15.867 1 96.69 64 SER B C 1
ATOM 2493 O O . SER B 1 64 ? -8.078 20.375 15.711 1 96.69 64 SER B O 1
ATOM 2495 N N . VAL B 1 65 ? -7.539 22.5 15.844 1 93.5 65 VAL B N 1
ATOM 2496 C CA . VAL B 1 65 ? -8.859 22.969 15.422 1 93.5 65 VAL B CA 1
ATOM 2497 C C . VAL B 1 65 ? -8.875 23.156 13.906 1 93.5 65 VAL B C 1
ATOM 2499 O O . VAL B 1 65 ? -7.832 23.125 13.25 1 93.5 65 VAL B O 1
ATOM 2502 N N . LYS B 1 66 ? -10.062 23.312 13.359 1 88.31 66 LYS B N 1
ATOM 2503 C CA . LYS B 1 66 ? -10.148 23.703 11.961 1 88.31 66 LYS B CA 1
ATOM 2504 C C . LYS B 1 66 ? -9.586 25.109 11.742 1 88.31 66 LYS B C 1
ATOM 2506 O O . LYS B 1 66 ? -9.766 25.984 12.586 1 88.31 66 LYS B O 1
ATOM 2511 N N . PRO B 1 67 ? -8.977 25.297 10.609 1 89.75 67 PRO B N 1
ATOM 2512 C CA . PRO B 1 67 ? -8.375 26.609 10.352 1 89.75 67 PRO B CA 1
ATOM 2513 C C . PRO B 1 67 ? -9.367 27.766 10.508 1 89.75 67 PRO B C 1
ATOM 2515 O O . PRO B 1 67 ? -9 28.828 11 1 89.75 67 PRO B O 1
ATOM 2518 N N . GLN B 1 68 ? -10.617 27.516 10.195 1 85.19 68 GLN B N 1
ATOM 2519 C CA . GLN B 1 68 ? -11.633 28.562 10.25 1 85.19 68 GLN B CA 1
ATOM 2520 C C . GLN B 1 68 ? -11.914 28.984 11.688 1 85.19 68 GLN B C 1
ATOM 2522 O O . GLN B 1 68 ? -12.438 30.078 11.93 1 85.19 68 GLN B O 1
ATOM 2527 N N . HIS B 1 69 ? -11.516 28.172 12.625 1 90.31 69 HIS B N 1
ATOM 2528 C CA . HIS B 1 69 ? -11.797 28.438 14.031 1 90.31 69 HIS B CA 1
ATOM 2529 C C . HIS B 1 69 ? -10.57 29.016 14.734 1 90.31 69 HIS B C 1
ATOM 2531 O O . HIS B 1 69 ? -10.625 29.328 15.93 1 90.31 69 HIS B O 1
ATOM 2537 N N . PHE B 1 70 ? -9.477 29.125 14.031 1 93.69 70 PHE B N 1
ATOM 2538 C CA . PHE B 1 70 ? -8.203 29.516 14.625 1 93.69 70 PHE B CA 1
ATOM 2539 C C . PHE B 1 70 ? -8.281 30.922 15.195 1 93.69 70 PHE B C 1
ATOM 2541 O O . PHE B 1 70 ? -7.828 31.172 16.312 1 93.69 70 PHE B O 1
ATOM 2548 N N . THR B 1 71 ? -8.891 31.875 14.445 1 92.44 71 THR B N 1
ATOM 2549 C CA . THR B 1 71 ? -8.945 33.25 14.883 1 92.44 71 THR B CA 1
ATOM 2550 C C . THR B 1 71 ? -9.734 33.375 16.188 1 92.44 71 THR B C 1
ATOM 2552 O O . THR B 1 71 ? -9.305 34.094 17.109 1 92.44 71 THR B O 1
ATOM 2555 N N . GLU B 1 72 ? -10.844 32.75 16.188 1 92.12 72 GLU B N 1
ATOM 2556 C CA . GLU B 1 72 ? -11.656 32.75 17.406 1 92.12 72 GLU B CA 1
ATOM 2557 C C . GLU B 1 72 ? -10.883 32.156 18.578 1 92.12 72 GLU B C 1
ATOM 2559 O O . GLU B 1 72 ? -10.969 32.656 19.703 1 92.12 72 GLU B O 1
ATOM 2564 N N . LEU B 1 73 ? -10.117 31.125 18.375 1 94.75 73 LEU B N 1
ATOM 2565 C CA . LEU B 1 73 ? -9.305 30.469 19.391 1 94.75 73 LEU B CA 1
ATOM 2566 C C . LEU B 1 73 ? -8.258 31.422 19.953 1 94.75 73 LEU B C 1
ATOM 2568 O O . LEU B 1 73 ? -8.109 31.562 21.172 1 94.75 73 LEU B O 1
ATOM 2572 N N . ILE B 1 74 ? -7.578 32.094 19.141 1 93.75 74 ILE B N 1
ATOM 2573 C CA . ILE B 1 74 ? -6.484 32.969 19.547 1 93.75 74 ILE B CA 1
ATOM 2574 C C . ILE B 1 74 ? -7.035 34.156 20.344 1 93.75 74 ILE B C 1
ATOM 2576 O O . ILE B 1 74 ? -6.438 34.562 21.344 1 93.75 74 ILE B O 1
ATOM 2580 N N . LYS B 1 75 ? -8.18 34.625 19.906 1 91.88 75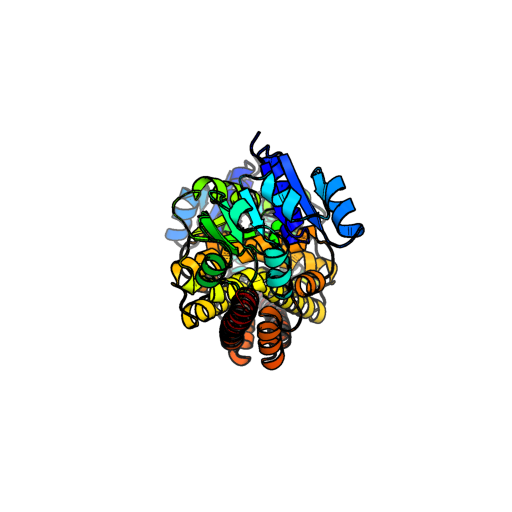 LYS B N 1
ATOM 2581 C CA . LYS B 1 75 ? -8.781 35.781 20.562 1 91.88 75 LYS B CA 1
ATOM 2582 C C . LYS B 1 75 ? -9.242 35.438 21.984 1 91.88 75 LYS B C 1
ATOM 2584 O O . LYS B 1 75 ? -9.305 36.312 22.844 1 91.88 75 LYS B O 1
ATOM 2589 N N . SER B 1 76 ? -9.531 34.219 22.172 1 93.5 76 SER B N 1
ATOM 2590 C CA . SER B 1 76 ? -10.078 33.781 23.453 1 93.5 76 SER B CA 1
ATOM 2591 C C . SER B 1 76 ? -8.977 33.531 24.469 1 93.5 76 SER B C 1
ATOM 2593 O O . SER B 1 76 ? -9.258 33.281 25.641 1 93.5 76 SER B O 1
ATOM 2595 N N . ILE B 1 77 ? -7.715 33.625 24.062 1 96.31 77 ILE B N 1
ATOM 2596 C CA . ILE B 1 77 ? -6.598 33.281 24.938 1 96.31 77 ILE B CA 1
ATOM 2597 C C . ILE B 1 77 ? -5.676 34.469 25.109 1 96.31 77 ILE B C 1
ATOM 2599 O O . ILE B 1 77 ? -5.207 35.031 24.109 1 96.31 77 ILE B O 1
ATOM 2603 N N . PRO B 1 78 ? -5.395 34.875 26.375 1 95.56 78 PRO B N 1
ATOM 2604 C CA . PRO B 1 78 ? -4.441 35.969 26.562 1 95.56 78 PRO B CA 1
ATOM 2605 C C . PRO B 1 78 ? -3.086 35.688 25.922 1 95.56 78 PRO B C 1
ATOM 2607 O O . PRO B 1 78 ? -2.553 34.594 26.047 1 95.56 78 PRO B O 1
ATOM 2610 N N . ARG B 1 79 ? -2.479 36.625 25.312 1 93.25 79 ARG B N 1
ATOM 2611 C CA . ARG B 1 79 ? -1.237 36.5 24.547 1 93.25 79 ARG B CA 1
ATOM 2612 C C . ARG B 1 79 ? -0.097 36.031 25.453 1 93.25 79 ARG B C 1
ATOM 2614 O O . ARG B 1 79 ? 0.777 35.281 25.016 1 93.25 79 ARG B O 1
ATOM 2621 N N . THR B 1 80 ? -0.132 36.438 26.656 1 95.19 80 THR B N 1
ATOM 2622 C CA . THR B 1 80 ? 0.957 36.156 27.594 1 95.19 80 THR B CA 1
ATOM 2623 C C . THR B 1 80 ? 1.005 34.688 27.938 1 95.19 80 THR B C 1
ATOM 2625 O O . THR B 1 80 ? 2.029 34.188 28.422 1 95.19 80 THR B O 1
ATOM 2628 N N . PHE B 1 81 ? -0.083 34 27.703 1 97.31 81 PHE B N 1
ATOM 2629 C CA . PHE B 1 81 ? -0.149 32.594 28.078 1 97.31 81 PHE B CA 1
ATOM 2630 C C . PHE B 1 81 ? 0.746 31.75 27.188 1 97.31 81 PHE B C 1
ATOM 2632 O O . PHE B 1 81 ? 1.15 30.641 27.578 1 97.31 81 PHE B O 1
ATOM 2639 N N . TRP B 1 82 ? 1.057 32.25 26.031 1 97 82 TRP B N 1
ATOM 2640 C CA . TRP B 1 82 ? 1.8 31.484 25.047 1 97 82 TRP B CA 1
ATOM 2641 C C . TRP B 1 82 ? 3.303 31.609 25.266 1 97 82 TRP B C 1
ATOM 2643 O O . TRP B 1 82 ? 4.086 30.828 24.734 1 97 82 TRP B O 1
ATOM 2653 N N . LYS B 1 83 ? 3.754 32.594 26.031 1 96 83 LYS B N 1
ATOM 2654 C CA . LYS B 1 83 ? 5.16 32.969 26.156 1 96 83 LYS B CA 1
ATOM 2655 C C . LYS B 1 83 ? 6 31.797 26.641 1 96 83 LYS B C 1
ATOM 2657 O O . LYS B 1 83 ? 5.691 31.188 27.688 1 96 83 LYS B O 1
ATOM 2662 N N . GLY B 1 84 ? 6.992 31.453 25.797 1 96 84 GLY B N 1
ATOM 2663 C CA . GLY B 1 84 ? 7.969 30.453 26.188 1 96 84 GLY B CA 1
ATOM 2664 C C . GLY B 1 84 ? 7.496 29.031 25.953 1 96 84 GLY B C 1
ATOM 2665 O O . GLY B 1 84 ? 8.25 28.078 26.156 1 96 84 GLY B O 1
ATOM 2666 N N . LYS B 1 85 ? 6.32 28.844 25.516 1 97.44 85 LYS B N 1
ATOM 2667 C CA . LYS B 1 85 ? 5.766 27.5 25.328 1 97.44 85 LYS B CA 1
ATOM 2668 C C . LYS B 1 85 ? 6.098 26.953 23.953 1 97.44 85 LYS B C 1
ATOM 2670 O O . LYS B 1 85 ? 6.508 27.688 23.062 1 97.44 85 LYS B O 1
ATOM 2675 N N . THR B 1 86 ? 6.109 25.641 23.812 1 98.38 86 THR B N 1
ATOM 2676 C CA . THR B 1 86 ? 6.207 24.969 22.531 1 98.38 86 THR B CA 1
ATOM 2677 C C . THR B 1 86 ? 4.82 24.719 21.953 1 98.38 86 THR B C 1
ATOM 2679 O O . THR B 1 86 ? 3.984 24.062 22.578 1 98.38 86 THR B O 1
ATOM 2682 N N . VAL B 1 87 ? 4.57 25.297 20.75 1 98.56 87 VAL B N 1
ATOM 2683 C CA . VAL B 1 87 ? 3.258 25.234 20.125 1 98.56 87 VAL B CA 1
ATOM 2684 C C . VAL B 1 87 ? 3.375 24.562 18.766 1 98.56 87 VAL B C 1
ATOM 2686 O O . VAL B 1 87 ? 4.195 24.953 17.922 1 98.56 87 VAL B O 1
ATOM 2689 N N . VAL B 1 88 ? 2.592 23.516 18.547 1 98.69 88 VAL B N 1
ATOM 2690 C CA . VAL B 1 88 ? 2.561 22.812 17.281 1 98.69 88 VAL B CA 1
ATOM 2691 C C . VAL B 1 88 ? 1.177 22.938 16.641 1 98.69 88 VAL B C 1
ATOM 2693 O O . VAL B 1 88 ? 0.167 22.625 17.281 1 98.69 88 VAL B O 1
ATOM 2696 N N . SER B 1 89 ? 1.119 23.422 15.5 1 97.94 89 SER B N 1
ATOM 2697 C CA . SER B 1 89 ? -0.134 23.5 14.75 1 97.94 89 SER B CA 1
ATOM 2698 C C . SER B 1 89 ? -0.238 22.359 13.734 1 97.94 89 SER B C 1
ATOM 2700 O O . SER B 1 89 ? 0.698 22.125 12.969 1 97.94 89 SER B O 1
ATOM 2702 N N . VAL B 1 90 ? -1.388 21.672 13.695 1 96.75 90 VAL B N 1
ATOM 2703 C CA . VAL B 1 90 ? -1.633 20.656 12.664 1 96.75 90 VAL B CA 1
ATOM 2704 C C . VAL B 1 90 ? -2.697 21.156 11.695 1 96.75 90 VAL B C 1
ATOM 2706 O O . VAL B 1 90 ? -3.311 20.375 10.977 1 96.75 90 VAL B O 1
ATOM 2709 N N . MET B 1 91 ? -2.951 22.5 11.742 1 92.94 91 MET B N 1
ATOM 2710 C CA . MET B 1 91 ? -3.955 23.094 10.867 1 92.94 91 MET B CA 1
ATOM 2711 C C . MET B 1 91 ? -3.422 23.234 9.445 1 92.94 91 MET B C 1
ATOM 2713 O O . MET B 1 91 ? -2.359 23.812 9.227 1 92.94 91 MET B O 1
ATOM 2717 N N . ALA B 1 92 ? -4.25 22.734 8.516 1 88.5 92 ALA B N 1
ATOM 2718 C CA . ALA B 1 92 ? -3.883 22.891 7.105 1 88.5 92 ALA B CA 1
ATOM 2719 C C . ALA B 1 92 ? -3.93 24.344 6.672 1 88.5 92 ALA B C 1
ATOM 2721 O O . ALA B 1 92 ? -4.863 25.078 7.016 1 88.5 92 ALA B O 1
ATOM 2722 N N . GLY B 1 93 ? -2.863 24.797 6.082 1 88.75 93 GLY B N 1
ATOM 2723 C CA . GLY B 1 93 ? -2.881 26.094 5.426 1 88.75 93 GLY B CA 1
ATOM 2724 C C . GLY B 1 93 ? -2.416 27.219 6.324 1 88.75 93 GLY B C 1
ATOM 2725 O O . GLY B 1 93 ? -2.209 28.344 5.863 1 88.75 93 GLY B O 1
ATOM 2726 N N . VAL B 1 94 ? -2.277 26.984 7.629 1 92.88 94 VAL B N 1
ATOM 2727 C CA . VAL B 1 94 ? -1.817 28.031 8.523 1 92.88 94 VAL B CA 1
ATOM 2728 C C . VAL B 1 94 ? -0.294 28 8.625 1 92.88 94 VAL B C 1
ATOM 2730 O O . VAL B 1 94 ? 0.27 27.141 9.312 1 92.88 94 VAL B O 1
ATOM 2733 N N . ARG B 1 95 ? 0.302 28.938 8.086 1 93.62 95 ARG B N 1
ATOM 2734 C CA . ARG B 1 95 ? 1.756 28.953 7.949 1 93.62 95 ARG B CA 1
ATOM 2735 C C . ARG B 1 95 ? 2.424 29.453 9.227 1 93.62 95 ARG B C 1
ATOM 2737 O O . ARG B 1 95 ? 1.771 30.062 10.078 1 93.62 95 ARG B O 1
ATOM 2744 N N . LEU B 1 96 ? 3.715 29.203 9.289 1 95.44 96 LEU B N 1
ATOM 2745 C CA . LEU B 1 96 ? 4.488 29.594 10.461 1 95.44 96 LEU B CA 1
ATOM 2746 C C . LEU B 1 96 ? 4.496 31.109 10.641 1 95.44 96 LEU B C 1
ATOM 2748 O O . LEU B 1 96 ? 4.441 31.609 11.766 1 95.44 96 LEU B O 1
ATOM 2752 N N . ASP B 1 97 ? 4.617 31.781 9.516 1 92.94 97 ASP B N 1
ATOM 2753 C CA . ASP B 1 97 ? 4.609 33.25 9.594 1 92.94 97 ASP B CA 1
ATOM 2754 C C . ASP B 1 97 ? 3.297 33.75 10.188 1 92.94 97 ASP B C 1
ATOM 2756 O O . ASP B 1 97 ? 3.297 34.688 10.992 1 92.94 97 ASP B O 1
ATOM 2760 N N . THR B 1 98 ? 2.252 33.156 9.773 1 92 98 THR B N 1
ATOM 2761 C CA . THR B 1 98 ? 0.943 33.5 10.312 1 92 98 THR B CA 1
ATOM 2762 C C . THR B 1 98 ? 0.858 33.156 11.797 1 92 98 THR B C 1
ATOM 2764 O O . THR B 1 98 ? 0.359 33.969 12.594 1 92 98 THR B O 1
ATOM 2767 N N . LEU B 1 99 ? 1.346 32.031 12.172 1 95.12 99 LEU B N 1
ATOM 2768 C CA . LEU B 1 99 ? 1.358 31.609 13.57 1 95.12 99 LEU B CA 1
ATOM 2769 C C . LEU B 1 99 ? 2.172 32.562 14.414 1 95.12 99 LEU B C 1
ATOM 2771 O O . LEU B 1 99 ? 1.766 32.938 15.531 1 95.12 99 LEU B O 1
ATOM 2775 N N . SER B 1 100 ? 3.277 33 13.867 1 94 100 SER B N 1
ATOM 2776 C CA . SER B 1 100 ? 4.176 33.875 14.609 1 94 100 SER B CA 1
ATOM 2777 C C . SER B 1 100 ? 3.545 35.25 14.852 1 94 100 SER B C 1
ATOM 2779 O O . SER B 1 100 ? 3.84 35.906 15.852 1 94 100 SER B O 1
ATOM 2781 N N . GLU B 1 101 ? 2.707 35.625 13.93 1 90.56 101 GLU B N 1
ATOM 2782 C CA . GLU B 1 101 ? 1.996 36.875 14.094 1 90.56 101 GLU B CA 1
ATOM 2783 C C . GLU B 1 101 ? 0.927 36.781 15.18 1 90.56 101 GLU B C 1
ATOM 2785 O O . GLU B 1 101 ? 0.682 37.75 15.914 1 90.56 101 GLU B O 1
ATOM 2790 N N . ALA B 1 102 ? 0.362 35.656 15.258 1 92.5 102 ALA B N 1
ATOM 2791 C CA . ALA B 1 102 ? -0.748 35.438 16.188 1 92.5 102 ALA B CA 1
ATOM 2792 C C . ALA B 1 102 ? -0.241 35.062 17.578 1 92.5 102 ALA B C 1
ATOM 2794 O O . ALA B 1 102 ? -0.865 35.375 18.578 1 92.5 102 ALA B O 1
ATOM 2795 N N . ILE B 1 103 ? 0.796 34.312 17.625 1 94.81 103 ILE B N 1
ATOM 2796 C CA . ILE B 1 103 ? 1.374 33.75 18.859 1 94.81 103 ILE B CA 1
ATOM 2797 C C . ILE B 1 103 ? 2.824 34.219 18.984 1 94.81 103 ILE B C 1
ATOM 2799 O O . ILE B 1 103 ? 3.721 33.656 18.359 1 94.81 103 ILE B O 1
ATOM 2803 N N . ARG B 1 104 ? 3.014 35.125 19.891 1 91.38 104 ARG B N 1
ATOM 2804 C CA . ARG B 1 104 ? 4.352 35.688 20.047 1 91.38 104 ARG B CA 1
ATOM 2805 C C . ARG B 1 104 ? 5.117 35 21.156 1 91.38 104 ARG B C 1
ATOM 2807 O O . ARG B 1 104 ? 4.516 34.438 22.078 1 91.38 104 ARG B O 1
ATOM 2814 N N . ASP B 1 105 ? 6.441 35 21.031 1 94.5 105 ASP B N 1
ATOM 2815 C CA . ASP B 1 105 ? 7.371 34.531 22.078 1 94.5 105 ASP B CA 1
ATOM 2816 C C . ASP B 1 105 ? 7.152 33.062 22.406 1 94.5 105 ASP B C 1
ATOM 2818 O O . ASP B 1 105 ? 7.191 32.688 23.578 1 94.5 105 ASP B O 1
ATOM 2822 N N . ALA B 1 106 ? 6.703 32.25 21.5 1 97.19 106 ALA B N 1
ATOM 2823 C CA . ALA B 1 106 ? 6.574 30.812 21.625 1 97.19 106 ALA B CA 1
ATOM 2824 C C . ALA B 1 106 ? 7.453 30.078 20.625 1 97.19 106 ALA B C 1
ATOM 2826 O O . ALA B 1 106 ? 7.922 30.688 19.656 1 97.19 106 ALA B O 1
ATOM 2827 N N . ASN B 1 107 ? 7.891 28.875 20.906 1 97.88 107 ASN B N 1
ATOM 2828 C CA . ASN B 1 107 ? 8.492 28 19.906 1 97.88 107 ASN B CA 1
ATOM 2829 C C . ASN B 1 107 ? 7.43 27.375 19.016 1 97.88 107 ASN B C 1
ATOM 2831 O O . ASN B 1 107 ? 6.641 26.547 19.469 1 97.88 107 ASN B O 1
ATOM 2835 N N . LEU B 1 108 ? 7.457 27.75 17.734 1 98.31 108 LEU B N 1
ATOM 2836 C CA . LEU B 1 108 ? 6.34 27.422 16.859 1 98.31 108 LEU B CA 1
ATOM 2837 C C . LEU B 1 108 ? 6.723 26.328 15.875 1 98.31 108 LEU B C 1
ATOM 2839 O O . LEU B 1 108 ? 7.812 26.359 15.297 1 98.31 108 LEU B O 1
ATOM 2843 N N . PHE B 1 109 ? 5.832 25.359 15.734 1 98.62 109 PHE B N 1
ATOM 2844 C CA . PHE B 1 109 ? 5.996 24.266 14.797 1 98.62 109 PHE B CA 1
ATOM 2845 C C . PHE B 1 109 ? 4.719 24.047 13.992 1 98.62 109 PHE B C 1
ATOM 2847 O O . PHE B 1 109 ? 3.621 24.359 14.461 1 98.62 109 PHE B O 1
ATOM 2854 N N . ARG B 1 110 ? 4.875 23.562 12.82 1 98 110 ARG B N 1
ATOM 2855 C CA . ARG B 1 110 ? 3.795 22.969 12.031 1 98 110 ARG B CA 1
ATOM 2856 C C . ARG B 1 110 ? 3.996 21.469 11.875 1 98 110 ARG B C 1
ATOM 2858 O O . ARG B 1 110 ? 5.121 21 11.688 1 98 110 ARG B O 1
ATOM 2865 N N . ALA B 1 111 ? 2.969 20.797 12.031 1 98.31 111 ALA B N 1
ATOM 2866 C CA . ALA B 1 111 ? 2.949 19.344 11.789 1 98.31 111 ALA B CA 1
ATOM 2867 C C . ALA B 1 111 ? 1.816 18.969 10.844 1 98.31 111 ALA B C 1
ATOM 2869 O O . ALA B 1 111 ? 0.715 19.516 10.93 1 98.31 111 ALA B O 1
ATOM 2870 N N . MET B 1 112 ? 2.145 18.141 9.922 1 97.75 112 MET B N 1
ATOM 2871 C CA . MET B 1 112 ? 1.131 17.625 9.008 1 97.75 112 MET B CA 1
ATOM 2872 C C . MET B 1 112 ? 1.08 16.109 9.047 1 97.75 112 MET B C 1
ATOM 2874 O O . MET B 1 112 ? 1.646 15.438 8.18 1 97.75 112 MET B O 1
ATOM 2878 N N . PRO B 1 113 ? 0.372 15.586 10.008 1 97.81 113 PRO B N 1
ATOM 2879 C CA . PRO B 1 113 ? 0.11 14.141 10 1 97.81 113 PRO B CA 1
ATOM 2880 C C . PRO B 1 113 ? -0.969 13.742 9 1 97.81 113 PRO B C 1
ATOM 2882 O O . PRO B 1 113 ? -1.338 14.539 8.133 1 97.81 113 PRO B O 1
ATOM 2885 N N . ASN B 1 114 ? -1.319 12.461 8.961 1 96.5 114 ASN B N 1
ATOM 2886 C CA . ASN B 1 114 ? -2.441 12 8.156 1 96.5 114 ASN B CA 1
ATOM 2887 C C . ASN B 1 114 ? -3.301 10.992 8.914 1 96.5 114 ASN B C 1
ATOM 2889 O O . ASN B 1 114 ? -3.045 10.711 10.086 1 96.5 114 ASN B O 1
ATOM 2893 N N . VAL B 1 115 ? -4.348 10.602 8.328 1 96.25 115 VAL B N 1
ATOM 2894 C CA . VAL B 1 115 ? -5.41 9.836 8.977 1 96.25 115 VAL B CA 1
ATOM 2895 C C . VAL B 1 115 ? -4.867 8.484 9.43 1 96.25 115 VAL B C 1
ATOM 2897 O O . VAL B 1 115 ? -5.477 7.812 10.266 1 96.25 115 VAL B O 1
ATOM 2900 N N . ASN B 1 116 ? -3.752 8.078 8.938 1 98 116 ASN B N 1
ATOM 2901 C CA . ASN B 1 116 ? -3.176 6.793 9.328 1 98 116 ASN B CA 1
ATOM 2902 C C . ASN B 1 116 ? -2.668 6.82 10.766 1 98 116 ASN B C 1
ATOM 2904 O O . ASN B 1 116 ? -2.279 5.785 11.305 1 98 116 ASN B O 1
ATOM 2908 N N . ALA B 1 117 ? -2.74 7.949 11.422 1 97.56 117 ALA B N 1
ATOM 2909 C CA . ALA B 1 117 ? -2.432 8.078 12.844 1 97.56 117 ALA B CA 1
ATOM 2910 C C . ALA B 1 117 ? -3.312 7.152 13.68 1 97.56 117 ALA B C 1
ATOM 2912 O O . ALA B 1 117 ? -2.904 6.699 14.758 1 97.56 117 ALA B O 1
ATOM 2913 N N . VAL B 1 118 ? -4.477 6.828 13.133 1 95.19 118 VAL B N 1
ATOM 2914 C CA . VAL B 1 118 ? -5.438 6.016 13.867 1 95.19 118 VAL B CA 1
ATOM 2915 C C . VAL B 1 118 ? -4.863 4.621 14.102 1 95.19 118 VAL B C 1
ATOM 2917 O O . VAL B 1 118 ? -5.277 3.918 15.031 1 95.19 118 VAL B O 1
ATOM 2920 N N . VAL B 1 119 ? -3.857 4.227 13.273 1 96.75 119 VAL B N 1
ATOM 2921 C CA . VAL B 1 119 ? -3.219 2.924 13.43 1 96.75 119 VAL B CA 1
ATOM 2922 C C . VAL B 1 119 ? -1.734 3.109 13.742 1 96.75 119 VAL B C 1
ATOM 2924 O O . VAL B 1 119 ? -0.921 2.225 13.469 1 96.75 119 VAL B O 1
ATOM 2927 N N . ASN B 1 120 ? -1.417 4.289 14.18 1 97.06 120 ASN B N 1
ATOM 2928 C CA . ASN B 1 120 ? -0.058 4.648 14.57 1 97.06 120 ASN B CA 1
ATOM 2929 C C . ASN B 1 120 ? 0.92 4.488 13.414 1 97.06 120 ASN B C 1
ATOM 2931 O O . ASN B 1 120 ? 2.051 4.035 13.602 1 97.06 120 ASN B O 1
ATOM 2935 N N . MET B 1 121 ? 0.48 4.777 12.164 1 98.12 121 MET B N 1
ATOM 2936 C CA . MET B 1 121 ? 1.33 4.688 10.984 1 98.12 121 MET B CA 1
ATOM 2937 C C . MET B 1 121 ? 1.246 5.965 10.156 1 98.12 121 MET B C 1
ATOM 2939 O O . MET B 1 121 ? 1.265 5.914 8.922 1 98.12 121 MET B O 1
ATOM 2943 N N . SER B 1 122 ? 1.076 7.016 10.844 1 98.38 122 SER B N 1
ATOM 2944 C CA . SER B 1 122 ? 1.08 8.312 10.18 1 98.38 122 SER B CA 1
ATOM 2945 C C . SER B 1 122 ? 2.48 8.688 9.703 1 98.38 122 SER B C 1
ATOM 2947 O O . SER B 1 122 ? 3.463 8.453 10.406 1 98.38 122 SER B O 1
ATOM 2949 N N . ALA B 1 123 ? 2.57 9.141 8.477 1 98.62 123 ALA B N 1
ATOM 2950 C CA . ALA B 1 123 ? 3.73 9.93 8.07 1 98.62 123 ALA B CA 1
ATOM 2951 C C . ALA B 1 123 ? 3.5 11.414 8.336 1 98.62 123 ALA B C 1
ATOM 2953 O O . ALA B 1 123 ? 2.598 12.023 7.754 1 98.62 123 ALA B O 1
ATOM 2954 N N . THR B 1 124 ? 4.309 11.984 9.227 1 98.75 124 THR B N 1
ATOM 2955 C CA . THR B 1 124 ? 4.066 13.352 9.664 1 98.75 124 THR B CA 1
ATOM 2956 C C . THR B 1 124 ? 5.219 14.266 9.25 1 98.75 124 THR B C 1
ATOM 2958 O O . THR B 1 124 ? 6.379 13.984 9.57 1 98.75 124 THR B O 1
ATOM 2961 N N . ALA B 1 125 ? 4.91 15.312 8.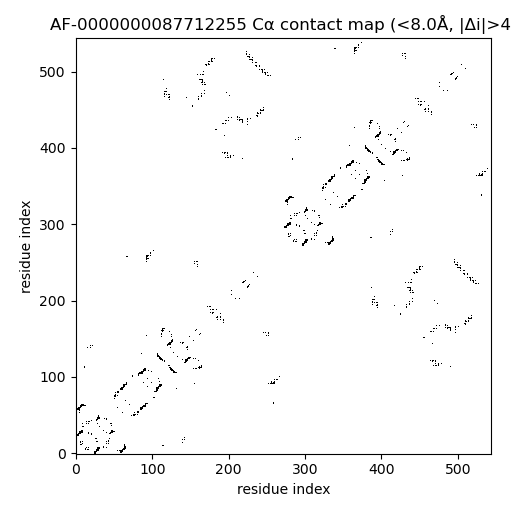531 1 98.75 125 ALA B N 1
ATOM 2962 C CA . ALA B 1 125 ? 5.895 16.344 8.234 1 98.75 125 ALA B CA 1
ATOM 2963 C C . ALA B 1 125 ? 5.949 17.375 9.359 1 98.75 125 ALA B C 1
ATOM 2965 O O . ALA B 1 125 ? 4.914 17.797 9.883 1 98.75 125 ALA B O 1
ATOM 2966 N N . LEU B 1 126 ? 7.129 17.75 9.766 1 98.69 126 LEU B N 1
ATOM 2967 C CA . LEU B 1 126 ? 7.363 18.781 10.781 1 98.69 126 LEU B CA 1
ATOM 2968 C C . LEU B 1 126 ? 8.234 19.906 10.234 1 98.69 126 LEU B C 1
ATOM 2970 O O . LEU B 1 126 ? 9.164 19.656 9.469 1 98.69 126 LEU B O 1
ATOM 2974 N N . SER B 1 127 ? 7.902 21.062 10.547 1 98.38 127 SER B N 1
ATOM 2975 C CA . SER B 1 127 ? 8.695 22.266 10.32 1 98.38 127 SER B CA 1
ATOM 2976 C C . SER B 1 127 ? 8.578 23.25 11.484 1 98.38 127 SER B C 1
ATOM 2978 O O . SER B 1 127 ? 7.531 23.312 12.141 1 98.38 127 SER B O 1
ATOM 2980 N N . GLY B 1 128 ? 9.672 23.969 11.766 1 97.44 128 GLY B N 1
ATOM 2981 C CA . GLY B 1 128 ? 9.516 24.953 12.82 1 97.44 128 GLY B CA 1
ATOM 2982 C C . GLY B 1 128 ? 10.82 25.297 13.508 1 97.44 128 GLY B C 1
ATOM 2983 O O . GLY B 1 128 ? 11.883 25.281 12.883 1 97.44 128 GLY B O 1
ATOM 2984 N N . SER B 1 129 ? 10.711 25.688 14.781 1 93 129 SER B N 1
ATOM 2985 C CA . SER B 1 129 ? 11.789 26.234 15.594 1 93 129 SER B CA 1
ATOM 2986 C C . SER B 1 129 ? 12.828 25.156 15.93 1 93 129 SER B C 1
ATOM 2988 O O . SER B 1 129 ? 12.617 23.984 15.656 1 93 129 SER B O 1
ATOM 2990 N N . SER B 1 130 ? 13.977 25.641 16.359 1 92.88 130 SER B N 1
ATOM 2991 C CA . SER B 1 130 ? 15.008 24.734 16.844 1 92.88 130 SER B CA 1
ATOM 2992 C C . SER B 1 130 ? 14.719 24.281 18.266 1 92.88 130 SER B C 1
ATOM 2994 O O . SER B 1 130 ? 14.883 23.094 18.594 1 92.88 130 SER B O 1
ATOM 2996 N N . ALA B 1 131 ? 14.266 25.344 19.047 1 95.56 131 ALA B N 1
ATOM 2997 C CA . ALA B 1 131 ? 13.945 25 20.422 1 95.56 131 ALA B CA 1
ATOM 2998 C C . ALA B 1 131 ? 12.664 24.188 20.5 1 95.56 131 ALA B C 1
ATOM 3000 O O . ALA B 1 131 ? 11.641 24.562 19.938 1 95.56 131 ALA B O 1
ATOM 3001 N N . GLY B 1 132 ? 12.734 23 21.125 1 96.38 132 GLY B N 1
ATOM 3002 C CA . GLY B 1 132 ? 11.562 22.172 21.312 1 96.38 132 GLY B CA 1
ATOM 3003 C C . GLY B 1 132 ? 11.445 21.078 20.25 1 96.38 132 GLY B C 1
ATOM 3004 O O . GLY B 1 132 ? 10.5 20.297 20.266 1 96.38 132 GLY B O 1
ATOM 3005 N N . LYS B 1 133 ? 12.406 21 19.391 1 97.56 133 LYS B N 1
ATOM 3006 C CA . LYS B 1 133 ? 12.375 20.047 18.281 1 97.56 133 LYS B CA 1
ATOM 3007 C C . LYS B 1 133 ? 12.25 18.625 18.781 1 97.56 133 LYS B C 1
ATOM 3009 O O . LYS B 1 133 ? 11.484 17.828 18.25 1 97.56 133 LYS B O 1
ATOM 3014 N N . ASP B 1 134 ? 12.961 18.312 19.75 1 97.31 134 ASP B N 1
ATOM 3015 C CA . ASP B 1 134 ? 13.023 16.938 20.266 1 97.31 134 ASP B CA 1
ATOM 3016 C C . ASP B 1 134 ? 11.68 16.516 20.859 1 97.31 134 ASP B C 1
ATOM 3018 O O . ASP B 1 134 ? 11.234 15.383 20.672 1 97.31 134 ASP B O 1
ATOM 3022 N N . VAL B 1 135 ? 11.07 17.453 21.609 1 97 135 VAL B N 1
ATOM 3023 C CA . VAL B 1 135 ? 9.805 17.125 22.266 1 97 135 VAL B CA 1
ATOM 3024 C C . VAL B 1 135 ? 8.703 16.969 21.219 1 97 135 VAL B C 1
ATOM 3026 O O . VAL B 1 135 ? 7.879 16.062 21.312 1 97 135 VAL B O 1
ATOM 3029 N N . VAL B 1 136 ? 8.766 17.781 20.188 1 98.44 136 VAL B N 1
ATOM 3030 C CA . VAL B 1 136 ? 7.773 17.719 19.109 1 98.44 136 VAL B CA 1
ATOM 3031 C C . VAL B 1 136 ? 7.941 16.422 18.328 1 98.44 136 VAL B C 1
ATOM 3033 O O . VAL B 1 136 ? 6.961 15.734 18.031 1 98.44 136 VAL B O 1
ATOM 3036 N N . GLU B 1 137 ? 9.148 16.141 18.047 1 98.5 137 GLU B N 1
ATOM 3037 C CA . GLU B 1 137 ? 9.43 14.922 17.297 1 98.5 137 GLU B CA 1
ATOM 3038 C C . GLU B 1 137 ? 9.008 13.68 18.062 1 98.5 137 GLU B C 1
ATOM 3040 O O . GLU B 1 137 ? 8.43 12.75 17.5 1 98.5 137 GLU B O 1
ATOM 3045 N N . ALA B 1 138 ? 9.328 13.641 19.328 1 98.38 138 ALA B N 1
ATOM 3046 C CA . ALA B 1 138 ? 8.969 12.492 20.156 1 98.38 138 ALA B CA 1
ATOM 3047 C C . ALA B 1 138 ? 7.461 12.281 20.172 1 98.38 138 ALA B C 1
ATOM 3049 O O . ALA B 1 138 ? 6.992 11.141 20.125 1 98.38 138 ALA B O 1
ATOM 3050 N N . LEU B 1 139 ? 6.742 13.344 20.234 1 98.38 139 LEU B N 1
ATOM 3051 C CA . LEU B 1 139 ? 5.289 13.266 20.281 1 98.38 139 LEU B CA 1
ATOM 3052 C C . LEU B 1 139 ? 4.742 12.641 19 1 98.38 139 LEU B C 1
ATOM 3054 O O . LEU B 1 139 ? 3.963 11.688 19.047 1 98.38 139 LEU B O 1
ATOM 3058 N N . PHE B 1 140 ? 5.234 13.07 17.891 1 98.62 140 PHE B N 1
ATOM 3059 C CA . PHE B 1 140 ? 4.633 12.648 16.625 1 98.62 140 PHE B CA 1
ATOM 3060 C C . PHE B 1 140 ? 5.211 11.32 16.172 1 98.62 140 PHE B C 1
ATOM 3062 O O . PHE B 1 140 ? 4.625 10.633 15.32 1 98.62 140 PHE B O 1
ATOM 3069 N N . ARG B 1 141 ? 6.344 10.93 16.734 1 98.62 141 ARG B N 1
ATOM 3070 C CA . ARG B 1 141 ? 6.875 9.594 16.469 1 98.62 141 ARG B CA 1
ATOM 3071 C C . ARG B 1 141 ? 5.977 8.516 17.078 1 98.62 141 ARG B C 1
ATOM 3073 O O . ARG B 1 141 ? 6 7.367 16.641 1 98.62 141 ARG B O 1
ATOM 3080 N N . GLN B 1 142 ? 5.16 8.922 18.078 1 98.31 142 GLN B N 1
ATOM 3081 C CA . GLN B 1 142 ? 4.188 7.992 18.625 1 98.31 142 GLN B CA 1
ATOM 3082 C C . GLN B 1 142 ? 3.084 7.68 17.625 1 98.31 142 GLN B C 1
ATOM 3084 O O . GLN B 1 142 ? 2.385 6.676 17.75 1 98.31 142 GLN B O 1
ATOM 3089 N N . LEU B 1 143 ? 2.922 8.523 16.625 1 98.12 143 LEU B N 1
ATOM 3090 C CA . LEU B 1 143 ? 1.849 8.375 15.648 1 98.12 143 LEU B CA 1
ATOM 3091 C C . LEU B 1 143 ? 2.35 7.656 14.398 1 98.12 143 LEU B C 1
ATOM 3093 O O . LEU B 1 143 ? 1.562 7.316 13.516 1 98.12 143 LEU B O 1
ATOM 3097 N N . GLY B 1 144 ? 3.617 7.48 14.258 1 98.31 144 GLY B N 1
ATOM 3098 C CA . GLY B 1 144 ? 4.23 6.875 13.086 1 98.31 144 GLY B CA 1
ATOM 3099 C C . GLY B 1 144 ? 5.617 7.414 12.789 1 98.31 144 GLY B C 1
ATOM 3100 O O . GLY B 1 144 ? 6.449 7.523 13.688 1 98.31 144 GLY B O 1
ATOM 3101 N N . VAL B 1 145 ? 5.875 7.738 11.5 1 98.69 145 VAL B N 1
ATOM 3102 C CA . VAL B 1 145 ? 7.191 8.227 11.109 1 98.69 145 VAL B CA 1
ATOM 3103 C C . VAL B 1 145 ? 7.152 9.75 10.953 1 98.69 145 VAL B C 1
ATOM 3105 O O . VAL B 1 145 ? 6.09 10.328 10.703 1 98.69 145 VAL B O 1
ATOM 3108 N N . VAL B 1 146 ? 8.328 10.383 11.133 1 98.69 146 VAL B N 1
ATOM 3109 C CA . VAL B 1 146 ? 8.398 11.844 11.109 1 98.69 146 VAL B CA 1
ATOM 3110 C C . VAL B 1 146 ? 9.406 12.297 10.055 1 98.69 146 VAL B C 1
ATOM 3112 O O . VAL B 1 146 ? 10.461 11.68 9.891 1 98.69 146 VAL B O 1
ATOM 3115 N N . TYR B 1 147 ? 9.062 13.32 9.305 1 98.75 147 TYR B N 1
ATOM 3116 C CA . TYR B 1 147 ? 9.922 13.992 8.336 1 98.75 147 TYR B CA 1
ATOM 3117 C C . TYR B 1 147 ? 10.102 15.461 8.688 1 98.75 147 TYR B C 1
ATOM 3119 O O . TYR B 1 147 ? 9.117 16.203 8.805 1 98.75 147 TYR B O 1
ATOM 3127 N N . TRP B 1 148 ? 11.32 15.852 8.93 1 98.56 148 TRP B N 1
ATOM 3128 C CA . TRP B 1 148 ? 11.578 17.281 9.008 1 98.56 148 TRP B CA 1
ATOM 3129 C C . TRP B 1 148 ? 11.766 17.875 7.613 1 98.56 148 TRP B C 1
ATOM 3131 O O . TRP B 1 148 ? 12.672 17.469 6.875 1 98.56 148 TRP B O 1
ATOM 3141 N N . ILE B 1 149 ? 10.906 18.797 7.203 1 98.19 149 ILE B N 1
ATOM 3142 C CA . ILE B 1 149 ? 10.969 19.422 5.883 1 98.19 149 ILE B CA 1
ATOM 3143 C C . ILE B 1 149 ? 10.883 20.938 6.016 1 98.19 149 ILE B C 1
ATOM 3145 O O . ILE B 1 149 ? 10.57 21.453 7.09 1 98.19 149 ILE B O 1
ATOM 3149 N N . THR B 1 150 ? 11.172 21.609 4.922 1 97.31 150 THR B N 1
ATOM 3150 C CA . THR B 1 150 ? 10.992 23.062 4.906 1 97.31 150 THR B CA 1
ATOM 3151 C C . THR B 1 150 ? 9.516 23.406 4.75 1 97.31 150 THR B C 1
ATOM 3153 O O . THR B 1 150 ? 8.742 22.641 4.188 1 97.31 150 THR B O 1
ATOM 3156 N N . GLU B 1 151 ? 9.156 24.516 5.277 1 95.62 151 GLU B N 1
ATOM 3157 C CA . GLU B 1 151 ? 7.75 24.922 5.305 1 95.62 151 GLU B CA 1
ATOM 3158 C C . GLU B 1 151 ? 7.168 24.984 3.895 1 95.62 151 GLU B C 1
ATOM 3160 O O . GLU B 1 151 ? 5.988 24.703 3.691 1 95.62 151 GLU B O 1
ATOM 3165 N N . ASP B 1 152 ? 8 25.344 2.871 1 95.31 152 ASP B N 1
ATOM 3166 C CA . ASP B 1 152 ? 7.523 25.516 1.502 1 95.31 152 ASP B CA 1
ATOM 3167 C C . ASP B 1 152 ? 7.074 24.188 0.912 1 95.31 152 ASP B C 1
ATOM 3169 O O . ASP B 1 152 ? 6.375 24.156 -0.104 1 95.31 152 ASP B O 1
ATOM 3173 N N . LEU B 1 153 ? 7.402 23.062 1.541 1 97.69 153 LEU B N 1
ATOM 3174 C CA . LEU B 1 153 ? 7.047 21.734 1.033 1 97.69 153 LEU B CA 1
ATOM 3175 C C . LEU B 1 153 ? 5.762 21.234 1.688 1 97.69 153 LEU B C 1
ATOM 3177 O O . LEU B 1 153 ? 5.25 20.172 1.32 1 97.69 153 LEU B O 1
ATOM 3181 N N . MET B 1 154 ? 5.199 22.031 2.621 1 97.5 154 MET B N 1
ATOM 3182 C CA . MET B 1 154 ? 4.051 21.562 3.4 1 97.5 154 MET B CA 1
ATOM 3183 C C . MET B 1 154 ? 2.816 21.422 2.518 1 97.5 154 MET B C 1
ATOM 3185 O O . MET B 1 154 ? 1.984 20.547 2.746 1 97.5 154 MET B O 1
ATOM 3189 N N . ASP B 1 155 ? 2.707 22.281 1.528 1 97.06 155 ASP B N 1
ATOM 3190 C CA . ASP B 1 155 ? 1.534 22.203 0.663 1 97.06 155 ASP B CA 1
ATOM 3191 C C . ASP B 1 155 ? 1.537 20.922 -0.157 1 97.06 155 ASP B C 1
ATOM 3193 O O . ASP B 1 155 ? 0.521 20.219 -0.235 1 97.06 155 ASP B O 1
ATOM 3197 N N . VAL B 1 156 ? 2.674 20.672 -0.75 1 98.31 156 VAL B N 1
ATOM 3198 C CA . VAL B 1 156 ? 2.773 19.438 -1.538 1 98.31 156 VAL B CA 1
ATOM 3199 C C . VAL B 1 156 ? 2.678 18.234 -0.62 1 98.31 156 VAL B C 1
ATOM 3201 O O . VAL B 1 156 ? 2.129 17.188 -1.006 1 98.31 156 VAL B O 1
ATOM 3204 N N . TRP B 1 157 ? 3.195 18.312 0.62 1 98.69 157 TRP B N 1
ATOM 3205 C CA . TRP B 1 157 ? 3.053 17.234 1.603 1 98.69 157 TRP B CA 1
ATOM 3206 C C . TRP B 1 157 ? 1.581 16.969 1.904 1 98.69 157 TRP B C 1
ATOM 3208 O O . TRP B 1 157 ? 1.155 15.812 1.971 1 98.69 157 TRP B O 1
ATOM 3218 N N . THR B 1 158 ? 0.869 18.016 2.117 1 97.31 158 THR B N 1
ATOM 3219 C CA . THR B 1 158 ? -0.56 17.891 2.385 1 97.31 158 THR B CA 1
ATOM 3220 C C . THR B 1 158 ? -1.264 17.156 1.243 1 97.31 158 THR B C 1
ATOM 3222 O O . THR B 1 158 ? -2.104 16.297 1.479 1 97.31 158 THR B O 1
ATOM 3225 N N . ALA B 1 159 ? -0.909 17.484 0.038 1 98.12 159 ALA B N 1
ATOM 3226 C CA . ALA B 1 159 ? -1.509 16.875 -1.146 1 98.12 159 ALA B CA 1
ATOM 3227 C C . ALA B 1 159 ? -1.14 15.398 -1.251 1 98.12 159 ALA B C 1
ATOM 3229 O O . ALA B 1 159 ? -2.008 14.547 -1.466 1 98.12 159 ALA B O 1
ATOM 3230 N N . LEU B 1 160 ? 0.117 15.086 -1.07 1 98.62 160 LEU B N 1
ATOM 3231 C CA . LEU B 1 160 ? 0.665 13.75 -1.316 1 98.62 160 LEU B CA 1
ATOM 3232 C C . LEU B 1 160 ? 0.358 12.812 -0.154 1 98.62 160 LEU B C 1
ATOM 3234 O O . LEU B 1 160 ? -0.094 11.688 -0.364 1 98.62 160 LEU B O 1
ATOM 3238 N N . VAL B 1 161 ? 0.643 13.273 1.077 1 98.62 161 VAL B N 1
ATOM 3239 C CA . VAL B 1 161 ? 0.62 12.406 2.254 1 98.62 161 VAL B CA 1
ATOM 3240 C C . VAL B 1 161 ? -0.664 12.648 3.047 1 98.62 161 VAL B C 1
ATOM 3242 O O . VAL B 1 161 ? -1.252 11.711 3.588 1 98.62 161 VAL B O 1
ATOM 3245 N N . GLY B 1 162 ? -1.056 13.883 3.096 1 97.5 162 GLY B N 1
ATOM 3246 C CA . GLY B 1 162 ? -2.303 14.188 3.777 1 97.5 162 GLY B CA 1
ATOM 3247 C C . GLY B 1 162 ? -3.523 13.633 3.068 1 97.5 162 GLY B C 1
ATOM 3248 O O . GLY B 1 162 ? -4.355 12.969 3.686 1 97.5 162 GLY B O 1
ATOM 3249 N N . SER B 1 163 ? -3.586 13.867 1.771 1 98 163 SER B N 1
ATOM 3250 C CA . SER B 1 163 ? -4.723 13.43 0.966 1 98 163 SER B CA 1
ATOM 3251 C C . SER B 1 163 ? -4.496 12.023 0.412 1 98 163 SER B C 1
ATOM 3253 O O . SER B 1 163 ? -5.441 11.367 -0.032 1 98 163 SER B O 1
ATOM 3255 N N . GLY B 1 164 ? -3.291 11.555 0.46 1 98.56 164 GLY B N 1
ATOM 3256 C CA . GLY B 1 164 ? -2.85 10.305 -0.152 1 98.56 164 GLY B CA 1
ATOM 3257 C C . GLY B 1 164 ? -3.732 9.125 0.201 1 98.56 164 GLY B C 1
ATOM 3258 O O . GLY B 1 164 ? -4.148 8.367 -0.68 1 98.56 164 GLY B O 1
ATOM 3259 N N . PRO B 1 165 ? -4.051 8.961 1.489 1 98.62 165 PRO B N 1
ATOM 3260 C CA . PRO B 1 165 ? -4.895 7.828 1.881 1 98.62 165 PRO B CA 1
ATOM 3261 C C . PRO B 1 165 ? -6.219 7.785 1.121 1 98.62 165 PRO B C 1
ATOM 3263 O O . PRO B 1 165 ? -6.719 6.703 0.803 1 98.62 165 PRO B O 1
ATOM 3266 N N . ALA B 1 166 ? -6.781 8.938 0.838 1 98.62 166 ALA B N 1
ATOM 3267 C CA . ALA B 1 166 ? -8.023 8.984 0.069 1 98.62 166 ALA B CA 1
ATOM 3268 C C . ALA B 1 166 ? -7.797 8.516 -1.364 1 98.62 166 ALA B C 1
ATOM 3270 O O . ALA B 1 166 ? -8.609 7.766 -1.911 1 98.62 166 ALA B O 1
ATOM 3271 N N . PHE B 1 167 ? -6.715 8.953 -1.985 1 98.81 167 PHE B N 1
ATOM 3272 C CA . PHE B 1 167 ? -6.41 8.562 -3.355 1 98.81 167 PHE B CA 1
ATOM 3273 C C . PHE B 1 167 ? -6.168 7.059 -3.443 1 98.81 167 PHE B C 1
ATOM 3275 O O . PHE B 1 167 ? -6.66 6.398 -4.363 1 98.81 167 PHE B O 1
ATOM 3282 N N . ILE B 1 168 ? -5.441 6.531 -2.465 1 98.81 168 ILE B N 1
ATOM 3283 C CA . ILE B 1 168 ? -5.164 5.098 -2.428 1 98.81 168 ILE B CA 1
ATOM 3284 C C . ILE B 1 168 ? -6.461 4.324 -2.211 1 98.81 168 ILE B C 1
ATOM 3286 O O . ILE B 1 168 ? -6.664 3.26 -2.801 1 98.81 168 ILE B O 1
ATOM 3290 N N . SER B 1 169 ? -7.344 4.824 -1.353 1 98.69 169 SER B N 1
ATOM 3291 C CA . SER B 1 169 ? -8.641 4.191 -1.138 1 98.69 169 SER B CA 1
ATOM 3292 C C . SER B 1 169 ? -9.422 4.082 -2.439 1 98.69 169 SER B C 1
ATOM 3294 O O . SER B 1 169 ? -10.062 3.062 -2.703 1 98.69 169 SER B O 1
ATOM 3296 N N . GLU B 1 170 ? -9.383 5.156 -3.207 1 98.31 170 GLU B N 1
ATOM 3297 C CA . GLU B 1 170 ? -10.055 5.164 -4.504 1 98.31 170 GLU B CA 1
ATOM 3298 C C . GLU B 1 170 ? -9.445 4.133 -5.449 1 98.31 170 GLU B C 1
ATOM 3300 O O . GLU B 1 170 ? -10.164 3.465 -6.195 1 98.31 170 GLU B O 1
ATOM 3305 N N . ILE B 1 171 ? -8.18 4.059 -5.5 1 98.81 171 ILE B N 1
ATOM 3306 C CA . ILE B 1 171 ? -7.449 3.117 -6.34 1 98.81 171 ILE B CA 1
ATOM 3307 C C . ILE B 1 171 ? -7.785 1.688 -5.926 1 98.81 171 ILE B C 1
ATOM 3309 O O . ILE B 1 171 ? -8.086 0.843 -6.773 1 98.81 171 ILE B O 1
ATOM 3313 N N . VAL B 1 172 ? -7.762 1.408 -4.602 1 98.75 172 VAL B N 1
ATOM 3314 C CA . VAL B 1 172 ? -8.094 0.091 -4.066 1 98.75 172 VAL B CA 1
ATOM 3315 C C . VAL B 1 172 ? -9.508 -0.3 -4.492 1 98.75 172 VAL B C 1
ATOM 3317 O O . VAL B 1 172 ? -9.734 -1.426 -4.938 1 98.75 172 VAL B O 1
ATOM 3320 N N . ASP B 1 173 ? -10.43 0.663 -4.363 1 98.69 173 ASP B N 1
ATOM 3321 C CA . ASP B 1 173 ? -11.805 0.401 -4.766 1 98.69 173 ASP B CA 1
ATOM 3322 C C . ASP B 1 173 ? -11.891 0.049 -6.25 1 98.69 173 ASP B C 1
ATOM 3324 O O . ASP B 1 173 ? -12.609 -0.872 -6.637 1 98.69 173 ASP B O 1
ATOM 3328 N N . GLY B 1 174 ? -11.156 0.759 -7.105 1 98.69 174 GLY B N 1
ATOM 3329 C CA . GLY B 1 174 ? -11.117 0.466 -8.531 1 98.69 174 GLY B CA 1
ATOM 3330 C C . GLY B 1 174 ? -10.586 -0.919 -8.836 1 98.69 174 GLY B C 1
ATOM 3331 O O . GLY B 1 174 ? -11.141 -1.633 -9.672 1 98.69 174 GLY B O 1
ATOM 3332 N N . LEU B 1 175 ? -9.492 -1.327 -8.195 1 98.88 175 LEU B N 1
ATOM 3333 C CA . LEU B 1 175 ? -8.914 -2.652 -8.391 1 98.88 175 LEU B CA 1
ATOM 3334 C C . LEU B 1 175 ? -9.891 -3.74 -7.969 1 98.88 175 LEU B C 1
ATOM 3336 O O . LEU B 1 175 ? -10.047 -4.75 -8.664 1 98.88 175 LEU B O 1
ATOM 3340 N N . ILE B 1 176 ? -10.57 -3.541 -6.82 1 98.75 176 ILE B N 1
ATOM 3341 C CA . ILE B 1 176 ? -11.562 -4.496 -6.324 1 98.75 176 ILE B CA 1
ATOM 3342 C C . ILE B 1 176 ? -12.688 -4.645 -7.34 1 98.75 176 ILE B C 1
ATOM 3344 O O . ILE B 1 176 ? -13.086 -5.766 -7.668 1 98.75 176 ILE B O 1
ATOM 3348 N N . LEU B 1 177 ? -13.188 -3.518 -7.879 1 98.75 177 LEU B N 1
ATOM 3349 C CA . LEU B 1 177 ? -14.266 -3.559 -8.859 1 98.75 177 LEU B CA 1
ATOM 3350 C C . LEU B 1 177 ? -13.828 -4.289 -10.125 1 98.75 177 LEU B C 1
ATOM 3352 O O . LEU B 1 177 ? -14.609 -5.023 -10.727 1 98.75 177 LEU B O 1
ATOM 3356 N N . GLY B 1 178 ? -12.578 -4.047 -10.523 1 98.81 178 GLY B N 1
ATOM 3357 C CA . GLY B 1 178 ? -12.055 -4.793 -11.648 1 98.81 178 GLY B CA 1
ATOM 3358 C C . GLY B 1 178 ? -12.039 -6.293 -11.422 1 98.81 178 GLY B C 1
ATOM 3359 O O . GLY B 1 178 ? -12.383 -7.066 -12.312 1 98.81 178 GLY B O 1
ATOM 3360 N N . ALA B 1 179 ? -11.625 -6.711 -10.227 1 98.81 179 ALA B N 1
ATOM 3361 C CA . ALA B 1 179 ? -11.625 -8.133 -9.867 1 98.81 179 ALA B CA 1
ATOM 3362 C C . ALA B 1 179 ? -13.039 -8.695 -9.859 1 98.81 179 ALA B C 1
ATOM 3364 O O . ALA B 1 179 ? -13.281 -9.789 -10.367 1 98.81 179 ALA B O 1
ATOM 3365 N N . VAL B 1 180 ? -13.984 -7.93 -9.289 1 98.75 180 VAL B N 1
ATOM 3366 C CA . VAL B 1 180 ? -15.375 -8.352 -9.227 1 98.75 180 VAL B CA 1
ATOM 3367 C C . VAL B 1 180 ? -15.953 -8.453 -10.641 1 98.75 180 VAL B C 1
ATOM 3369 O O . VAL B 1 180 ? -16.641 -9.422 -10.969 1 98.75 180 VAL B O 1
ATOM 3372 N N . ALA B 1 181 ? -15.664 -7.477 -11.469 1 98.69 181 ALA B N 1
ATOM 3373 C CA . ALA B 1 181 ? -16.109 -7.492 -12.859 1 98.69 181 ALA B CA 1
ATOM 3374 C C . ALA B 1 181 ? -15.578 -8.727 -13.594 1 98.69 181 ALA B C 1
ATOM 3376 O O . ALA B 1 181 ? -16.188 -9.195 -14.555 1 98.69 181 ALA B O 1
ATOM 3377 N N . SER B 1 182 ? -14.5 -9.289 -13.086 1 98.38 182 SER B N 1
ATOM 3378 C CA . SER B 1 182 ? -13.867 -10.453 -13.703 1 98.38 182 SER B CA 1
ATOM 3379 C C . SER B 1 182 ? -14.281 -11.742 -13.008 1 98.38 182 SER B C 1
ATOM 3381 O O . SER B 1 182 ? -13.68 -12.797 -13.242 1 98.38 182 SER B O 1
ATOM 3383 N N . GLY B 1 183 ? -15.188 -11.648 -12.008 1 98.12 183 GLY B N 1
ATOM 3384 C CA . GLY B 1 183 ? -15.812 -12.852 -11.477 1 98.12 183 GLY B CA 1
ATOM 3385 C C . GLY B 1 183 ? -15.344 -13.203 -10.078 1 98.12 183 GLY B C 1
ATOM 3386 O O . GLY B 1 183 ? -15.773 -14.203 -9.508 1 98.12 183 GLY B O 1
ATOM 3387 N N . MET B 1 184 ? -14.531 -12.406 -9.477 1 98.56 184 MET B N 1
ATOM 3388 C CA . MET B 1 184 ? -14.031 -12.711 -8.133 1 98.56 184 MET B CA 1
ATOM 3389 C C . MET B 1 184 ? -14.969 -12.164 -7.066 1 98.56 184 MET B C 1
ATOM 3391 O O . MET B 1 184 ? -15.414 -11.016 -7.145 1 98.56 184 MET B O 1
ATOM 3395 N N . PRO B 1 185 ? -15.297 -13.008 -6.086 1 98.5 185 PRO B N 1
ATOM 3396 C CA . PRO B 1 185 ? -16.094 -12.484 -4.977 1 98.5 185 PRO B CA 1
ATOM 3397 C C . PRO B 1 185 ? -15.445 -11.289 -4.289 1 98.5 185 PRO B C 1
ATOM 3399 O O . PRO B 1 185 ? -14.227 -11.273 -4.102 1 98.5 185 PRO B O 1
ATOM 3402 N N . ARG B 1 186 ? -16.281 -10.359 -3.896 1 97.69 186 ARG B N 1
ATOM 3403 C CA . ARG B 1 186 ? -15.812 -9.078 -3.391 1 97.69 186 ARG B CA 1
ATOM 3404 C C . ARG B 1 186 ? -14.953 -9.266 -2.145 1 97.69 186 ARG B C 1
ATOM 3406 O O . ARG B 1 186 ? -13.945 -8.57 -1.965 1 97.69 186 ARG B O 1
ATOM 3413 N N . ASP B 1 187 ? -15.297 -10.125 -1.254 1 97.38 187 ASP B N 1
ATOM 3414 C CA . ASP B 1 187 ? -14.578 -10.32 -0.001 1 97.38 187 ASP B CA 1
ATOM 3415 C C . ASP B 1 187 ? -13.156 -10.828 -0.258 1 97.38 187 ASP B C 1
ATOM 3417 O O . ASP B 1 187 ? -12.203 -10.359 0.368 1 97.38 187 ASP B O 1
ATOM 3421 N N . ILE B 1 188 ? -12.969 -11.781 -1.228 1 98.06 188 ILE B N 1
ATOM 3422 C CA . ILE B 1 188 ? -11.648 -12.273 -1.605 1 98.06 188 ILE B CA 1
ATOM 3423 C C . ILE B 1 188 ? -10.852 -11.156 -2.27 1 98.06 188 ILE B C 1
ATOM 3425 O O . ILE B 1 188 ? -9.688 -10.938 -1.933 1 98.06 188 ILE B O 1
ATOM 3429 N N . ALA B 1 189 ? -11.547 -10.43 -3.178 1 98.56 189 ALA B N 1
ATOM 3430 C CA . ALA B 1 189 ? -10.891 -9.336 -3.885 1 98.56 189 ALA B CA 1
ATOM 3431 C C . ALA B 1 189 ? -10.359 -8.289 -2.908 1 98.56 189 ALA B C 1
ATOM 3433 O O . ALA B 1 189 ? -9.219 -7.832 -3.037 1 98.56 189 ALA B O 1
ATOM 3434 N N . HIS B 1 190 ? -11.227 -7.953 -1.956 1 98.25 190 HIS B N 1
ATOM 3435 C CA . HIS B 1 190 ? -10.867 -6.945 -0.963 1 98.25 190 HIS B CA 1
ATOM 3436 C C . HIS B 1 190 ? -9.625 -7.359 -0.183 1 98.25 190 HIS B C 1
ATOM 3438 O O . HIS B 1 190 ? -8.656 -6.602 -0.101 1 98.25 190 HIS B O 1
ATOM 3444 N N . SER B 1 191 ? -9.594 -8.562 0.378 1 98.25 191 SER B N 1
ATOM 3445 C CA . SER B 1 191 ? -8.469 -9.039 1.177 1 98.25 191 SER B CA 1
ATOM 3446 C C . SER B 1 191 ? -7.223 -9.219 0.32 1 98.25 191 SER B C 1
ATOM 3448 O O . SER B 1 191 ? -6.117 -8.867 0.741 1 98.25 191 SER B O 1
ATOM 3450 N N . ALA B 1 192 ? -7.383 -9.711 -0.883 1 98.62 192 ALA B N 1
ATOM 3451 C CA . ALA B 1 192 ? -6.262 -9.992 -1.776 1 98.62 192 ALA B CA 1
ATOM 3452 C C . ALA B 1 192 ? -5.566 -8.703 -2.207 1 98.62 192 ALA B C 1
ATOM 3454 O O . ALA B 1 192 ? -4.336 -8.625 -2.221 1 98.62 192 ALA B O 1
ATOM 3455 N N . VAL B 1 193 ? -6.379 -7.691 -2.541 1 98.75 193 VAL B N 1
ATOM 3456 C CA . VAL B 1 193 ? -5.816 -6.414 -2.977 1 98.75 193 VAL B CA 1
ATOM 3457 C C . VAL B 1 193 ? -4.988 -5.805 -1.849 1 98.75 193 VAL B C 1
ATOM 3459 O O . VAL B 1 193 ? -3.883 -5.309 -2.08 1 98.75 193 VAL B O 1
ATOM 3462 N N . LEU B 1 194 ? -5.488 -5.84 -0.65 1 98.69 194 LEU B N 1
ATOM 3463 C CA . LEU B 1 194 ? -4.797 -5.219 0.476 1 98.69 194 LEU B CA 1
ATOM 3464 C C . LEU B 1 194 ? -3.518 -5.977 0.815 1 98.69 194 LEU B C 1
ATOM 3466 O O . LEU B 1 194 ? -2.492 -5.367 1.124 1 98.69 194 LEU B O 1
ATOM 3470 N N . ASP B 1 195 ? -3.545 -7.316 0.767 1 98.69 195 ASP B N 1
ATOM 3471 C CA . ASP B 1 195 ? -2.344 -8.102 1.026 1 98.69 195 ASP B CA 1
ATOM 3472 C C . ASP B 1 195 ? -1.306 -7.898 -0.075 1 98.69 195 ASP B C 1
ATOM 3474 O O . ASP B 1 195 ? -0.108 -7.809 0.203 1 98.69 195 ASP B O 1
ATOM 3478 N N . MET B 1 196 ? -1.81 -7.836 -1.32 1 98.81 196 MET B N 1
ATOM 3479 C CA . MET B 1 196 ? -0.917 -7.559 -2.443 1 98.81 196 MET B CA 1
ATOM 3480 C C . MET B 1 196 ? -0.269 -6.188 -2.297 1 98.81 196 MET B C 1
ATOM 3482 O O . MET B 1 196 ? 0.938 -6.043 -2.496 1 98.81 196 MET B O 1
ATOM 3486 N N . LEU B 1 197 ? -1.047 -5.227 -1.911 1 98.75 197 LEU B N 1
ATOM 3487 C CA . LEU B 1 197 ? -0.55 -3.867 -1.72 1 98.75 197 LEU B CA 1
ATOM 3488 C C . LEU B 1 197 ? 0.478 -3.816 -0.595 1 98.75 197 LEU B C 1
ATOM 3490 O O . LEU B 1 197 ? 1.528 -3.186 -0.734 1 98.75 197 LEU B O 1
ATOM 3494 N N . ARG B 1 198 ? 0.161 -4.418 0.516 1 98.44 198 ARG B N 1
ATOM 3495 C CA . ARG B 1 198 ? 1.065 -4.465 1.661 1 98.44 198 ARG B CA 1
ATOM 3496 C C . ARG B 1 198 ? 2.416 -5.055 1.269 1 98.44 198 ARG B C 1
ATOM 3498 O O . ARG B 1 198 ? 3.463 -4.477 1.57 1 98.44 198 ARG B O 1
ATOM 3505 N N . GLY B 1 199 ? 2.393 -6.223 0.61 1 98.62 199 GLY B N 1
ATOM 3506 C CA . GLY B 1 199 ? 3.623 -6.852 0.16 1 98.62 199 GLY B CA 1
ATOM 3507 C C . GLY B 1 199 ? 4.398 -6.008 -0.833 1 98.62 199 GLY B C 1
ATOM 3508 O O . GLY B 1 199 ? 5.629 -5.957 -0.79 1 98.62 199 GLY B O 1
ATOM 3509 N N . THR B 1 200 ? 3.686 -5.316 -1.753 1 98.62 200 THR B N 1
ATOM 3510 C CA . THR B 1 200 ? 4.332 -4.512 -2.783 1 98.62 200 THR B CA 1
ATOM 3511 C C . THR B 1 200 ? 5.055 -3.318 -2.164 1 98.62 200 THR B C 1
ATOM 3513 O O . THR B 1 200 ? 6.164 -2.971 -2.582 1 98.62 200 THR B O 1
ATOM 3516 N N . VAL B 1 201 ? 4.395 -2.695 -1.177 1 98.44 201 VAL B N 1
ATOM 3517 C CA . VAL B 1 201 ? 5.031 -1.569 -0.5 1 98.44 201 VAL B CA 1
ATOM 3518 C C . VAL B 1 201 ? 6.336 -2.027 0.148 1 98.44 201 VAL B C 1
ATOM 3520 O O . VAL B 1 201 ? 7.367 -1.365 0.013 1 98.44 201 VAL B O 1
ATOM 3523 N N . GLU B 1 202 ? 6.309 -3.131 0.827 1 98.12 202 GLU B N 1
ATOM 3524 C CA . GLU B 1 202 ? 7.512 -3.65 1.474 1 98.12 202 GLU B CA 1
ATOM 3525 C C . GLU B 1 202 ? 8.578 -4.023 0.444 1 98.12 202 GLU B C 1
ATOM 3527 O O . GLU B 1 202 ? 9.766 -3.812 0.673 1 98.12 202 GLU B O 1
ATOM 3532 N N . ASN B 1 203 ? 8.133 -4.629 -0.652 1 98.06 203 ASN B N 1
ATOM 3533 C CA . ASN B 1 203 ? 9.047 -4.969 -1.733 1 98.06 203 ASN B CA 1
ATOM 3534 C C . ASN B 1 203 ? 9.734 -3.727 -2.295 1 98.06 203 ASN B C 1
ATOM 3536 O O . ASN B 1 203 ? 10.953 -3.717 -2.482 1 98.06 203 ASN B O 1
ATOM 3540 N N . LEU B 1 204 ? 8.984 -2.676 -2.523 1 98.25 204 LEU B N 1
ATOM 3541 C CA . LEU B 1 204 ? 9.523 -1.429 -3.051 1 98.25 204 LEU B CA 1
ATOM 3542 C C . LEU B 1 204 ? 10.5 -0.796 -2.061 1 98.25 204 LEU B C 1
ATOM 3544 O O . LEU B 1 204 ? 11.531 -0.251 -2.461 1 98.25 204 LEU B O 1
ATOM 3548 N N . LYS B 1 205 ? 10.195 -0.87 -0.76 1 97.38 205 LYS B N 1
ATOM 3549 C CA . LYS B 1 205 ? 11.078 -0.33 0.269 1 97.38 205 LYS B CA 1
ATOM 3550 C C . LYS B 1 205 ? 12.383 -1.11 0.333 1 97.38 205 LYS B C 1
ATOM 3552 O O . LYS B 1 205 ? 13.453 -0.525 0.509 1 97.38 205 LYS B O 1
ATOM 3557 N N . ALA B 1 206 ? 12.305 -2.42 0.187 1 96.62 206 ALA B N 1
ATOM 3558 C CA . ALA B 1 206 ? 13.484 -3.279 0.24 1 96.62 206 ALA B CA 1
ATOM 3559 C C . ALA B 1 206 ? 14.336 -3.109 -1.011 1 96.62 206 ALA B C 1
ATOM 3561 O O . ALA B 1 206 ? 15.57 -3.209 -0.947 1 96.62 206 ALA B O 1
ATOM 3562 N N . HIS B 1 207 ? 13.711 -2.939 -2.152 1 93.19 207 HIS B N 1
ATOM 3563 C CA . HIS B 1 207 ? 14.398 -2.814 -3.436 1 93.19 207 HIS B CA 1
ATOM 3564 C C . HIS B 1 207 ? 15.266 -1.561 -3.479 1 93.19 207 HIS B C 1
ATOM 3566 O O . HIS B 1 207 ? 16.344 -1.566 -4.082 1 93.19 207 HIS B O 1
ATOM 3572 N N . ARG B 1 208 ? 14.969 -0.406 -2.861 1 87.75 208 ARG B N 1
ATOM 3573 C CA . ARG B 1 208 ? 15.664 0.869 -2.717 1 87.75 208 ARG B CA 1
ATOM 3574 C C . ARG B 1 208 ? 15.953 1.493 -4.078 1 87.75 208 ARG B C 1
ATOM 3576 O O . ARG B 1 208 ? 16.641 2.514 -4.168 1 87.75 208 ARG B O 1
ATOM 3583 N N . GLY B 1 209 ? 15.523 0.892 -5.234 1 90.81 209 GLY B N 1
ATOM 3584 C CA . GLY B 1 209 ? 15.688 1.46 -6.562 1 90.81 209 GLY B CA 1
ATOM 3585 C C . GLY B 1 209 ? 14.422 2.125 -7.082 1 90.81 209 GLY B C 1
ATOM 3586 O O . GLY B 1 209 ? 13.516 2.443 -6.312 1 90.81 209 GLY B O 1
ATOM 3587 N N . HIS B 1 210 ? 14.492 2.477 -8.375 1 96.06 210 HIS B N 1
ATOM 3588 C CA . HIS B 1 210 ? 13.328 3.084 -9.008 1 96.06 210 HIS B CA 1
ATOM 3589 C C . HIS B 1 210 ? 12.141 2.127 -9.016 1 96.06 210 HIS B C 1
ATOM 3591 O O . HIS B 1 210 ? 12.305 0.933 -9.273 1 96.06 210 HIS B O 1
ATOM 3597 N N . PRO B 1 211 ? 10.93 2.629 -8.648 1 96.19 211 PRO B N 1
ATOM 3598 C CA . PRO B 1 211 ? 9.75 1.759 -8.602 1 96.19 211 PRO B CA 1
ATOM 3599 C C . PRO B 1 211 ? 9.531 0.997 -9.906 1 96.19 211 PRO B C 1
ATOM 3601 O O . PRO B 1 211 ? 9.016 -0.126 -9.891 1 96.19 211 PRO B O 1
ATOM 3604 N N . ILE B 1 212 ? 9.891 1.534 -11.031 1 96.25 212 ILE B N 1
ATOM 3605 C CA . ILE B 1 212 ? 9.609 0.939 -12.328 1 96.25 212 ILE B CA 1
ATOM 3606 C C . ILE B 1 212 ? 10.43 -0.338 -12.5 1 96.25 212 ILE B C 1
ATOM 3608 O O . ILE B 1 212 ? 10.125 -1.17 -13.359 1 96.25 212 ILE B O 1
ATOM 3612 N N . GLU B 1 213 ? 11.508 -0.451 -11.75 1 96.62 213 GLU B N 1
ATOM 3613 C CA . GLU B 1 213 ? 12.297 -1.678 -11.828 1 96.62 213 GLU B CA 1
ATOM 3614 C C . GLU B 1 213 ? 11.492 -2.877 -11.32 1 96.62 213 GLU B C 1
ATOM 3616 O O . GLU B 1 213 ? 11.57 -3.965 -11.898 1 96.62 213 GLU B O 1
ATOM 3621 N N . VAL B 1 214 ? 10.727 -2.686 -10.258 1 95.56 214 VAL B N 1
ATOM 3622 C CA . VAL B 1 214 ? 9.859 -3.746 -9.766 1 95.56 214 VAL B CA 1
ATOM 3623 C C . VAL B 1 214 ? 8.766 -4.039 -10.797 1 95.56 214 VAL B C 1
ATOM 3625 O O . VAL B 1 214 ? 8.414 -5.199 -11.031 1 95.56 214 VAL B O 1
ATOM 3628 N N . ARG B 1 215 ? 8.203 -2.969 -11.406 1 96.81 215 ARG B N 1
ATOM 3629 C CA . ARG B 1 215 ? 7.238 -3.145 -12.484 1 96.81 215 ARG B CA 1
ATOM 3630 C C . ARG B 1 215 ? 7.801 -4.047 -13.578 1 96.81 215 ARG B C 1
ATOM 3632 O O . ARG B 1 215 ? 7.125 -4.977 -14.031 1 96.81 215 ARG B O 1
ATOM 3639 N N . ASP B 1 216 ? 9.047 -3.773 -13.945 1 95.06 216 ASP B N 1
ATOM 3640 C CA . ASP B 1 216 ? 9.664 -4.504 -15.047 1 95.06 216 ASP B CA 1
ATOM 3641 C C . ASP B 1 216 ? 9.938 -5.957 -14.656 1 95.06 216 ASP B C 1
ATOM 3643 O O . ASP B 1 216 ? 9.875 -6.852 -15.5 1 95.06 216 ASP B O 1
ATOM 3647 N N . TYR B 1 217 ? 10.227 -6.145 -13.422 1 91.25 217 TYR B N 1
ATOM 3648 C CA . TYR B 1 217 ? 10.477 -7.488 -12.922 1 91.25 217 TYR B CA 1
ATOM 3649 C C . TYR B 1 217 ? 9.227 -8.352 -13.016 1 91.25 217 TYR B C 1
ATOM 3651 O O . TYR B 1 217 ? 9.312 -9.562 -13.242 1 91.25 217 TYR B O 1
ATOM 3659 N N . VAL B 1 218 ? 8.109 -7.789 -12.922 1 93.5 218 VAL B N 1
ATOM 3660 C CA . VAL B 1 218 ? 6.844 -8.508 -12.891 1 93.5 218 VAL B CA 1
ATOM 3661 C C . VAL B 1 218 ? 6.312 -8.688 -14.305 1 93.5 218 VAL B C 1
ATOM 3663 O O . VAL B 1 218 ? 5.492 -9.57 -14.562 1 93.5 218 VAL B O 1
ATOM 3666 N N . THR B 1 219 ? 6.762 -7.859 -15.219 1 94 219 THR B N 1
ATOM 3667 C CA . THR B 1 219 ? 6.211 -7.793 -16.562 1 94 219 THR B CA 1
ATOM 3668 C C . THR B 1 219 ? 6.918 -8.781 -17.484 1 94 219 THR B C 1
ATOM 3670 O O . THR B 1 219 ? 8.102 -8.617 -17.797 1 94 219 THR B O 1
ATOM 3673 N N . THR B 1 220 ? 6.25 -9.828 -17.953 1 87.56 220 THR B N 1
ATOM 3674 C CA . THR B 1 220 ? 6.805 -10.836 -18.859 1 87.56 220 THR B CA 1
ATOM 3675 C C . THR B 1 220 ? 6.355 -10.578 -20.281 1 87.56 220 THR B C 1
ATOM 3677 O O . THR B 1 220 ? 5.336 -9.93 -20.516 1 87.56 220 THR B O 1
ATOM 3680 N N . PRO B 1 221 ? 7.102 -11.086 -21.281 1 90.75 221 PRO B N 1
ATOM 3681 C CA . PRO B 1 221 ? 6.73 -10.883 -22.688 1 90.75 221 PRO B CA 1
ATOM 3682 C C . PRO B 1 221 ? 5.379 -11.492 -23.031 1 90.75 221 PRO B C 1
ATOM 3684 O O . PRO B 1 221 ? 5.164 -12.688 -22.828 1 90.75 221 PRO B O 1
ATOM 3687 N N . ALA B 1 222 ? 4.48 -10.672 -23.531 1 91.25 222 ALA B N 1
ATOM 3688 C CA . ALA B 1 222 ? 3.148 -11.047 -23.984 1 91.25 222 ALA B CA 1
ATOM 3689 C C . ALA B 1 222 ? 2.322 -11.641 -22.844 1 91.25 222 ALA B C 1
ATOM 3691 O O . ALA B 1 222 ? 1.439 -12.469 -23.078 1 91.25 222 ALA B O 1
ATOM 3692 N N . GLY B 1 223 ? 2.66 -11.25 -21.641 1 92.5 223 GLY B N 1
ATOM 3693 C CA . GLY B 1 223 ? 1.978 -11.797 -20.469 1 92.5 223 GLY B CA 1
ATOM 3694 C C . GLY B 1 223 ? 0.763 -10.984 -20.062 1 92.5 223 GLY B C 1
ATOM 3695 O O . GLY B 1 223 ? 0.259 -10.172 -20.828 1 92.5 223 GLY B O 1
ATOM 3696 N N . THR B 1 224 ? 0.26 -11.297 -18.875 1 95.06 224 THR B N 1
ATOM 3697 C CA . THR B 1 224 ? -0.929 -10.672 -18.312 1 95.06 224 THR B CA 1
ATOM 3698 C C . THR B 1 224 ? -0.628 -9.242 -17.859 1 95.06 224 THR B C 1
ATOM 3700 O O . THR B 1 224 ? -1.436 -8.336 -18.078 1 95.06 224 THR B O 1
ATOM 3703 N N . THR B 1 225 ? 0.51 -8.961 -17.312 1 96.94 225 THR B N 1
ATOM 3704 C CA . THR B 1 225 ? 0.883 -7.68 -16.719 1 96.94 225 THR B CA 1
ATOM 3705 C C . THR B 1 225 ? 0.962 -6.59 -17.781 1 96.94 225 THR B C 1
ATOM 3707 O O . THR B 1 225 ? 0.47 -5.48 -17.578 1 96.94 225 THR B O 1
ATOM 3710 N N . ILE B 1 226 ? 1.611 -6.93 -18.969 1 97.69 226 ILE B N 1
ATOM 3711 C CA . ILE B 1 226 ? 1.806 -5.922 -20.016 1 97.69 226 ILE B CA 1
ATOM 3712 C C . ILE B 1 226 ? 0.452 -5.492 -20.578 1 97.69 226 ILE B C 1
ATOM 3714 O O . ILE B 1 226 ? 0.266 -4.332 -20.938 1 97.69 226 ILE B O 1
ATOM 3718 N N . ARG B 1 227 ? -0.523 -6.367 -20.594 1 97.31 227 ARG B N 1
ATOM 3719 C CA . ARG B 1 227 ? -1.858 -6.008 -21.062 1 97.31 227 ARG B CA 1
ATOM 3720 C C . ARG B 1 227 ? -2.49 -4.961 -20.156 1 97.31 227 ARG B C 1
ATOM 3722 O O . ARG B 1 227 ? -3.109 -4.008 -20.625 1 97.31 227 ARG B O 1
ATOM 3729 N N . GLY B 1 228 ? -2.385 -5.176 -18.859 1 98.38 228 GLY B N 1
ATOM 3730 C CA . GLY B 1 228 ? -2.896 -4.199 -17.922 1 98.38 228 GLY B CA 1
ATOM 3731 C C . GLY B 1 228 ? -2.166 -2.869 -17.984 1 98.38 228 GLY B C 1
ATOM 3732 O O . GLY B 1 228 ? -2.795 -1.809 -17.969 1 98.38 228 GLY B O 1
ATOM 3733 N N . LEU B 1 229 ? -0.838 -2.918 -18.078 1 98.5 229 LEU B N 1
ATOM 3734 C CA . LEU B 1 229 ? -0.038 -1.7 -18.156 1 98.5 229 LEU B CA 1
ATOM 3735 C C . LEU B 1 229 ? -0.408 -0.893 -19.406 1 98.5 229 LEU B C 1
ATOM 3737 O O . LEU B 1 229 ? -0.438 0.339 -19.359 1 98.5 229 LEU B O 1
ATOM 3741 N N . LYS B 1 230 ? -0.61 -1.593 -20.5 1 98.25 230 LYS B N 1
ATOM 3742 C CA . LYS B 1 230 ? -1.037 -0.924 -21.719 1 98.25 230 LYS B CA 1
ATOM 3743 C C . LYS B 1 230 ? -2.352 -0.179 -21.516 1 98.25 230 LYS B C 1
ATOM 3745 O O . LYS B 1 230 ? -2.504 0.96 -21.953 1 98.25 230 LYS B O 1
ATOM 3750 N N . ALA B 1 231 ? -3.293 -0.843 -20.844 1 98 231 ALA B N 1
ATOM 3751 C CA . ALA B 1 231 ? -4.574 -0.202 -20.562 1 98 231 ALA B CA 1
ATOM 3752 C C . ALA B 1 231 ? -4.379 1.062 -19.734 1 98 231 ALA B C 1
ATOM 3754 O O . ALA B 1 231 ? -4.996 2.094 -20 1 98 231 ALA B O 1
ATOM 3755 N N . MET B 1 232 ? -3.535 1.032 -18.688 1 98.44 232 MET B N 1
ATOM 3756 C CA . MET B 1 232 ? -3.236 2.193 -17.859 1 98.44 232 MET B CA 1
ATOM 3757 C C . MET B 1 232 ? -2.643 3.324 -18.688 1 98.44 232 MET B C 1
ATOM 3759 O O . MET B 1 232 ? -3.012 4.488 -18.516 1 98.44 232 MET B O 1
ATOM 3763 N N . GLU B 1 233 ? -1.734 2.895 -19.562 1 97.94 233 GLU B N 1
ATOM 3764 C CA . GLU B 1 233 ? -1.078 3.881 -20.422 1 97.94 233 GLU B CA 1
ATOM 3765 C C . GLU B 1 233 ? -2.068 4.516 -21.391 1 97.94 233 GLU B C 1
ATOM 3767 O O . GLU B 1 233 ? -2.09 5.738 -21.562 1 97.94 233 GLU B O 1
ATOM 3772 N N . GLU B 1 234 ? -2.873 3.725 -22.031 1 98 234 GLU B N 1
ATOM 3773 C CA . GLU B 1 234 ? -3.865 4.195 -22.984 1 98 234 GLU B CA 1
ATOM 3774 C C . GLU B 1 234 ? -4.855 5.152 -22.328 1 98 234 GLU B C 1
ATOM 3776 O O . GLU B 1 234 ? -5.324 6.102 -22.969 1 98 234 GLU B O 1
ATOM 3781 N N . ARG B 1 235 ? -5.156 4.934 -21.078 1 98.06 235 ARG B N 1
ATOM 3782 C CA . ARG B 1 235 ? -6.141 5.738 -20.359 1 98.06 235 ARG B CA 1
ATOM 3783 C C . ARG B 1 235 ? -5.477 6.902 -19.641 1 98.06 235 ARG B C 1
ATOM 3785 O O . ARG B 1 235 ? -6.156 7.715 -19.016 1 98.06 235 ARG B O 1
ATOM 3792 N N . GLY B 1 236 ? -4.195 6.992 -19.672 1 98.19 236 GLY B N 1
ATOM 3793 C CA . GLY B 1 236 ? -3.461 8.109 -19.094 1 98.19 236 GLY B CA 1
ATOM 3794 C C . GLY B 1 236 ? -3.492 8.133 -17.578 1 98.19 236 GLY B C 1
ATOM 3795 O O . GLY B 1 236 ? -3.666 9.188 -16.969 1 98.19 236 GLY B O 1
ATOM 3796 N N . VAL B 1 237 ? -3.357 6.977 -16.969 1 98.5 237 VAL B N 1
ATOM 3797 C CA . VAL B 1 237 ? -3.477 6.879 -15.516 1 98.5 237 VAL B CA 1
ATOM 3798 C C . VAL B 1 237 ? -2.348 7.66 -14.844 1 98.5 237 VAL B C 1
ATOM 3800 O O . VAL B 1 237 ? -2.578 8.391 -13.883 1 98.5 237 VAL B O 1
ATOM 3803 N N . LYS B 1 238 ? -1.128 7.527 -15.344 1 97.81 238 LYS B N 1
ATOM 3804 C CA . LYS B 1 238 ? 0.009 8.227 -14.758 1 97.81 238 LYS B CA 1
ATOM 3805 C C . LYS B 1 238 ? -0.178 9.742 -14.844 1 97.81 238 LYS B C 1
ATOM 3807 O O . LYS B 1 238 ? 0.033 10.453 -13.859 1 97.81 238 LYS B O 1
ATOM 3812 N N . ALA B 1 239 ? -0.594 10.211 -15.984 1 98.44 239 ALA B N 1
ATOM 3813 C CA . ALA B 1 239 ? -0.864 11.633 -16.156 1 98.44 239 ALA B CA 1
ATOM 3814 C C . ALA B 1 239 ? -1.946 12.102 -15.18 1 98.44 239 ALA B C 1
ATOM 3816 O O . ALA B 1 239 ? -1.856 13.195 -14.625 1 98.44 239 ALA B O 1
ATOM 3817 N N . ALA B 1 240 ? -2.955 11.297 -15.016 1 98.75 240 ALA B N 1
ATOM 3818 C CA . ALA B 1 240 ? -4.055 11.617 -14.102 1 98.75 240 ALA B CA 1
ATOM 3819 C C . ALA B 1 240 ? -3.555 11.75 -12.672 1 98.75 240 ALA B C 1
ATOM 3821 O O . ALA B 1 240 ? -3.98 12.656 -11.938 1 98.75 240 ALA B O 1
ATOM 3822 N N . LEU B 1 241 ? -2.67 10.891 -12.258 1 98.81 241 LEU B N 1
ATOM 3823 C CA . LEU B 1 241 ? -2.145 10.922 -10.898 1 98.81 241 LEU B CA 1
ATOM 3824 C C . LEU B 1 241 ? -1.262 12.141 -10.68 1 98.81 241 LEU B C 1
ATOM 3826 O O . LEU B 1 241 ? -1.294 12.758 -9.617 1 98.81 241 LEU B O 1
ATOM 3830 N N . ILE B 1 242 ? -0.452 12.492 -11.688 1 98.81 242 ILE B N 1
ATOM 3831 C CA . ILE B 1 242 ? 0.34 13.719 -11.617 1 98.81 242 ILE B CA 1
ATOM 3832 C C . ILE B 1 242 ? -0.583 14.922 -11.438 1 98.81 242 ILE B C 1
ATOM 3834 O O . ILE B 1 242 ? -0.377 15.734 -10.531 1 98.81 242 ILE B O 1
ATOM 3838 N N . GLU B 1 243 ? -1.611 14.992 -12.219 1 98.75 243 GLU B N 1
ATOM 3839 C CA . GLU B 1 243 ? -2.572 16.094 -12.141 1 98.75 243 GLU B CA 1
ATOM 3840 C C . GLU B 1 243 ? -3.277 16.109 -10.789 1 98.75 243 GLU B C 1
ATOM 3842 O O . GLU B 1 243 ? -3.598 17.172 -10.266 1 98.75 243 GLU B O 1
ATOM 3847 N N . THR B 1 244 ? -3.566 14.914 -10.289 1 98.81 244 THR B N 1
ATOM 3848 C CA . THR B 1 244 ? -4.195 14.781 -8.984 1 98.81 244 THR B CA 1
ATOM 3849 C C . THR B 1 244 ? -3.363 15.477 -7.906 1 98.81 244 THR B C 1
ATOM 3851 O O . THR B 1 244 ? -3.881 16.297 -7.148 1 98.81 244 THR B O 1
ATOM 3854 N N . ILE B 1 245 ? -2.059 15.203 -7.852 1 98.81 245 ILE B N 1
ATOM 3855 C CA . ILE B 1 245 ? -1.184 15.766 -6.828 1 98.81 245 ILE B CA 1
ATOM 3856 C C . ILE B 1 245 ? -0.982 17.266 -7.086 1 98.81 245 ILE B C 1
ATOM 3858 O O . ILE B 1 245 ? -1.023 18.062 -6.152 1 98.81 245 ILE B O 1
ATOM 3862 N N . GLU B 1 246 ? -0.793 17.641 -8.367 1 98.56 246 GLU B N 1
ATOM 3863 C CA . GLU B 1 246 ? -0.616 19.047 -8.711 1 98.56 246 GLU B CA 1
ATOM 3864 C C . GLU B 1 246 ? -1.833 19.875 -8.305 1 98.56 246 GLU B C 1
ATOM 3866 O O . GLU B 1 246 ? -1.691 20.938 -7.691 1 98.56 246 GLU B O 1
ATOM 3871 N N . GLY B 1 247 ? -2.992 19.359 -8.68 1 98.06 247 GLY B N 1
ATOM 3872 C CA . GLY B 1 247 ? -4.219 20.062 -8.336 1 98.06 247 GLY B CA 1
ATOM 3873 C C . GLY B 1 247 ? -4.434 20.188 -6.836 1 98.06 247 GLY B C 1
ATOM 3874 O O . GLY B 1 247 ? -4.816 21.234 -6.34 1 98.06 247 GLY B O 1
ATOM 3875 N N . SER B 1 248 ? -4.199 19.125 -6.148 1 98.12 248 SER B N 1
ATOM 3876 C CA . SER B 1 248 ? -4.34 19.109 -4.695 1 98.12 248 SER B CA 1
ATOM 3877 C C . SER B 1 248 ? -3.332 20.062 -4.039 1 98.12 248 SER B C 1
ATOM 3879 O O . SER B 1 248 ? -3.666 20.766 -3.086 1 98.12 248 SER B O 1
ATOM 3881 N N . SER B 1 249 ? -2.117 20.031 -4.484 1 97.94 249 SER B N 1
ATOM 3882 C CA . SER B 1 249 ? -1.073 20.891 -3.957 1 97.94 249 SER B CA 1
ATOM 3883 C C . SER B 1 249 ? -1.419 22.375 -4.176 1 97.94 249 SER B C 1
ATOM 3885 O O . SER B 1 249 ? -1.232 23.188 -3.279 1 97.94 249 SER B O 1
ATOM 3887 N N . LYS B 1 250 ? -1.847 22.688 -5.363 1 97.31 250 LYS B N 1
ATOM 3888 C CA . LYS B 1 250 ? -2.268 24.047 -5.668 1 97.31 250 LYS B CA 1
ATOM 3889 C C . LYS B 1 250 ? -3.391 24.5 -4.738 1 97.31 250 LYS B C 1
ATOM 3891 O O . LYS B 1 250 ? -3.373 25.625 -4.234 1 97.31 250 LYS B O 1
ATOM 3896 N N . ARG B 1 251 ? -4.348 23.625 -4.516 1 96.12 251 ARG B N 1
ATOM 3897 C CA . ARG B 1 251 ? -5.449 23.938 -3.617 1 96.12 251 ARG B CA 1
ATOM 3898 C C . ARG B 1 251 ? -4.949 24.172 -2.193 1 96.12 251 ARG B C 1
ATOM 3900 O O . ARG B 1 251 ? -5.441 25.047 -1.491 1 96.12 251 ARG B O 1
ATOM 3907 N N . ALA B 1 252 ? -4.023 23.344 -1.755 1 94.94 252 ALA B N 1
ATOM 3908 C CA . ALA B 1 252 ? -3.428 23.531 -0.434 1 94.94 252 ALA B CA 1
ATOM 3909 C C . ALA B 1 252 ? -2.797 24.922 -0.302 1 94.94 252 ALA B C 1
ATOM 3911 O O . ALA B 1 252 ? -2.959 25.578 0.722 1 94.94 252 ALA B O 1
ATOM 3912 N N . SER B 1 253 ? -2.098 25.328 -1.306 1 95.31 253 SER B N 1
ATOM 3913 C CA . SER B 1 253 ? -1.469 26.641 -1.327 1 95.31 253 SER B CA 1
ATOM 3914 C C . SER B 1 253 ? -2.512 27.766 -1.289 1 95.31 253 SER B C 1
ATOM 3916 O O . SER B 1 253 ? -2.346 28.75 -0.575 1 95.31 253 SER B O 1
ATOM 3918 N N . GLU B 1 254 ? -3.539 27.594 -2.051 1 94.56 254 GLU B N 1
ATOM 3919 C CA . GLU B 1 254 ? -4.625 28.562 -2.072 1 94.56 254 GLU B CA 1
ATOM 3920 C C . GLU B 1 254 ? -5.27 28.703 -0.696 1 94.56 254 GLU B C 1
ATOM 3922 O O . GLU B 1 254 ? -5.555 29.812 -0.248 1 94.56 254 GLU B O 1
ATOM 3927 N N . LEU B 1 255 ? -5.539 27.578 -0.093 1 89.56 255 LEU B N 1
ATOM 3928 C CA . LEU B 1 255 ? -6.121 27.578 1.244 1 89.56 255 LEU B CA 1
ATOM 3929 C C . LEU B 1 255 ? -5.227 28.344 2.225 1 89.56 255 LEU B C 1
ATOM 3931 O O . LEU B 1 255 ? -5.719 29.078 3.082 1 89.56 255 LEU B O 1
ATOM 3935 N N . GLY B 1 256 ? -3.926 28.078 2.15 1 89.06 256 GLY B N 1
ATOM 3936 C CA . GLY B 1 256 ? -2.988 28.812 2.992 1 89.06 256 GLY B CA 1
ATOM 3937 C C . GLY B 1 256 ? -3.092 30.312 2.844 1 89.06 256 GLY B C 1
ATOM 3938 O O . GLY B 1 256 ? -3.082 31.047 3.838 1 89.06 256 GLY B O 1
ATOM 3939 N N . LYS B 1 257 ? -3.234 30.781 1.643 1 91.12 257 LYS B N 1
ATOM 3940 C CA . LYS B 1 257 ? -3.34 32.219 1.369 1 91.12 257 LYS B CA 1
ATOM 3941 C C . LYS B 1 257 ? -4.641 32.781 1.923 1 91.12 257 LYS B C 1
ATOM 3943 O O . LYS B 1 257 ? -4.648 33.875 2.504 1 91.12 257 LYS B O 1
ATOM 3948 N N . ILE B 1 258 ? -5.645 32.062 1.706 1 88.69 258 ILE B N 1
ATOM 3949 C CA . ILE B 1 258 ? -6.957 32.469 2.168 1 88.69 258 ILE B CA 1
ATOM 3950 C C . ILE B 1 258 ? -6.953 32.594 3.689 1 88.69 258 ILE B C 1
ATOM 3952 O O . ILE B 1 258 ? -7.438 33.594 4.238 1 88.69 258 ILE B O 1
ATOM 3956 N N . VAL B 1 259 ? -6.426 31.641 4.32 1 86.19 259 VAL B N 1
ATOM 3957 C CA . VAL B 1 259 ? -6.391 31.594 5.777 1 86.19 259 VAL B CA 1
ATOM 3958 C C . VAL B 1 259 ? -5.496 32.719 6.309 1 86.19 259 VAL B C 1
ATOM 3960 O O . VAL B 1 259 ? -5.855 33.406 7.27 1 86.19 259 VAL B O 1
ATOM 3963 N N . ASP B 1 260 ? -4.355 32.844 5.688 1 87.88 260 ASP B N 1
ATOM 3964 C CA . ASP B 1 260 ? -3.414 33.906 6.086 1 87.88 260 ASP B CA 1
ATOM 3965 C C . ASP B 1 260 ? -4.055 35.281 5.996 1 87.88 260 ASP B C 1
ATOM 3967 O O . ASP B 1 260 ? -3.934 36.094 6.918 1 87.88 260 ASP B O 1
ATOM 3971 N N . GLU B 1 261 ? -4.664 35.531 4.949 1 88.69 261 GLU B N 1
ATOM 3972 C CA . GLU B 1 261 ? -5.309 36.812 4.738 1 88.69 261 GLU B CA 1
ATOM 3973 C C . GLU B 1 261 ? -6.406 37.062 5.773 1 88.69 261 GLU B C 1
ATOM 3975 O O . GLU B 1 261 ? -6.547 38.188 6.285 1 88.69 261 GLU B O 1
ATOM 3980 N N . LYS B 1 262 ? -7.117 36.094 5.973 1 87.44 262 LYS B N 1
ATOM 3981 C CA . LYS B 1 262 ? -8.203 36.219 6.941 1 87.44 262 LYS B CA 1
ATOM 3982 C C . LYS B 1 262 ? -7.668 36.5 8.344 1 87.44 262 LYS B C 1
ATOM 3984 O O . LYS B 1 262 ? -8.172 37.375 9.039 1 87.44 262 LYS B O 1
ATOM 3989 N N . ILE B 1 263 ? -6.699 35.719 8.789 1 86.5 263 ILE B N 1
ATOM 3990 C CA . ILE B 1 263 ? -6.113 35.875 10.117 1 86.5 263 ILE B CA 1
ATOM 3991 C C . ILE B 1 263 ? -5.516 37.25 10.273 1 86.5 263 ILE B C 1
ATOM 3993 O O . ILE B 1 263 ? -5.727 37.938 11.289 1 86.5 263 ILE B O 1
ATOM 3997 N N . ARG B 1 264 ? -4.785 37.719 9.242 1 86.31 264 ARG B N 1
ATOM 3998 C CA . ARG B 1 264 ? -4.172 39.062 9.273 1 86.31 264 ARG B CA 1
ATOM 3999 C C . ARG B 1 264 ? -5.23 40.156 9.422 1 86.31 264 ARG B C 1
ATOM 4001 O O . ARG B 1 264 ? -5.066 41.062 10.211 1 86.31 264 ARG B O 1
ATOM 4008 N N . ARG B 1 265 ? -6.262 40 8.742 1 89.25 265 ARG B N 1
ATOM 4009 C CA . ARG B 1 265 ? -7.355 40.969 8.812 1 89.25 265 ARG B CA 1
ATOM 4010 C C . ARG B 1 265 ? -7.977 40.969 10.203 1 89.25 265 ARG B C 1
ATOM 4012 O O . ARG B 1 265 ? -8.266 42.062 10.742 1 89.25 265 ARG B O 1
ATOM 4019 N N . GLU B 1 266 ? -8.102 39.875 10.727 1 86.81 266 GLU B N 1
ATOM 4020 C CA . GLU B 1 266 ? -8.766 39.75 12.023 1 86.81 266 GLU B CA 1
ATOM 4021 C C . GLU B 1 266 ? -7.855 40.219 13.156 1 86.81 266 GLU B C 1
ATOM 4023 O O . GLU B 1 266 ? -8.328 40.719 14.172 1 86.81 266 GLU B O 1
ATOM 4028 N N . LEU B 1 267 ? -6.582 39.906 13.016 1 81.19 267 LEU B N 1
ATOM 4029 C CA . 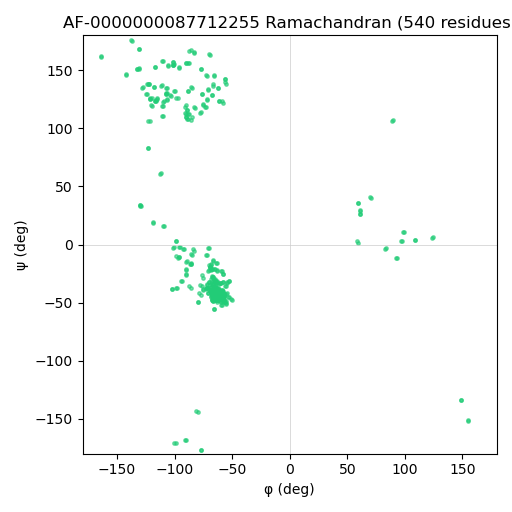LEU B 1 267 ? -5.633 40.344 14.023 1 81.19 267 LEU B CA 1
ATOM 4030 C C . LEU B 1 267 ? -5.473 41.875 13.992 1 81.19 267 LEU B C 1
ATOM 4032 O O . LEU B 1 267 ? -5.316 42.5 15.031 1 81.19 267 LEU B O 1
ATOM 4036 N N . LEU B 1 268 ? -5.426 42.469 12.805 1 78.31 268 LEU B N 1
ATOM 4037 C CA . LEU B 1 268 ? -5.352 43.906 12.648 1 78.31 268 LEU B CA 1
ATOM 4038 C C . LEU B 1 268 ? -6.605 44.594 13.195 1 78.31 268 LEU B C 1
ATOM 4040 O O . LEU B 1 268 ? -6.527 45.656 13.805 1 78.31 268 LEU B O 1
ATOM 4044 N N . ASP B 1 269 ? -7.68 44 13.008 1 74.5 269 ASP B N 1
ATOM 4045 C CA . ASP B 1 269 ? -8.938 44.531 13.5 1 74.5 269 ASP B CA 1
ATOM 4046 C C . ASP B 1 269 ? -8.984 44.531 15.031 1 74.5 269 ASP B C 1
ATOM 4048 O O . ASP B 1 269 ? -9.609 45.375 15.648 1 74.5 269 ASP B O 1
ATOM 4052 N N . ALA B 1 270 ? -8.375 43.75 15.719 1 65.81 270 ALA B N 1
ATOM 4053 C CA . ALA B 1 270 ? -8.352 43.625 17.172 1 65.81 270 ALA B CA 1
ATOM 4054 C C . ALA B 1 270 ? -7.465 44.688 17.797 1 65.81 270 ALA B C 1
ATOM 4056 O O . ALA B 1 270 ? -7.617 45.031 18.969 1 65.81 270 ALA B O 1
ATOM 4057 N N . GLU B 1 271 ? -6.379 45.031 17.094 1 60.03 271 GLU B N 1
ATOM 4058 C CA . GLU B 1 271 ? -5.504 46.094 17.594 1 60.03 271 GLU B CA 1
ATOM 4059 C C . GLU B 1 271 ? -6.156 47.469 17.453 1 60.03 271 GLU B C 1
ATOM 4061 O O . GLU B 1 271 ? -5.715 48.438 18.078 1 60.03 271 GLU B O 1
ATOM 4066 N N . ARG B 1 272 ? -7.375 47.656 16.719 1 53.62 272 ARG B N 1
ATOM 4067 C CA . ARG B 1 272 ? -8.109 48.906 16.641 1 53.62 272 ARG B CA 1
ATOM 4068 C C . ARG B 1 272 ? -9.172 49 17.719 1 53.62 272 ARG B C 1
ATOM 4070 O O . ARG B 1 272 ? -9.797 48 18.078 1 53.62 272 ARG B O 1
#

Radius of gyration: 27.88 Å; Cα contacts (8 Å, |Δi|>4): 1146; chains: 2; bounding box: 45×92×67 Å

pLDDT: mean 95.4, std 5.51, range [53.62, 98.88]

Organism: NCBI:txid1293036